Protein 3SKV (pdb70)

Sequence (686 aa):
RARADRSVSPTDPALTYRGAVSLQDRDGWLAPWRAPHEDAYLYFPKGSVGRLAQTSGVRLHLRTDSPWLAVRYEAVGPKPKPGEPQEPALLDVLVDGELARTVELKLDADAELHVDGLPAGDKLVELWLPTLLQFRLAEVRLEAGATLEKDTSSKPHWIHYGDSICHGRGAASPSRTWLALAARAEGLDLQSLSFAADGSHLQPMFARLIRDLPADLISLRVGTSNFMDGDGFVDFPANLVGFVQIIRERHPLTPIVLGSSVYSPFWDELPADDKPTVADYREQVVKVAELLRKHGDQNVHYLDGMRVWGPERGMELYLEKPDKYPTHPNAVGHEIFAESSRREMAALGVLPVRDRSVSPTDPALTYRGAVSLQDRDGWLAPWRAPHEDAYLYFPKGSVGRLAQTSGVRLHLRTDSPWLAVRYEAVGPEPALLDVLVDGELARTVELKLDADAELHVDGLPAGDKLVELWLPTLLQFRLAEVRLEAGATLEKDTSSKPHWIHYGDSICHGRGAASPSRTWLALAARAEGLDLQSLSFAADGSHLQPMFARLIRDLPADLISLRVGTSNFMDGDGFVDFPANLVGFVQIIRERHPLTPIVLGSSVDDKPTVADYREQVVKVAELLRKHGDQNVHYLDGMRVWGPERGMELYLEKPDKYPTHPNAVGHEIFAESSRREMAALGVLPVR

CATH classification: 2.60.120.260 (+1 more: 3.40.50.1110)

Solvent-accessible surface area: 28568 Å² total; per-residue (Å²): 202,56,247,76,22,87,77,2,58,10,88,38,108,14,16,27,29,38,7,22,37,21,75,45,118,166,127,61,47,7,6,1,23,5,0,26,51,113,49,8,50,14,14,11,101,174,76,19,30,22,67,0,5,29,0,17,12,1,10,0,12,0,65,0,48,1,46,24,0,1,1,93,7,45,0,16,13,80,152,73,164,152,73,140,85,199,134,111,13,30,0,0,0,0,14,90,37,132,65,41,83,51,22,145,18,124,72,94,25,90,15,82,6,89,0,80,58,10,73,91,37,77,4,24,0,19,3,6,2,3,18,27,12,39,3,60,1,20,32,0,6,0,70,43,82,8,63,24,90,105,8,113,52,106,96,18,55,6,0,3,0,0,15,33,49,42,14,11,82,18,20,40,5,7,0,83,8,6,6,0,35,2,2,80,59,45,25,11,10,2,18,3,0,11,8,13,14,70,1,0,8,2,12,2,6,0,0,34,8,0,16,64,24,82,14,47,0,0,5,2,8,3,1,3,3,3,10,66,69,30,11,5,44,44,11,3,7,12,6,0,0,0,0,0,33,0,0,28,61,147,17,80,133,19,30,0,1,1,2,0,13,30,28,18,33,61,62,34,116,66,118,57,126,163,70,42,40,3,62,52,4,21,99,23,0,40,117,3,5,105,33,5,128,160,68,57,26,147,40,0,18,56,10,43,0,60,147,0,5,0,75,125,51,34,116,148,16,16,77,24,94,130,120,101,145,19,48,22,7,32,40,84,0,1,93,61,10,2,101,0,5,65,125,12,7,51,85,52,61,9,13,106,43,230,102,90,75,2,57,9,77,37,112,13,12,23,27,39,6,21,40,25,74,34,90,151,144,50,36,1,7,3,17,3,0,38,42,143,55,9,42,8,8,22,30,131,48,64,36,24,62,0,4,12,0,23,14,0,11,0,15,0,66,1,52,0,46,26,0,1,1,96,7,40,0,52,24,135,124,111,14,29,0,0,0,0,14,90,37,132,65,29,94,53,24,146,18,126,82,97,24,86,12,99,5,93,3,88,53,9,73,90,36,79,4,28,0,19,2,7,2,3,21,30,16,53,2,66,3,19,39,0,51,0,72,70,80,9,62,22,90,104,11,114,52,100,98,16,55,6,0,1,0,0,10,20,29,14,30,12,96,26,22,38,4,12,0,78,12,1,14,0,35,2,2,86,56,47,24,12,12,2,17,3,0,9,1,20,66,60,0,2,4,1,7,3,5,0,0,38,9,0,20,69,23,75,14,41,1,0,4,2,17,3,2,27,6,2,69,131,55,2,13,4,44,72,11,3,39,28,6,0,6,0,1,0,36,0,0,27,68,127,11,80,132,19,28,0,1,1,3,3,18,71,166,153,92,33,58,43,45,59,3,66,71,34,0,29,125,5,2,109,48,6,112,152,78,56,26,143,40,0,24,57,7,48,1,91,169,6,13,8,88,144,222,46,41,90,140,45,40,80,142,52,157,204,50,86,68,21,1,30,41,82,0,0,87,48,0,2,87,6,3,65,142,26,7,49,83,56,62,7,13,114,46,200

Foldseek 3Di:
DDPLWDKDFCPHPQKDKFQFPDWDDDPLKIFGFLAHLVCLVVQDPPLLSQLRRFLQLIKIKKKKQFQKKKWFKAKEARDDDPPDDPQWFWKFKAWQLHTDDIWTDDHGDRDMDMGHGHHGDIIMIMIRGGQRIRMMTNIMIGGRPMDIHHDPDDFFEEEEEDEQDRQNPQAPHSCQGLQNLLCSVQRHRYHYQYSHLVNQLLPLSVLLSLLVDGHQAYEHEHQQSCVVVLDDLVCLLVSVLSSVVSSCVRVVQRAYEQEQAADFQPQQPDDPPVGDGSVSRLVSSVVSQVVCVVVDRPRYHYQYNCQLHNPVDDPQQFDDDPVDGGGHGHNVNSNSSNVSVQVRCVVVVPPNRD/DDKDFCPHPQKDKFQAPDWDDDPLKIFGFLAPLVCLCVLPVVPPSCLRRFLQLIKIKKKKQFQKKKWFKEKEACPWFWKFKAWQLHTDDIWTDDYGDRDMDMGHGHHGDIIMIMIRGGHRIRMITRIMDGDPPMDIHHDPDDFAEEEEEADQLRQVPQAPHRCQFLQNLLCSVLRHRYHYQYGYQLSLLLDLSVLLVLLPDGHQAYEREDQVSCVVVLPRLVCLLVSVLSSVVSSCVNVVQRAYEQEQHPPPGDDSVSSLVSSVVSLCVCVVVPRPRYHYDYNCQQCNPPPNSCVQKDPDDPRHIHGHNVVSNRSSVSVQVRCVVVVCPPRD

InterPro domains:
  IPR013830 SGNH hydrolase-type esterase domain [PF13472] (171-346)
  IPR036514 SGNH hydrolase superfamily [G3DSA:3.40.50.1110] (165-365)
  IPR048977 SsfX3-like, N-terminal domain [PF21181] (22-147)

Structure (mmCIF, N/CA/C/O backbone):
data_3SKV
#
_entry.id   3SKV
#
_cell.length_a   66.211
_cell.length_b   84.394
_cell.length_c   127.943
_cell.angle_alpha   90.000
_cell.angle_beta   90.000
_cell.angle_gamma   90.000
#
_symmetry.space_group_name_H-M   'P 21 21 21'
#
loop_
_entity.id
_entity.type
_entity.pdbx_description
1 polymer SsfX3
2 non-polymer GLYCEROL
3 water water
#
loop_
_atom_site.group_PDB
_atom_site.id
_atom_site.type_symbol
_atom_site.label_atom_id
_atom_site.label_alt_id
_atom_site.label_comp_id
_atom_site.label_asym_id
_atom_site.label_entity_id
_atom_site.label_seq_id
_atom_site.pdbx_PDB_ins_code
_atom_site.Cartn_x
_atom_site.Cartn_y
_atom_site.Cartn_z
_atom_site.occupancy
_atom_site.B_iso_or_equiv
_atom_site.auth_seq_id
_atom_site.auth_comp_id
_atom_site.auth_asym_id
_atom_site.auth_atom_id
_atom_site.pdbx_PDB_model_num
ATOM 1 N N . ARG A 1 28 ? 10.499 2.792 82.274 1.00 71.11 8 ARG A N 1
ATOM 2 C CA . ARG A 1 28 ? 9.170 2.271 82.630 1.00 70.96 8 ARG A CA 1
ATOM 3 C C . ARG A 1 28 ? 8.861 2.395 84.136 1.00 72.90 8 ARG A C 1
ATOM 4 O O . ARG A 1 28 ? 9.773 2.262 84.964 1.00 73.84 8 ARG A O 1
ATOM 12 N N . ALA A 1 29 ? 7.566 2.662 84.470 1.00 65.24 9 ALA A N 1
ATOM 13 C CA . ALA A 1 29 ? 7.004 2.820 85.826 1.00 62.77 9 ALA A CA 1
ATOM 14 C C . ALA A 1 29 ? 5.461 2.705 85.805 1.00 63.66 9 ALA A C 1
ATOM 15 O O . ALA A 1 29 ? 4.833 2.986 84.778 1.00 62.57 9 ALA A O 1
ATOM 17 N N . ARG A 1 30 ? 4.854 2.284 86.939 1.00 58.50 10 ARG A N 1
ATOM 18 C CA . ARG A 1 30 ? 3.396 2.164 87.067 1.00 56.89 10 ARG A CA 1
ATOM 19 C C . ARG A 1 30 ? 2.780 3.565 86.984 1.00 59.77 10 ARG A C 1
ATOM 20 O O . ARG A 1 30 ? 1.817 3.775 86.256 1.00 60.29 10 ARG A O 1
ATOM 28 N N . ALA A 1 31 ? 3.353 4.511 87.743 1.00 54.62 11 ALA A N 1
ATOM 29 C CA . ALA A 1 31 ? 2.905 5.893 87.888 1.00 53.87 11 ALA A CA 1
ATOM 30 C C . ALA A 1 31 ? 2.802 6.692 86.572 1.00 53.72 11 ALA A C 1
ATOM 31 O O . ALA A 1 31 ? 1.911 7.556 86.464 1.00 54.14 11 ALA A O 1
ATOM 33 N N . ASP A 1 32 ? 3.710 6.415 85.597 1.00 47.06 12 ASP A N 1
ATOM 34 C CA . ASP A 1 32 ? 3.795 7.077 84.297 1.00 43.27 12 ASP A CA 1
ATOM 35 C C . ASP A 1 32 ? 2.444 7.394 83.685 1.00 42.19 12 ASP A C 1
ATOM 36 O O . ASP A 1 32 ? 1.493 6.617 83.825 1.00 43.07 12 ASP A O 1
ATOM 41 N N . ARG A 1 33 ? 2.348 8.545 83.024 1.00 33.24 13 ARG A N 1
ATOM 42 C CA . ARG A 1 33 ? 1.094 8.939 82.392 1.00 30.24 13 ARG A CA 1
ATOM 43 C C . ARG A 1 33 ? 1.006 8.295 80.988 1.00 30.47 13 ARG A C 1
ATOM 44 O O . ARG A 1 33 ? 1.848 8.556 80.146 1.00 28.47 13 ARG A O 1
ATOM 52 N N . SER A 1 34 ? 0.032 7.410 80.778 1.00 26.98 14 SER A N 1
ATOM 53 C CA . SER A 1 34 ? -0.193 6.748 79.498 1.00 24.95 14 SER A CA 1
ATOM 54 C C . SER A 1 34 ? -1.186 7.571 78.689 1.00 27.35 14 SER A C 1
ATOM 55 O O . SER A 1 34 ? -2.230 7.953 79.202 1.00 26.73 14 SER A O 1
ATOM 58 N N . VAL A 1 35 ? -0.835 7.874 77.440 1.00 23.69 15 VAL A N 1
ATOM 59 C CA . VAL A 1 35 ? -1.643 8.715 76.563 1.00 22.89 15 VAL A CA 1
ATOM 60 C C . VAL A 1 35 ? -2.017 7.978 75.286 1.00 27.52 15 VAL A C 1
ATOM 61 O O . VAL A 1 35 ? -1.138 7.511 74.559 1.00 28.11 15 VAL A O 1
ATOM 65 N N . SER A 1 36 ? -3.321 7.903 74.992 1.00 23.73 16 SER A N 1
ATOM 66 C CA . SER A 1 36 ? -3.781 7.276 73.752 1.00 22.80 16 SER A CA 1
ATOM 67 C C . SER A 1 36 ? -3.362 8.119 72.549 1.00 25.23 16 SER A C 1
ATOM 68 O O . SER A 1 36 ? -3.411 9.344 72.643 1.00 23.84 16 SER A O 1
ATOM 71 N N . PRO A 1 37 ? -2.989 7.508 71.400 1.00 23.50 17 PRO A N 1
ATOM 72 C CA . PRO A 1 37 ? -2.678 8.309 70.196 1.00 21.78 17 PRO A CA 1
ATOM 73 C C . PRO A 1 37 ? -3.876 9.147 69.684 1.00 25.31 17 PRO A C 1
ATOM 74 O O . PRO A 1 37 ? -3.669 10.122 68.959 1.00 24.53 17 PRO A O 1
ATOM 78 N N . THR A 1 38 ? -5.107 8.820 70.124 1.00 22.46 18 THR A N 1
ATOM 79 C CA . THR A 1 38 ? -6.346 9.553 69.773 1.00 22.42 18 THR A CA 1
ATOM 80 C C . THR A 1 38 ? -6.822 10.489 70.911 1.00 26.52 18 THR A C 1
ATOM 81 O O . THR A 1 38 ? -7.975 10.943 70.896 1.00 26.68 18 THR A O 1
ATOM 85 N N . ASP A 1 39 ? -5.963 10.750 71.920 1.00 24.17 19 ASP A N 1
ATOM 86 C CA . ASP A 1 39 ? -6.297 11.663 73.026 1.00 25.07 19 ASP A CA 1
ATOM 87 C C . ASP A 1 39 ? -6.656 13.054 72.428 1.00 29.85 19 ASP A C 1
ATOM 88 O O . ASP A 1 39 ? -5.967 13.506 71.520 1.00 28.38 19 ASP A O 1
ATOM 93 N N . PRO A 1 40 ? -7.713 13.745 72.922 1.00 28.03 20 PRO A N 1
ATOM 94 C CA . PRO A 1 40 ? -8.070 15.059 72.346 1.00 26.70 20 PRO A CA 1
ATOM 95 C C . PRO A 1 40 ? -7.001 16.150 72.465 1.00 30.74 20 PRO A C 1
ATOM 96 O O . PRO A 1 40 ? -7.101 17.134 71.753 1.00 32.67 20 PRO A O 1
ATOM 100 N N . ALA A 1 41 ? -5.999 15.995 73.355 1.00 26.89 21 ALA A N 1
ATOM 101 C CA . ALA A 1 41 ? -4.922 16.989 73.507 1.00 26.39 21 ALA A CA 1
ATOM 102 C C . ALA A 1 41 ? -3.899 16.870 72.362 1.00 30.92 21 ALA A C 1
ATOM 103 O O . ALA A 1 41 ? -3.163 17.826 72.117 1.00 30.79 21 ALA A O 1
ATOM 105 N N . LEU A 1 42 ? -3.867 15.714 71.651 1.00 26.88 22 LEU A N 1
ATOM 106 C CA . LEU A 1 42 ? -2.942 15.497 70.520 1.00 26.20 22 LEU A CA 1
ATOM 107 C C . LEU A 1 42 ? -3.486 16.069 69.221 1.00 30.73 22 LEU A C 1
ATOM 108 O O . LEU A 1 42 ? -4.690 15.988 68.951 1.00 30.97 22 LEU A O 1
ATOM 113 N N . THR A 1 43 ? -2.591 16.681 68.448 1.00 26.59 23 THR A N 1
ATOM 114 C CA . THR A 1 43 ? -2.852 17.271 67.144 1.00 26.78 23 THR A CA 1
ATOM 115 C C . THR A 1 43 ? -1.840 16.673 66.169 1.00 30.84 23 THR A C 1
ATOM 116 O O . THR A 1 43 ? -0.635 16.711 66.425 1.00 32.89 23 THR A O 1
ATOM 120 N N . TYR A 1 44 ? -2.337 16.133 65.055 1.00 25.50 24 TYR A N 1
ATOM 121 C CA . TYR A 1 44 ? -1.520 15.605 63.972 1.00 23.82 24 TYR A CA 1
ATOM 122 C C . TYR A 1 44 ? -1.580 16.646 62.882 1.00 28.93 24 TYR A C 1
ATOM 123 O O . TYR A 1 44 ? -2.651 16.981 62.385 1.00 30.16 24 TYR A O 1
ATOM 132 N N . ARG A 1 45 ? -0.446 17.244 62.596 1.00 24.63 25 ARG A N 1
ATOM 133 C CA . ARG A 1 45 ? -0.391 18.254 61.566 1.00 24.40 25 ARG A CA 1
ATOM 134 C C . ARG A 1 45 ? 0.211 17.598 60.338 1.00 25.23 25 ARG A C 1
ATOM 135 O O . ARG A 1 45 ? 1.038 16.692 60.449 1.00 23.41 25 ARG A O 1
ATOM 143 N N . GLY A 1 46 ? -0.260 17.998 59.182 1.00 22.91 26 GLY A N 1
ATOM 144 C CA . GLY A 1 46 ? 0.207 17.406 57.930 1.00 23.14 26 GLY A CA 1
ATOM 145 C C . GLY A 1 46 ? -0.429 16.073 57.587 1.00 25.42 26 GLY A C 1
ATOM 146 O O . GLY A 1 46 ? -0.031 15.441 56.596 1.00 25.21 26 GLY A O 1
ATOM 147 N N . ALA A 1 47 ? -1.427 15.628 58.385 1.00 22.58 27 ALA A N 1
ATOM 148 C CA . ALA A 1 47 ? -2.170 14.377 58.087 1.00 22.55 27 ALA A CA 1
ATOM 149 C C . ALA A 1 47 ? -3.599 14.724 57.635 1.00 29.75 27 ALA A C 1
ATOM 150 O O . ALA A 1 47 ? -4.216 15.639 58.178 1.00 31.94 27 ALA A O 1
ATOM 152 N N . VAL A 1 48 ? -4.103 14.038 56.611 1.00 26.62 28 VAL A N 1
ATOM 153 C CA . VAL A 1 48 ? -5.452 14.255 56.086 1.00 26.09 28 VAL A CA 1
ATOM 154 C C . VAL A 1 48 ? -6.446 13.403 56.882 1.00 30.43 28 VAL A C 1
ATOM 155 O O . VAL A 1 48 ? -7.496 13.897 57.281 1.00 31.61 28 VAL A O 1
ATOM 159 N N . SER A 1 49 ? -6.104 12.148 57.160 1.00 26.28 29 SER A N 1
ATOM 160 C CA . SER A 1 49 ? -6.949 11.305 57.998 1.00 25.47 29 SER A CA 1
ATOM 161 C C . SER A 1 49 ? -6.100 10.462 58.921 1.00 28.53 29 SER A C 1
ATOM 162 O O . SER A 1 49 ? -4.889 10.349 58.702 1.00 28.25 29 SER A O 1
ATOM 165 N N . LEU A 1 50 ? -6.727 9.908 59.981 1.00 24.07 30 LEU A N 1
ATOM 166 C CA . LEU A 1 50 ? -6.071 9.019 60.935 1.00 22.76 30 LEU A CA 1
ATOM 167 C C . LEU A 1 50 ? -6.772 7.680 60.891 1.00 27.93 30 LEU A C 1
ATOM 168 O O . LEU A 1 50 ? -7.984 7.629 61.059 1.00 30.82 30 LEU A O 1
ATOM 173 N N . GLN A 1 51 ? -6.031 6.611 60.583 1.00 23.92 31 GLN A N 1
ATOM 174 C CA . GLN A 1 51 ? -6.563 5.241 60.471 1.00 23.76 31 GLN A CA 1
ATOM 175 C C . GLN A 1 51 ? -6.307 4.465 61.749 1.00 26.16 31 GLN A C 1
ATOM 176 O O . GLN A 1 51 ? -5.171 4.299 62.165 1.00 23.08 31 GLN A O 1
ATOM 182 N N . ASP A 1 52 ? -7.375 3.904 62.285 1.00 27.22 32 ASP A N 1
ATOM 183 C CA . ASP A 1 52 ? -7.430 3.099 63.504 1.00 29.18 32 ASP A CA 1
ATOM 184 C C . ASP A 1 52 ? -7.429 1.645 63.077 1.00 32.45 32 ASP A C 1
ATOM 185 O O . ASP A 1 52 ? -8.408 1.178 62.500 1.00 32.20 32 ASP A O 1
ATOM 190 N N . ARG A 1 53 ? -6.333 0.933 63.325 1.00 31.15 33 ARG A N 1
ATOM 191 C CA . ARG A 1 53 ? -6.271 -0.475 62.973 1.00 33.40 33 ARG A CA 1
ATOM 192 C C . ARG A 1 53 ? -5.720 -1.290 64.101 1.00 38.79 33 ARG A C 1
ATOM 193 O O . ARG A 1 53 ? -4.506 -1.345 64.302 1.00 39.50 33 ARG A O 1
ATOM 201 N N . ASP A 1 54 ? -6.628 -1.923 64.854 1.00 36.94 34 ASP A N 1
ATOM 202 C CA . ASP A 1 54 ? -6.331 -2.858 65.952 1.00 36.76 34 ASP A CA 1
ATOM 203 C C . ASP A 1 54 ? -5.366 -2.331 67.022 1.00 35.35 34 ASP A C 1
ATOM 204 O O . ASP A 1 54 ? -4.390 -2.985 67.334 1.00 33.95 34 ASP A O 1
ATOM 209 N N . GLY A 1 55 ? -5.640 -1.146 67.559 1.00 30.62 35 GLY A N 1
ATOM 210 C CA . GLY A 1 55 ? -4.809 -0.506 68.585 1.00 28.66 35 GLY A CA 1
ATOM 211 C C . GLY A 1 55 ? -3.728 0.413 68.057 1.00 31.46 35 GLY A C 1
ATOM 212 O O . GLY A 1 55 ? -3.035 1.083 68.830 1.00 30.57 35 GLY A O 1
ATOM 213 N N . TRP A 1 56 ? -3.570 0.461 66.728 1.00 27.84 36 TRP A N 1
ATOM 214 C CA . TRP A 1 56 ? -2.542 1.291 66.106 1.00 25.76 36 TRP A CA 1
ATOM 215 C C . TRP A 1 56 ? -3.176 2.431 65.345 1.00 31.12 36 TRP A C 1
ATOM 216 O O . TRP A 1 56 ? -4.209 2.270 64.698 1.00 31.56 36 TRP A O 1
ATOM 227 N N . LEU A 1 57 ? -2.540 3.585 65.417 1.00 27.31 37 LEU A N 1
ATOM 228 C CA . LEU A 1 57 ? -3.002 4.776 64.761 1.00 26.10 37 LEU A CA 1
ATOM 229 C C . LEU A 1 57 ? -2.036 5.143 63.646 1.00 26.96 37 LEU A C 1
ATOM 230 O O . LEU A 1 57 ? -0.878 5.414 63.906 1.00 28.03 37 LEU A O 1
ATOM 235 N N . ALA A 1 58 ? -2.499 5.095 62.410 1.00 22.16 38 ALA A N 1
ATOM 236 C CA . ALA A 1 58 ? -1.704 5.446 61.232 1.00 20.49 38 ALA A CA 1
ATOM 237 C C . ALA A 1 58 ? -2.133 6.793 60.623 1.00 22.71 38 ALA A C 1
ATOM 238 O O . ALA A 1 58 ? -3.265 6.922 60.152 1.00 21.10 38 ALA A O 1
ATOM 240 N N . PRO A 1 59 ? -1.267 7.810 60.598 1.00 22.17 39 PRO A N 1
ATOM 241 C CA . PRO A 1 59 ? -1.642 9.073 59.928 1.00 21.84 39 PRO A CA 1
ATOM 242 C C . PRO A 1 59 ? -1.538 8.838 58.408 1.00 28.74 39 PRO A C 1
ATOM 243 O O . PRO A 1 59 ? -0.616 8.133 57.949 1.00 29.69 39 PRO A O 1
ATOM 247 N N . TRP A 1 60 ? -2.518 9.359 57.639 1.00 23.61 40 TRP A N 1
ATOM 248 C CA . TRP A 1 60 ? -2.549 9.253 56.178 1.00 22.99 40 TRP A CA 1
ATOM 249 C C . TRP A 1 60 ? -2.551 10.627 55.563 1.00 28.07 40 TRP A C 1
ATOM 250 O O . TRP A 1 60 ? -3.083 11.572 56.140 1.00 27.03 40 TRP A O 1
ATOM 261 N N . ARG A 1 61 ? -1.971 10.737 54.379 1.00 27.09 41 ARG A N 1
ATOM 262 C CA . ARG A 1 61 ? -1.936 11.999 53.645 1.00 27.20 41 ARG A CA 1
ATOM 263 C C . ARG A 1 61 ? -2.989 12.048 52.519 1.00 33.10 41 ARG A C 1
ATOM 264 O O . ARG A 1 61 ? -2.878 12.820 51.589 1.00 33.57 41 ARG A O 1
ATOM 272 N N . ALA A 1 62 ? -4.041 11.249 52.661 1.00 31.92 42 ALA A N 1
ATOM 273 C CA . ALA A 1 62 ? -5.221 11.161 51.799 1.00 33.72 42 ALA A CA 1
ATOM 274 C C . ALA A 1 62 ? -6.332 10.460 52.623 1.00 36.58 42 ALA A C 1
ATOM 275 O O . ALA A 1 62 ? -5.976 9.844 53.629 1.00 36.45 42 ALA A O 1
ATOM 277 N N . PRO A 1 63 ? -7.654 10.553 52.279 1.00 31.06 43 PRO A N 1
ATOM 278 C CA . PRO A 1 63 ? -8.689 9.875 53.111 1.00 29.46 43 PRO A CA 1
ATOM 279 C C . PRO A 1 63 ? -8.523 8.365 52.998 1.00 32.19 43 PRO A C 1
ATOM 280 O O . PRO A 1 63 ? -8.763 7.851 51.921 1.00 33.61 43 PRO A O 1
ATOM 284 N N . HIS A 1 64 ? -8.069 7.674 54.062 1.00 26.16 44 HIS A N 1
ATOM 285 C CA . HIS A 1 64 ? -7.743 6.248 54.052 1.00 27.50 44 HIS A CA 1
ATOM 286 C C . HIS A 1 64 ? -8.826 5.322 53.526 1.00 34.65 44 HIS A C 1
ATOM 287 O O . HIS A 1 64 ? -8.513 4.332 52.870 1.00 35.34 44 HIS A O 1
ATOM 294 N N . GLU A 1 65 ? -10.089 5.644 53.818 1.00 33.22 45 GLU A N 1
ATOM 295 C CA . GLU A 1 65 ? -11.282 4.899 53.379 1.00 34.87 45 GLU A CA 1
ATOM 296 C C . GLU A 1 65 ? -11.468 4.928 51.839 1.00 38.35 45 GLU A C 1
ATOM 297 O O . GLU A 1 65 ? -12.020 3.989 51.272 1.00 38.94 45 GLU A O 1
ATOM 303 N N . ASP A 1 66 ? -10.932 5.964 51.173 1.00 34.00 46 ASP A N 1
ATOM 304 C CA . ASP A 1 66 ? -11.014 6.178 49.729 1.00 35.00 46 ASP A CA 1
ATOM 305 C C . ASP A 1 66 ? -9.681 6.016 49.022 1.00 36.25 46 ASP A C 1
ATOM 306 O O . ASP A 1 66 ? -9.569 6.472 47.893 1.00 36.01 46 ASP A O 1
ATOM 311 N N . ALA A 1 67 ? -8.665 5.402 49.666 1.00 31.63 47 ALA A N 1
ATOM 312 C CA . ALA A 1 67 ? -7.316 5.271 49.085 1.00 31.74 47 ALA A CA 1
ATOM 313 C C . ALA A 1 67 ? -7.277 4.701 47.655 1.00 36.66 47 ALA A C 1
ATOM 314 O O . ALA A 1 67 ? -6.470 5.144 46.819 1.00 36.72 47 ALA A O 1
ATOM 316 N N . TYR A 1 68 ? -8.184 3.752 47.376 1.00 33.73 48 TYR A N 1
ATOM 317 C CA . TYR A 1 68 ? -8.355 3.068 46.096 1.00 34.99 48 TYR A CA 1
ATOM 318 C C . TYR A 1 68 ? -8.627 4.039 44.917 1.00 35.31 48 TYR A C 1
ATOM 319 O O . TYR A 1 68 ? -8.334 3.713 43.767 1.00 35.98 48 TYR A O 1
ATOM 328 N N . LEU A 1 69 ? -9.240 5.188 45.219 1.00 29.54 49 LEU A N 1
ATOM 329 C CA . LEU A 1 69 ? -9.610 6.240 44.293 1.00 29.20 49 LEU A CA 1
ATOM 330 C C . LEU A 1 69 ? -8.392 7.047 43.850 1.00 33.14 49 LEU A C 1
ATOM 331 O O . LEU A 1 69 ? -8.365 7.564 42.734 1.00 31.41 49 LEU A O 1
ATOM 336 N N . TYR A 1 70 ? -7.366 7.106 44.696 1.00 31.06 50 TYR A N 1
ATOM 337 C CA . TYR A 1 70 ? -6.186 7.916 44.425 1.00 31.21 50 TYR A CA 1
ATOM 338 C C . TYR A 1 70 ? -5.070 7.233 43.699 1.00 40.40 50 TYR A C 1
ATOM 339 O O . TYR A 1 70 ? -4.348 7.903 42.963 1.00 41.41 50 TYR A O 1
ATOM 348 N N . PHE A 1 71 ? -4.871 5.938 43.956 1.00 39.51 51 PHE A N 1
ATOM 349 C CA . PHE A 1 71 ? -3.752 5.189 43.407 1.00 42.01 51 PHE A CA 1
ATOM 350 C C . PHE A 1 71 ? -4.079 3.723 43.149 1.00 52.76 51 PHE A C 1
ATOM 351 O O . PHE A 1 71 ? -4.876 3.155 43.905 1.00 51.48 51 PHE A O 1
ATOM 359 N N . PRO A 1 72 ? -3.370 3.049 42.193 1.00 56.40 52 PRO A N 1
ATOM 360 C CA . PRO A 1 72 ? -3.558 1.583 42.034 1.00 59.11 52 PRO A CA 1
ATOM 361 C C . PRO A 1 72 ? -2.990 0.856 43.264 1.00 66.58 52 PRO A C 1
ATOM 362 O O . PRO A 1 72 ? -2.058 1.369 43.908 1.00 63.79 52 PRO A O 1
ATOM 366 N N . LYS A 1 73 ? -3.614 -0.280 43.641 1.00 68.31 53 LYS A N 1
ATOM 367 C CA . LYS A 1 73 ? -3.322 -1.091 44.846 1.00 69.28 53 LYS A CA 1
ATOM 368 C C . LYS A 1 73 ? -1.886 -1.103 45.393 1.00 74.08 53 LYS A C 1
ATOM 369 O O . LYS A 1 73 ? -1.703 -0.930 46.605 1.00 73.77 53 LYS A O 1
ATOM 375 N N . GLY A 1 74 ? -0.900 -1.274 44.502 1.00 70.70 54 GLY A N 1
ATOM 376 C CA . GLY A 1 74 ? 0.521 -1.255 44.848 1.00 69.49 54 GLY A CA 1
ATOM 377 C C . GLY A 1 74 ? 0.970 0.093 45.382 1.00 69.41 54 GLY A C 1
ATOM 378 O O . GLY A 1 74 ? 1.495 0.183 46.500 1.00 70.35 54 GLY A O 1
ATOM 379 N N . SER A 1 75 ? 0.701 1.156 44.607 1.00 61.24 55 SER A N 1
ATOM 380 C CA . SER A 1 75 ? 1.027 2.552 44.903 1.00 58.02 55 SER A CA 1
ATOM 381 C C . SER A 1 75 ? 0.384 3.116 46.214 1.00 55.69 55 SER A C 1
ATOM 382 O O . SER A 1 75 ? 0.929 4.057 46.778 1.00 53.38 55 SER A O 1
ATOM 385 N N . VAL A 1 76 ? -0.760 2.547 46.681 1.00 49.20 56 VAL A N 1
ATOM 386 C CA . VAL A 1 76 ? -1.553 2.985 47.849 1.00 45.45 56 VAL A CA 1
ATOM 387 C C . VAL A 1 76 ? -0.756 3.310 49.125 1.00 46.60 56 VAL A C 1
ATOM 388 O O . VAL A 1 76 ? -1.020 4.327 49.774 1.00 44.39 56 VAL A O 1
ATOM 392 N N . GLY A 1 77 ? 0.242 2.476 49.416 1.00 43.22 57 GLY A N 1
ATOM 393 C CA . GLY A 1 77 ? 1.143 2.593 50.555 1.00 41.54 57 GLY A CA 1
ATOM 394 C C . GLY A 1 77 ? 1.783 3.955 50.694 1.00 44.96 57 GLY A C 1
ATOM 395 O O . GLY A 1 77 ? 1.966 4.436 51.824 1.00 44.38 57 GLY A O 1
ATOM 396 N N . ARG A 1 78 ? 2.097 4.593 49.535 1.00 40.82 58 ARG A N 1
ATOM 397 C CA . ARG A 1 78 ? 2.699 5.933 49.430 1.00 40.21 58 ARG A CA 1
ATOM 398 C C . ARG A 1 78 ? 1.874 6.997 50.181 1.00 42.34 58 ARG A C 1
ATOM 399 O O . ARG A 1 78 ? 2.460 7.911 50.758 1.00 42.47 58 ARG A O 1
ATOM 407 N N . LEU A 1 79 ? 0.523 6.853 50.197 1.00 36.49 59 LEU A N 1
ATOM 408 C CA . LEU A 1 79 ? -0.400 7.760 50.887 1.00 33.98 59 LEU A CA 1
ATOM 409 C C . LEU A 1 79 ? -0.228 7.749 52.421 1.00 34.23 59 LEU A C 1
ATOM 410 O O . LEU A 1 79 ? -0.541 8.761 53.065 1.00 32.20 59 LEU A O 1
ATOM 415 N N . ALA A 1 80 ? 0.241 6.602 52.995 1.00 28.54 60 ALA A N 1
ATOM 416 C CA . ALA A 1 80 ? 0.471 6.417 54.433 1.00 27.48 60 ALA A CA 1
ATOM 417 C C . ALA A 1 80 ? 1.900 6.723 54.874 1.00 31.41 60 ALA A C 1
ATOM 418 O O . ALA A 1 80 ? 2.218 6.615 56.061 1.00 32.98 60 ALA A O 1
ATOM 420 N N . GLN A 1 81 ? 2.749 7.153 53.955 1.00 27.76 61 GLN A N 1
ATOM 421 C CA . GLN A 1 81 ? 4.115 7.546 54.316 1.00 27.68 61 GLN A CA 1
ATOM 422 C C . GLN A 1 81 ? 4.022 8.900 54.985 1.00 31.62 61 GLN A C 1
ATOM 423 O O . GLN A 1 81 ? 3.380 9.815 54.455 1.00 30.85 61 GLN A O 1
ATOM 429 N N . THR A 1 82 ? 4.560 8.979 56.205 1.00 27.78 62 THR A N 1
ATOM 430 C CA . THR A 1 82 ? 4.428 10.107 57.131 1.00 26.24 62 THR A CA 1
ATOM 431 C C . THR A 1 82 ? 5.280 11.369 56.856 1.00 30.88 62 THR A C 1
ATOM 432 O O . THR A 1 82 ? 5.597 12.131 57.781 1.00 29.02 62 THR A O 1
ATOM 436 N N . SER A 1 83 ? 5.549 11.624 55.570 1.00 27.45 63 SER A N 1
ATOM 437 C CA . SER A 1 83 ? 6.310 12.762 55.079 1.00 28.06 63 SER A CA 1
ATOM 438 C C . SER A 1 83 ? 5.580 14.102 55.336 1.00 30.19 63 SER A C 1
ATOM 439 O O . SER A 1 83 ? 4.451 14.316 54.865 1.00 28.06 63 SER A O 1
ATOM 442 N N . GLY A 1 84 ? 6.224 14.964 56.127 1.00 26.64 64 GLY A N 1
ATOM 443 C CA . GLY A 1 84 ? 5.675 16.261 56.526 1.00 25.71 64 GLY A CA 1
ATOM 444 C C . GLY A 1 84 ? 4.637 16.145 57.634 1.00 24.84 64 GLY A C 1
ATOM 445 O O . GLY A 1 84 ? 3.995 17.131 57.989 1.00 21.35 64 GLY A O 1
ATOM 446 N N . VAL A 1 85 ? 4.452 14.932 58.177 1.00 20.67 65 VAL A N 1
ATOM 447 C CA . VAL A 1 85 ? 3.481 14.706 59.252 1.00 18.96 65 VAL A CA 1
ATOM 448 C C . VAL A 1 85 ? 4.158 14.949 60.601 1.00 23.16 65 VAL A C 1
ATOM 449 O O . VAL A 1 85 ? 5.286 14.489 60.846 1.00 22.13 65 VAL A O 1
ATOM 453 N N . ARG A 1 86 ? 3.470 15.681 61.477 1.00 20.60 66 ARG A N 1
ATOM 454 C CA . ARG A 1 86 ? 3.978 15.891 62.826 1.00 20.55 66 ARG A CA 1
ATOM 455 C C . ARG A 1 86 ? 2.949 15.755 63.912 1.00 25.38 66 ARG A C 1
ATOM 456 O O . ARG A 1 86 ? 1.768 15.964 63.667 1.00 25.63 66 ARG A O 1
ATOM 464 N N . LEU A 1 87 ? 3.377 15.267 65.071 1.00 22.86 67 LEU A N 1
ATOM 465 C CA . LEU A 1 87 ? 2.532 15.115 66.240 1.00 22.31 67 LEU A CA 1
ATOM 466 C C . LEU A 1 87 ? 2.877 16.258 67.225 1.00 23.94 67 LEU A C 1
ATOM 467 O O . LEU A 1 87 ? 4.032 16.414 67.607 1.00 20.93 67 LEU A O 1
ATOM 472 N N . HIS A 1 88 ? 1.882 17.085 67.576 1.00 22.43 68 HIS A N 1
ATOM 473 C CA . HIS A 1 88 ? 2.072 18.202 68.494 1.00 23.77 68 HIS A CA 1
ATOM 474 C C . HIS A 1 88 ? 1.353 17.935 69.798 1.00 28.09 68 HIS A C 1
ATOM 475 O O . HIS A 1 88 ? 0.240 17.395 69.811 1.00 26.77 68 HIS A O 1
ATOM 482 N N . LEU A 1 89 ? 1.984 18.350 70.897 1.00 25.25 69 LEU A N 1
ATOM 483 C CA . LEU A 1 89 ? 1.439 18.275 72.253 1.00 25.42 69 LEU A CA 1
ATOM 484 C C . LEU A 1 89 ? 2.183 19.250 73.135 1.00 29.73 69 LEU A C 1
ATOM 485 O O . LEU A 1 89 ? 3.375 19.463 72.936 1.00 29.47 69 LEU A O 1
ATOM 490 N N . ARG A 1 90 ? 1.487 19.832 74.100 1.00 26.03 70 ARG A N 1
ATOM 491 C CA . ARG A 1 90 ? 2.122 20.689 75.082 1.00 27.17 70 ARG A CA 1
ATOM 492 C C . ARG A 1 90 ? 2.230 19.858 76.356 1.00 30.95 70 ARG A C 1
ATOM 493 O O . ARG A 1 90 ? 1.258 19.194 76.750 1.00 30.71 70 ARG A O 1
ATOM 501 N N . THR A 1 91 ? 3.424 19.834 76.959 1.00 28.07 71 THR A N 1
ATOM 502 C CA . THR A 1 91 ? 3.690 19.082 78.195 1.00 27.58 71 THR A CA 1
ATOM 503 C C . THR A 1 91 ? 4.824 19.680 79.009 1.00 30.83 71 THR A C 1
ATOM 504 O O . THR A 1 91 ? 5.735 20.307 78.452 1.00 29.32 71 THR A O 1
ATOM 508 N N . ASP A 1 92 ? 4.785 19.442 80.329 1.00 27.66 72 ASP A N 1
ATOM 509 C CA . ASP A 1 92 ? 5.871 19.855 81.192 1.00 27.17 72 ASP A CA 1
ATOM 510 C C . ASP A 1 92 ? 6.828 18.665 81.460 1.00 30.33 72 ASP A C 1
ATOM 511 O O . ASP A 1 92 ? 7.826 18.819 82.150 1.00 32.43 72 ASP A O 1
ATOM 516 N N . SER A 1 93 ? 6.493 17.481 80.953 1.00 24.80 73 SER A N 1
ATOM 517 C CA . SER A 1 93 ? 7.242 16.238 81.147 1.00 24.84 73 SER A CA 1
ATOM 518 C C . SER A 1 93 ? 8.718 16.359 80.664 1.00 31.51 73 SER A C 1
ATOM 519 O O . SER A 1 93 ? 8.970 16.830 79.558 1.00 28.56 73 SER A O 1
ATOM 522 N N . PRO A 1 94 ? 9.712 15.973 81.498 1.00 32.69 74 PRO A N 1
ATOM 523 C CA . PRO A 1 94 ? 11.115 16.052 81.043 1.00 32.40 74 PRO A CA 1
ATOM 524 C C . PRO A 1 94 ? 11.478 14.913 80.069 1.00 34.98 74 PRO A C 1
ATOM 525 O O . PRO A 1 94 ? 12.580 14.899 79.520 1.00 34.89 74 PRO A O 1
ATOM 529 N N . TRP A 1 95 ? 10.553 13.953 79.860 1.00 29.93 75 TRP A N 1
ATOM 530 C CA . TRP A 1 95 ? 10.778 12.825 78.948 1.00 27.78 75 TRP A CA 1
ATOM 531 C C . TRP A 1 95 ? 9.515 12.390 78.215 1.00 30.59 75 TRP A C 1
ATOM 532 O O . TRP A 1 95 ? 8.399 12.696 78.640 1.00 28.82 75 TRP A O 1
ATOM 543 N N . LEU A 1 96 ? 9.689 11.654 77.122 1.00 28.05 76 LEU A N 1
ATOM 544 C CA . LEU A 1 96 ? 8.582 11.073 76.389 1.00 27.83 76 LEU A CA 1
ATOM 545 C C . LEU A 1 96 ? 8.934 9.742 75.820 1.00 30.81 76 LEU A C 1
ATOM 546 O O . LEU A 1 96 ? 10.089 9.479 75.459 1.00 30.47 76 LEU A O 1
ATOM 551 N N . ALA A 1 97 ? 7.930 8.913 75.689 1.00 27.38 77 ALA A N 1
ATOM 552 C CA . ALA A 1 97 ? 8.101 7.581 75.107 1.00 27.31 77 ALA A CA 1
ATOM 553 C C . ALA A 1 97 ? 6.975 7.335 74.133 1.00 31.22 77 ALA A C 1
ATOM 554 O O . ALA A 1 97 ? 5.852 7.751 74.390 1.00 32.73 77 ALA A O 1
ATOM 556 N N . VAL A 1 98 ? 7.284 6.739 72.986 1.00 25.64 78 VAL A N 1
ATOM 557 C CA . VAL A 1 98 ? 6.304 6.417 71.950 1.00 23.39 78 VAL A CA 1
ATOM 558 C C . VAL A 1 98 ? 6.464 4.952 71.556 1.00 26.12 78 VAL A C 1
ATOM 559 O O . VAL A 1 98 ? 7.571 4.519 71.244 1.00 24.92 78 VAL A O 1
ATOM 563 N N . ARG A 1 99 ? 5.357 4.193 71.600 1.00 22.86 79 ARG A N 1
ATOM 564 C CA . ARG A 1 99 ? 5.278 2.814 71.155 1.00 22.42 79 ARG A CA 1
ATOM 565 C C . ARG A 1 99 ? 4.852 2.894 69.673 1.00 25.58 79 ARG A C 1
ATOM 566 O O . ARG A 1 99 ? 3.786 3.430 69.343 1.00 22.48 79 ARG A O 1
ATOM 574 N N . TYR A 1 100 ? 5.724 2.407 68.791 1.00 23.91 80 TYR A N 1
ATOM 575 C CA . TYR A 1 100 ? 5.539 2.545 67.362 1.00 23.55 80 TYR A CA 1
ATOM 576 C C . TYR A 1 100 ? 5.895 1.304 66.560 1.00 29.37 80 TYR A C 1
ATOM 577 O O . TYR A 1 100 ? 6.470 0.331 67.064 1.00 28.55 80 TYR A O 1
ATOM 586 N N . GLU A 1 101 ? 5.618 1.404 65.262 1.00 28.82 81 GLU A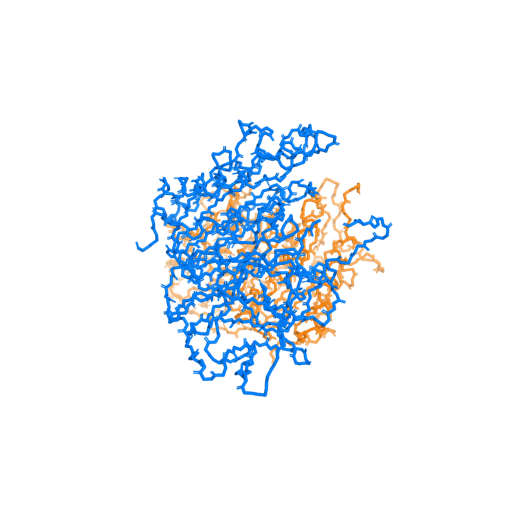 N 1
ATOM 587 C CA . GLU A 1 101 ? 5.950 0.423 64.242 1.00 29.66 81 GLU A CA 1
ATOM 588 C C . GLU A 1 101 ? 6.190 1.240 62.979 1.00 33.84 81 GLU A C 1
ATOM 589 O O . GLU A 1 101 ? 5.344 2.068 62.613 1.00 31.71 81 GLU A O 1
ATOM 595 N N . ALA A 1 102 ? 7.379 1.078 62.371 1.00 32.14 82 ALA A N 1
ATOM 596 C CA . ALA A 1 102 ? 7.755 1.794 61.144 1.00 31.93 82 ALA A CA 1
ATOM 597 C C . ALA A 1 102 ? 7.943 0.796 60.012 1.00 38.56 82 ALA A C 1
ATOM 598 O O . ALA A 1 102 ? 8.761 -0.125 60.118 1.00 38.42 82 ALA A O 1
ATOM 600 N N . VAL A 1 103 ? 7.118 0.930 58.969 1.00 37.46 83 VAL A N 1
ATOM 601 C CA . VAL A 1 103 ? 7.161 0.007 57.832 1.00 40.81 83 VAL A CA 1
ATOM 602 C C . VAL A 1 103 ? 7.732 0.707 56.597 1.00 48.47 83 VAL A C 1
ATOM 603 O O . VAL A 1 103 ? 7.158 1.691 56.107 1.00 48.47 83 VAL A O 1
ATOM 607 N N . GLY A 1 104 ? 8.844 0.178 56.105 1.00 46.81 84 GLY A N 1
ATOM 608 C CA . GLY A 1 104 ? 9.494 0.684 54.907 1.00 48.14 84 GLY A CA 1
ATOM 609 C C . GLY A 1 104 ? 8.834 0.138 53.656 1.00 57.62 84 GLY A C 1
ATOM 610 O O . GLY A 1 104 ? 8.091 -0.850 53.740 1.00 56.13 84 GLY A O 1
ATOM 611 N N . PRO A 1 105 ? 9.094 0.751 52.467 1.00 60.93 85 PRO A N 1
ATOM 612 C CA . PRO A 1 105 ? 8.496 0.227 51.217 1.00 63.58 85 PRO A CA 1
ATOM 613 C C . PRO A 1 105 ? 8.996 -1.175 50.868 1.00 74.59 85 PRO A C 1
ATOM 614 O O . PRO A 1 105 ? 10.173 -1.482 51.097 1.00 74.98 85 PRO A O 1
ATOM 618 N N . LYS A 1 106 ? 8.070 -2.055 50.408 1.00 76.23 86 LYS A N 1
ATOM 619 C CA . LYS A 1 106 ? 8.367 -3.452 50.048 1.00 80.28 86 LYS A CA 1
ATOM 620 C C . LYS A 1 106 ? 9.263 -3.539 48.778 1.00 91.07 86 LYS A C 1
ATOM 621 O O . LYS A 1 106 ? 8.789 -3.205 47.682 1.00 90.79 86 LYS A O 1
ATOM 627 N N . PRO A 1 107 ? 10.555 -3.966 48.893 1.00 92.83 87 PRO A N 1
ATOM 628 C CA . PRO A 1 107 ? 11.408 -4.023 47.690 1.00 95.51 87 PRO A CA 1
ATOM 629 C C . PRO A 1 107 ? 11.224 -5.262 46.827 1.00 103.09 87 PRO A C 1
ATOM 630 O O . PRO A 1 107 ? 11.067 -6.363 47.354 1.00 103.01 87 PRO A O 1
ATOM 634 N N . LYS A 1 108 ? 11.264 -5.077 45.495 1.00 103.29 88 LYS A N 1
ATOM 635 C CA . LYS A 1 108 ? 11.210 -6.176 44.518 1.00 106.95 88 LYS A CA 1
ATOM 636 C C . LYS A 1 108 ? 12.593 -6.866 44.530 1.00 117.15 88 LYS A C 1
ATOM 637 O O . LYS A 1 108 ? 13.587 -6.161 44.739 1.00 116.55 88 LYS A O 1
ATOM 643 N N . PRO A 1 109 ? 12.689 -8.216 44.365 1.00 118.71 89 PRO A N 1
ATOM 644 C CA . PRO A 1 109 ? 14.005 -8.889 44.483 1.00 121.46 89 PRO A CA 1
ATOM 645 C C . PRO A 1 109 ? 15.227 -8.396 43.680 1.00 127.92 89 PRO A C 1
ATOM 646 O O . PRO A 1 109 ? 15.548 -8.853 42.579 1.00 128.77 89 PRO A O 1
ATOM 650 N N . GLY A 1 110 ? 15.901 -7.453 44.329 1.00 125.02 90 GLY A N 1
ATOM 651 C CA . GLY A 1 110 ? 17.108 -6.727 43.952 1.00 126.35 90 GLY A CA 1
ATOM 652 C C . GLY A 1 110 ? 17.448 -5.863 45.153 1.00 129.67 90 GLY A C 1
ATOM 653 O O . GLY A 1 110 ? 17.717 -4.665 45.026 1.00 127.94 90 GLY A O 1
ATOM 654 N N . GLU A 1 111 ? 17.351 -6.499 46.342 1.00 127.08 91 GLU A N 1
ATOM 655 C CA . GLU A 1 111 ? 17.500 -6.029 47.723 1.00 125.52 91 GLU A CA 1
ATOM 656 C C . GLU A 1 111 ? 18.492 -4.880 48.015 1.00 130.11 91 GLU A C 1
ATOM 657 O O . GLU A 1 111 ? 19.659 -4.978 47.625 1.00 131.85 91 GLU A O 1
ATOM 663 N N . PRO A 1 112 ? 18.071 -3.832 48.784 1.00 124.86 92 PRO A N 1
ATOM 664 C CA . PRO A 1 112 ? 19.023 -2.772 49.168 1.00 124.21 92 PRO A CA 1
ATOM 665 C C . PRO A 1 112 ? 19.780 -3.146 50.462 1.00 128.05 92 PRO A C 1
ATOM 666 O O . PRO A 1 112 ? 19.903 -4.335 50.769 1.00 129.15 92 PRO A O 1
ATOM 670 N N . GLN A 1 113 ? 20.289 -2.148 51.218 1.00 122.64 93 GLN A N 1
ATOM 671 C CA . GLN A 1 113 ? 21.029 -2.373 52.470 1.00 121.98 93 GLN A CA 1
ATOM 672 C C . GLN A 1 113 ? 20.560 -1.459 53.594 1.00 123.05 93 GLN A C 1
ATOM 673 O O . GLN A 1 113 ? 20.308 -0.280 53.365 1.00 121.18 93 GLN A O 1
ATOM 679 N N . GLU A 1 117 ? 19.292 4.407 53.636 1.00 92.08 97 GLU A N 1
ATOM 680 C CA . GLU A 1 117 ? 18.287 5.400 54.033 1.00 90.04 97 GLU A CA 1
ATOM 681 C C . GLU A 1 117 ? 17.910 5.320 55.548 1.00 91.16 97 GLU A C 1
ATOM 682 O O . GLU A 1 117 ? 16.944 4.630 55.900 1.00 90.87 97 GLU A O 1
ATOM 688 N N . PRO A 1 118 ? 18.666 6.011 56.457 1.00 84.58 98 PRO A N 1
ATOM 689 C CA . PRO A 1 118 ? 18.355 5.931 57.906 1.00 81.07 98 PRO A CA 1
ATOM 690 C C . PRO A 1 118 ? 16.973 6.442 58.318 1.00 74.35 98 PRO A C 1
ATOM 691 O O . PRO A 1 118 ? 16.550 7.528 57.899 1.00 73.87 98 PRO A O 1
ATOM 695 N N . ALA A 1 119 ? 16.271 5.640 59.135 1.00 62.19 99 ALA A N 1
ATOM 696 C CA . ALA A 1 119 ? 14.927 5.952 59.630 1.00 56.54 99 ALA A CA 1
ATOM 697 C C . ALA A 1 119 ? 15.022 6.898 60.832 1.00 50.63 99 ALA A C 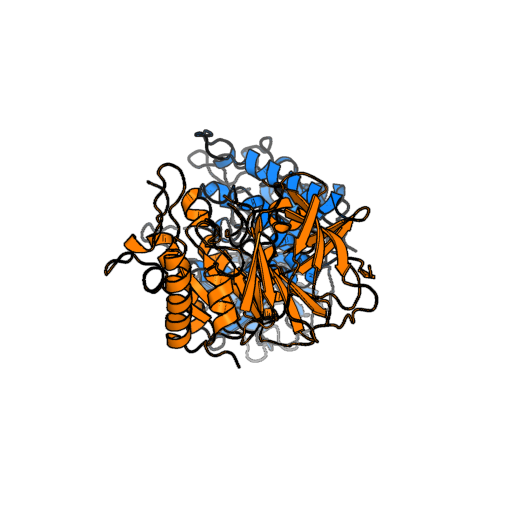1
ATOM 698 O O . ALA A 1 119 ? 15.362 6.478 61.943 1.00 48.91 99 ALA A O 1
ATOM 700 N N . LEU A 1 120 ? 14.776 8.193 60.585 1.00 41.11 100 LEU A N 1
ATOM 701 C CA . LEU A 1 120 ? 14.870 9.218 61.626 1.00 37.10 100 LEU A CA 1
ATOM 702 C C . LEU A 1 120 ? 13.531 9.849 61.967 1.00 36.23 100 LEU A C 1
ATOM 703 O O . LEU A 1 120 ? 12.644 9.942 61.126 1.00 35.73 100 LEU A O 1
ATOM 708 N N . LEU A 1 121 ? 13.406 10.261 63.219 1.00 30.36 101 LEU A N 1
ATOM 709 C CA . LEU A 1 121 ? 12.269 10.914 63.823 1.00 29.52 101 LEU A CA 1
ATOM 710 C C . LEU A 1 121 ? 12.900 12.111 64.526 1.00 32.85 101 LEU A C 1
ATOM 711 O O . LEU A 1 121 ? 13.895 11.965 65.246 1.00 31.71 101 LEU A O 1
ATOM 716 N N . ASP A 1 122 ? 12.353 13.303 64.280 1.00 28.70 102 ASP A N 1
ATOM 717 C CA . ASP A 1 122 ? 12.851 14.506 64.924 1.00 27.44 102 ASP A CA 1
ATOM 718 C C . ASP A 1 122 ? 11.940 14.912 66.041 1.00 26.99 102 ASP A C 1
ATOM 719 O O . ASP A 1 122 ? 10.716 14.817 65.912 1.00 24.45 102 ASP A O 1
ATOM 724 N N . VAL A 1 123 ? 12.550 15.368 67.142 1.00 22.85 103 VAL A N 1
ATOM 725 C CA . VAL A 1 123 ? 11.856 15.887 68.310 1.00 22.05 103 VAL A CA 1
ATOM 726 C C . VAL A 1 123 ? 12.242 17.375 68.396 1.00 27.22 103 VAL A C 1
ATOM 727 O O . VAL A 1 123 ? 13.412 17.726 68.622 1.00 26.97 103 VAL A O 1
ATOM 731 N N . LEU A 1 124 ? 11.251 18.244 68.167 1.00 22.85 104 LEU A N 1
ATOM 732 C CA . LEU A 1 124 ? 11.433 19.682 68.278 1.00 23.06 104 LEU A CA 1
ATOM 733 C C . LEU A 1 124 ? 10.778 20.156 69.555 1.00 29.19 104 LEU A C 1
ATOM 734 O O . LEU A 1 124 ? 9.698 19.665 69.913 1.00 29.94 104 LEU A O 1
ATOM 739 N N . VAL A 1 125 ? 11.449 21.061 70.272 1.00 25.46 105 VAL A N 1
ATOM 740 C CA . VAL A 1 125 ? 10.944 21.637 71.510 1.00 25.85 105 VAL A CA 1
ATOM 741 C C . VAL A 1 125 ? 10.917 23.150 71.298 1.00 30.85 105 VAL A C 1
ATOM 742 O O . VAL A 1 125 ? 11.971 23.763 71.132 1.00 31.81 105 VAL A O 1
ATOM 746 N N . ASP A 1 126 ? 9.721 23.740 71.282 1.00 27.47 106 ASP A N 1
ATOM 747 C CA . ASP A 1 126 ? 9.514 25.171 71.004 1.00 29.05 106 ASP A CA 1
ATOM 748 C C . ASP A 1 126 ? 10.229 25.607 69.698 1.00 32.80 106 ASP A C 1
ATOM 749 O O . ASP A 1 126 ? 10.958 26.589 69.680 1.00 33.04 106 ASP A O 1
ATOM 754 N N . GLY A 1 127 ? 10.049 24.816 68.642 1.00 28.71 107 GLY A N 1
ATOM 755 C CA . GLY A 1 127 ? 10.604 25.068 67.311 1.00 28.80 107 GLY A CA 1
ATOM 756 C C . GLY A 1 127 ? 12.082 24.792 67.120 1.00 33.94 107 GLY A C 1
ATOM 757 O O . GLY A 1 127 ? 12.630 25.071 66.051 1.00 33.06 107 GLY A O 1
ATOM 758 N N . GLU A 1 128 ? 12.750 24.257 68.143 1.00 32.49 108 GLU A N 1
ATOM 759 C CA . GLU A 1 128 ? 14.170 23.970 68.046 1.00 33.41 108 GLU A CA 1
ATOM 760 C C . GLU A 1 128 ? 14.397 22.494 68.129 1.00 37.44 108 GLU A C 1
ATOM 761 O O . GLU A 1 128 ? 13.764 21.839 68.953 1.00 36.11 108 GLU A O 1
ATOM 767 N N . LEU A 1 129 ? 15.282 21.955 67.265 1.00 36.00 109 LEU A N 1
ATOM 768 C CA . LEU A 1 129 ? 15.593 20.521 67.241 1.00 35.29 109 LEU A CA 1
ATOM 769 C C . LEU A 1 129 ? 16.285 20.093 68.532 1.00 39.05 109 LEU A C 1
ATOM 770 O O . LEU A 1 129 ? 17.336 20.623 68.864 1.00 40.66 109 LEU A O 1
ATOM 775 N N . ALA A 1 130 ? 15.663 19.168 69.269 1.00 34.97 110 ALA A N 1
ATOM 776 C CA . ALA A 1 130 ? 16.154 18.661 70.559 1.00 34.11 110 ALA A CA 1
ATOM 777 C C . ALA A 1 130 ? 16.770 17.289 70.426 1.00 39.73 110 ALA A C 1
ATOM 778 O O . ALA A 1 130 ? 17.738 16.990 71.122 1.00 42.09 110 ALA A O 1
ATOM 780 N N . ARG A 1 131 ? 16.196 16.433 69.565 1.00 35.78 111 ARG A N 1
ATOM 781 C CA . ARG A 1 131 ? 16.683 15.059 69.375 1.00 35.60 111 ARG A CA 1
ATOM 782 C C . ARG A 1 131 ? 16.312 14.493 68.035 1.00 39.31 111 ARG A C 1
ATOM 783 O O . ARG A 1 131 ? 15.150 14.563 67.626 1.00 39.37 111 ARG A O 1
ATOM 791 N N . THR A 1 132 ? 17.291 13.878 67.374 1.00 36.77 112 THR A N 1
ATOM 792 C CA . THR A 1 132 ? 17.076 13.105 66.158 1.00 35.71 112 THR A CA 1
ATOM 793 C C . THR A 1 132 ? 17.179 11.674 66.683 1.00 39.86 112 THR A C 1
ATOM 794 O O . THR A 1 132 ? 18.146 11.350 67.354 1.00 40.23 112 THR A O 1
ATOM 798 N N . VAL A 1 133 ? 16.134 10.872 66.488 1.00 36.57 113 VAL A N 1
ATOM 799 C CA . VAL A 1 133 ? 16.017 9.502 67.001 1.00 36.21 113 VAL A CA 1
ATOM 800 C C . VAL A 1 133 ? 16.097 8.518 65.839 1.00 41.08 113 VAL A C 1
ATOM 801 O O . VAL A 1 133 ? 15.391 8.688 64.845 1.00 39.21 113 VAL A O 1
ATOM 805 N N . GLU A 1 134 ? 16.932 7.469 65.978 1.00 40.03 114 GLU A N 1
ATOM 806 C CA . GLU A 1 134 ? 17.051 6.436 64.944 1.00 41.44 114 GLU A CA 1
ATOM 807 C C . GLU A 1 134 ? 15.985 5.388 65.224 1.00 42.48 114 GLU A C 1
ATOM 808 O O . GLU A 1 134 ? 15.942 4.847 66.331 1.00 43.34 114 GLU A O 1
ATOM 814 N N . LEU A 1 135 ? 15.114 5.121 64.246 1.00 34.96 115 LEU A N 1
ATOM 815 C CA . LEU A 1 135 ? 14.015 4.168 64.408 1.00 34.29 115 LEU A CA 1
ATOM 816 C C . LEU A 1 135 ? 14.354 2.713 64.055 1.00 40.12 115 LEU A C 1
ATOM 817 O O . LEU A 1 135 ? 15.129 2.453 63.129 1.00 41.39 115 LEU A O 1
ATOM 822 N N . LYS A 1 136 ? 13.687 1.774 64.747 1.00 36.40 116 LYS A N 1
ATOM 823 C CA . LYS A 1 136 ? 13.767 0.344 64.473 1.00 37.85 116 LYS A CA 1
ATOM 824 C C . LYS A 1 136 ? 12.674 0.028 63.435 1.00 44.94 116 LYS A C 1
ATOM 825 O O . LYS A 1 136 ? 11.539 0.479 63.582 1.00 43.15 116 LYS A O 1
ATOM 831 N N . LEU A 1 137 ? 13.015 -0.719 62.384 1.00 46.72 117 LEU A N 1
ATOM 832 C CA . LEU A 1 137 ? 12.056 -1.046 61.314 1.00 47.67 117 LEU A CA 1
ATOM 833 C C . LEU A 1 137 ? 11.332 -2.360 61.498 1.00 51.88 117 LEU A C 1
ATOM 834 O O . LEU A 1 137 ? 11.908 -3.301 62.048 1.00 52.95 117 LEU A O 1
ATOM 839 N N . ASP A 1 138 ? 10.088 -2.429 60.965 1.00 48.29 118 ASP A N 1
ATOM 840 C CA . ASP A 1 138 ? 9.192 -3.597 60.911 1.00 49.90 118 ASP A CA 1
ATOM 841 C C . ASP A 1 138 ? 9.112 -4.375 62.232 1.00 55.21 118 ASP A C 1
ATOM 842 O O . ASP A 1 138 ? 9.248 -5.611 62.270 1.00 57.40 118 ASP A O 1
ATOM 847 N N . ALA A 1 139 ? 8.907 -3.630 63.323 1.00 49.02 119 ALA A N 1
ATOM 848 C CA . ALA A 1 139 ? 8.851 -4.193 64.662 1.00 48.49 119 ALA A CA 1
ATOM 849 C C . ALA A 1 139 ? 8.033 -3.303 65.579 1.00 50.43 119 ALA A C 1
ATOM 850 O O . ALA A 1 139 ? 8.014 -2.080 65.405 1.00 50.33 119 ALA A O 1
ATOM 852 N N . ASP A 1 140 ? 7.367 -3.926 66.565 1.00 43.95 120 ASP A N 1
ATOM 853 C CA . ASP A 1 140 ? 6.609 -3.267 67.615 1.00 40.76 120 ASP A CA 1
ATOM 854 C C . ASP A 1 140 ? 7.718 -2.766 68.568 1.00 43.19 120 ASP A C 1
ATOM 855 O O . ASP A 1 140 ? 8.303 -3.561 69.307 1.00 44.63 120 ASP A O 1
ATOM 860 N N . ALA A 1 141 ? 8.085 -1.477 68.449 1.00 36.16 121 ALA A N 1
ATOM 861 C CA . ALA A 1 141 ? 9.205 -0.892 69.187 1.00 34.49 121 ALA A CA 1
ATOM 862 C C . ALA A 1 141 ? 8.822 0.294 70.063 1.00 37.46 121 ALA A C 1
ATOM 863 O O . ALA A 1 141 ? 7.706 0.812 69.982 1.00 33.98 121 ALA A O 1
ATOM 865 N N . GLU A 1 142 ? 9.757 0.704 70.921 1.00 36.42 122 GLU A N 1
ATOM 866 C CA . GLU A 1 142 ? 9.561 1.817 71.826 1.00 35.78 122 GLU A CA 1
ATOM 867 C C . GLU A 1 142 ? 10.720 2.793 71.741 1.00 40.66 122 GLU A C 1
ATOM 868 O O . GLU A 1 142 ? 11.890 2.428 71.861 1.00 43.92 122 GLU A O 1
ATOM 874 N N . LEU A 1 143 ? 10.370 4.027 71.501 1.00 34.74 123 LEU A N 1
ATOM 875 C CA . LEU A 1 143 ? 11.239 5.186 71.338 1.00 34.20 123 LEU A CA 1
ATOM 876 C C . LEU A 1 143 ? 11.227 5.889 72.700 1.00 36.05 123 LEU A C 1
ATOM 877 O O . LEU A 1 143 ? 10.165 6.039 73.299 1.00 32.95 123 LEU A O 1
ATOM 882 N N . HIS A 1 144 ? 12.395 6.272 73.212 1.00 34.51 124 HIS A N 1
ATOM 883 C CA . HIS A 1 144 ? 12.448 6.968 74.487 1.00 35.27 124 HIS A CA 1
ATOM 884 C C . HIS A 1 144 ? 13.352 8.156 74.376 1.00 37.52 124 HIS A C 1
ATOM 885 O O . HIS A 1 144 ? 14.538 8.007 74.084 1.00 39.27 124 HIS A O 1
ATOM 892 N N . VAL A 1 145 ? 12.778 9.347 74.579 1.00 32.08 125 VAL A N 1
ATOM 893 C CA . VAL A 1 145 ? 13.498 10.614 74.528 1.00 31.06 125 VAL A CA 1
ATOM 894 C C . VAL A 1 145 ? 13.493 11.166 75.935 1.00 35.10 125 VAL A C 1
ATOM 895 O O . VAL A 1 145 ? 12.457 11.583 76.448 1.00 33.04 125 VAL A O 1
ATOM 899 N N . ASP A 1 146 ? 14.644 11.095 76.580 1.00 33.66 126 ASP A N 1
ATOM 900 C CA . ASP A 1 146 ? 14.798 11.608 77.934 1.00 34.36 126 ASP A CA 1
ATOM 901 C C . ASP A 1 146 ? 15.573 12.886 77.817 1.00 35.58 126 ASP A C 1
ATOM 902 O O . ASP A 1 146 ? 16.110 13.187 76.760 1.00 35.23 126 ASP A O 1
ATOM 907 N N . GLY A 1 147 ? 15.610 13.638 78.889 1.00 33.47 127 GLY A N 1
ATOM 908 C CA . GLY A 1 147 ? 16.370 14.873 78.943 1.00 35.09 127 GLY A CA 1
ATOM 909 C C . GLY A 1 147 ? 15.870 15.993 78.071 1.00 38.54 127 GLY A C 1
ATOM 910 O O . GLY A 1 147 ? 16.658 16.616 77.368 1.00 37.92 127 GLY A O 1
ATOM 911 N N . LEU A 1 148 ? 14.554 16.223 78.090 1.00 35.55 128 LEU A N 1
ATOM 912 C CA . LEU A 1 148 ? 13.918 17.342 77.402 1.00 34.74 128 LEU A CA 1
ATOM 913 C C . LEU A 1 148 ? 13.841 18.452 78.449 1.00 36.75 128 LEU A C 1
ATOM 914 O O . LEU A 1 148 ? 13.852 18.130 79.642 1.00 35.15 128 LEU A O 1
ATOM 919 N N . PRO A 1 149 ? 13.746 19.745 78.047 1.00 32.65 129 PRO A N 1
ATOM 920 C CA . PRO A 1 149 ? 13.630 20.814 79.052 1.00 33.74 129 PRO A CA 1
ATOM 921 C C . PRO A 1 149 ? 12.462 20.623 80.010 1.00 37.07 129 PRO A C 1
ATOM 922 O O . PRO A 1 149 ? 11.422 20.097 79.626 1.00 34.37 129 PRO A O 1
ATOM 926 N N . ALA A 1 150 ? 12.643 21.049 81.263 1.00 34.63 130 ALA A N 1
ATOM 927 C CA . ALA A 1 150 ? 11.577 20.994 82.252 1.00 34.08 130 ALA A CA 1
ATOM 928 C C . ALA A 1 150 ? 10.656 22.186 81.988 1.00 37.74 130 ALA A C 1
ATOM 929 O O . ALA A 1 150 ? 11.067 23.171 81.349 1.00 38.38 130 ALA A O 1
ATOM 931 N N . GLY A 1 151 ? 9.422 22.092 82.452 1.00 32.63 131 GLY A N 1
ATOM 932 C CA . GLY A 1 151 ? 8.479 23.186 82.267 1.00 32.21 131 GLY A CA 1
ATOM 933 C C . GLY A 1 151 ? 7.636 23.026 81.029 1.00 33.40 131 GLY A C 1
ATOM 934 O O . GLY A 1 151 ? 7.958 22.213 80.154 1.00 30.12 131 GLY A O 1
ATOM 935 N N . ASP A 1 152 ? 6.539 23.798 80.962 1.00 31.62 132 ASP A N 1
ATOM 936 C CA . ASP A 1 152 ? 5.624 23.769 79.831 1.00 31.31 132 ASP A CA 1
ATOM 937 C C . ASP A 1 152 ? 6.338 24.150 78.535 1.00 32.63 132 ASP A C 1
ATOM 938 O O . ASP A 1 152 ? 7.123 25.101 78.506 1.00 31.98 132 ASP A O 1
ATOM 943 N N . LYS A 1 153 ? 6.084 23.377 77.481 1.00 26.33 133 LYS A N 1
ATOM 944 C CA . LYS A 1 153 ? 6.715 23.558 76.177 1.00 24.75 133 LYS A CA 1
ATOM 945 C C . LYS A 1 153 ? 5.906 22.867 75.098 1.00 27.17 133 LYS A C 1
ATOM 946 O O . LYS A 1 153 ? 5.198 21.890 75.373 1.00 24.74 133 LYS A O 1
ATOM 952 N N . LEU A 1 154 ? 6.057 23.335 73.854 1.00 23.67 134 LEU A N 1
ATOM 953 C CA . LEU A 1 154 ? 5.428 22.671 72.725 1.00 21.93 134 LEU A CA 1
ATOM 954 C C . LEU A 1 154 ? 6.380 21.585 72.207 1.00 26.57 134 LEU A C 1
ATOM 955 O O . LEU A 1 154 ? 7.532 21.865 71.879 1.00 26.47 134 LEU A O 1
ATOM 960 N N . VAL A 1 155 ? 5.889 20.351 72.132 1.00 24.41 135 VAL A N 1
ATOM 961 C CA . VAL A 1 155 ? 6.643 19.214 71.622 1.00 23.05 135 VAL A CA 1
ATOM 962 C C . VAL A 1 155 ? 6.134 18.832 70.233 1.00 27.45 135 VAL A C 1
ATOM 963 O O . VAL A 1 155 ? 4.942 18.550 70.087 1.00 28.94 135 VAL A O 1
ATOM 967 N N . GLU A 1 156 ? 7.020 18.833 69.217 1.00 23.16 136 GLU A N 1
ATOM 968 C CA . GLU A 1 156 ? 6.635 18.424 67.859 1.00 22.65 136 GLU A CA 1
ATOM 969 C C . GLU A 1 156 ? 7.466 17.213 67.506 1.00 28.10 136 GLU A C 1
ATOM 970 O O . GLU A 1 156 ? 8.703 17.256 67.567 1.00 29.09 136 GLU A O 1
ATOM 976 N N . LEU A 1 157 ? 6.792 16.133 67.166 1.00 24.26 137 LEU A N 1
ATOM 977 C CA . LEU A 1 157 ? 7.417 14.887 66.722 1.00 24.91 137 LEU A CA 1
ATOM 978 C C . LEU A 1 157 ? 7.241 14.856 65.199 1.00 27.28 137 LEU A C 1
ATOM 979 O O . LEU A 1 157 ? 6.108 14.715 64.722 1.00 25.49 137 LEU A O 1
ATOM 984 N N . TRP A 1 158 ? 8.329 15.102 64.453 1.00 21.62 138 TRP A N 1
ATOM 985 C CA . TRP A 1 158 ? 8.312 15.081 62.997 1.00 21.22 138 TRP A CA 1
ATOM 986 C C . TRP A 1 158 ? 8.585 13.668 62.571 1.00 25.77 138 TRP A C 1
ATOM 987 O O . TRP A 1 158 ? 9.704 13.155 62.697 1.00 27.51 138 TRP A O 1
ATOM 998 N N . LEU A 1 159 ? 7.545 13.030 62.102 1.00 22.38 139 LEU A N 1
ATOM 999 C CA . LEU A 1 159 ? 7.521 11.626 61.702 1.00 22.56 139 LEU A CA 1
ATOM 1000 C C . LEU A 1 159 ? 8.421 11.342 60.489 1.00 30.73 139 LEU A C 1
ATOM 1001 O O . LEU A 1 159 ? 8.666 12.264 59.705 1.00 29.99 139 LEU A O 1
ATOM 1006 N N . PRO A 1 160 ? 8.952 10.096 60.353 1.00 30.87 140 PRO A N 1
ATOM 1007 C CA . PRO A 1 160 ? 9.833 9.775 59.218 1.00 31.62 140 PRO A CA 1
ATOM 1008 C C . PRO A 1 160 ? 9.220 10.021 57.842 1.00 36.58 140 PRO A C 1
ATOM 1009 O O . PRO A 1 160 ? 8.024 9.844 57.635 1.00 35.35 140 PRO A O 1
ATOM 1013 N N . THR A 1 161 ? 10.078 10.419 56.908 1.00 35.85 141 THR A N 1
ATOM 1014 C CA . THR A 1 161 ? 9.745 10.834 55.550 1.00 37.52 141 THR A CA 1
ATOM 1015 C C . THR A 1 161 ? 9.473 9.776 54.484 1.00 46.20 141 THR A C 1
ATOM 1016 O O . THR A 1 161 ? 8.644 10.025 53.604 1.00 48.70 141 THR A O 1
ATOM 1020 N N . LEU A 1 162 ? 10.160 8.633 54.509 1.00 43.46 142 LEU A N 1
ATOM 1021 C CA . LEU A 1 162 ? 9.963 7.615 53.462 1.00 44.97 142 LEU A CA 1
ATOM 1022 C C . LEU A 1 162 ? 9.391 6.291 54.007 1.00 46.55 142 LEU A C 1
ATOM 1023 O O . LEU A 1 162 ? 9.594 5.219 53.412 1.00 49.26 142 LEU A O 1
ATOM 1028 N N . LEU A 1 163 ? 8.657 6.383 55.128 1.00 36.78 143 LEU A N 1
ATOM 1029 C CA . LEU A 1 163 ? 8.134 5.251 55.860 1.00 35.51 143 LEU A CA 1
ATOM 1030 C C . LEU A 1 163 ? 6.696 5.439 56.279 1.00 35.93 143 LEU A C 1
ATOM 1031 O O . LEU A 1 163 ? 6.258 6.559 56.527 1.00 34.05 143 LEU A O 1
ATOM 1036 N N . GLN A 1 164 ? 6.005 4.326 56.507 1.00 31.49 144 GLN A N 1
ATOM 1037 C CA . GLN A 1 164 ? 4.682 4.332 57.121 1.00 29.73 144 GLN A CA 1
ATOM 1038 C C . GLN A 1 164 ? 4.968 4.222 58.632 1.00 33.41 144 GLN A C 1
ATOM 1039 O O . GLN A 1 164 ? 5.740 3.366 59.053 1.00 35.72 144 GLN A O 1
ATOM 1045 N N . PHE A 1 165 ? 4.429 5.120 59.421 1.00 29.12 145 PHE A N 1
ATOM 1046 C CA . PHE A 1 165 ? 4.674 5.149 60.870 1.00 28.79 145 PHE A CA 1
ATOM 1047 C C . PHE A 1 165 ? 3.349 5.037 61.619 1.00 34.12 145 PHE A C 1
ATOM 1048 O O . PHE A 1 165 ? 2.453 5.832 61.363 1.00 34.91 145 PHE A O 1
ATOM 1056 N N . ARG A 1 166 ? 3.216 4.052 62.518 1.00 28.64 146 ARG A N 1
ATOM 1057 C CA . ARG A 1 166 ? 1.992 3.828 63.309 1.00 27.90 146 ARG A CA 1
ATOM 1058 C C . ARG A 1 166 ? 2.329 3.990 64.783 1.00 31.79 146 ARG A C 1
ATOM 1059 O O . ARG A 1 166 ? 3.459 3.706 65.169 1.00 32.34 146 ARG A O 1
ATOM 1067 N N . LEU A 1 167 ? 1.380 4.443 65.613 1.00 28.10 147 LEU A N 1
ATOM 1068 C CA . LEU A 1 167 ? 1.611 4.606 67.064 1.00 27.22 147 LEU A CA 1
ATOM 1069 C C . LEU A 1 167 ? 0.589 3.783 67.800 1.00 29.59 147 LEU A C 1
ATOM 1070 O O . LEU A 1 167 ? -0.576 3.720 67.393 1.00 29.71 147 LEU A O 1
ATOM 1075 N N . ALA A 1 168 ? 0.954 3.349 68.986 1.00 24.63 148 ALA A N 1
ATOM 1076 C CA . ALA A 1 168 ? 0.038 2.629 69.868 1.00 24.56 148 ALA A CA 1
ATOM 1077 C C . ALA A 1 168 ? -0.109 3.355 71.219 1.00 29.13 148 ALA A C 1
ATOM 1078 O O . ALA A 1 168 ? -1.151 3.249 71.861 1.00 27.89 148 ALA A O 1
ATOM 1080 N N . GLU A 1 169 ? 0.916 4.124 71.632 1.00 27.55 149 GLU A N 1
ATOM 1081 C CA . GLU A 1 169 ? 0.923 4.794 72.936 1.00 27.88 149 GLU A CA 1
ATOM 1082 C C . GLU A 1 169 ? 1.960 5.897 73.022 1.00 30.39 149 GLU A C 1
ATOM 1083 O O . GLU A 1 169 ? 3.008 5.829 72.382 1.00 31.55 149 GLU A O 1
ATOM 1089 N N . VAL A 1 170 ? 1.664 6.903 73.839 1.00 24.49 150 VAL A N 1
ATOM 1090 C CA . VAL A 1 170 ? 2.560 7.985 74.200 1.00 22.87 150 VAL A CA 1
ATOM 1091 C C . VAL A 1 170 ? 2.662 7.915 75.721 1.00 27.49 150 VAL A C 1
ATOM 1092 O O . VAL A 1 170 ? 1.649 7.741 76.411 1.00 28.51 150 VAL A O 1
ATOM 1096 N N . ARG A 1 171 ? 3.878 7.947 76.241 1.00 22.18 151 ARG A N 1
ATOM 1097 C CA . ARG A 1 171 ? 4.051 7.929 77.683 1.00 22.89 151 ARG A CA 1
ATOM 1098 C C . ARG A 1 171 ? 4.808 9.162 78.127 1.00 25.38 151 ARG A C 1
ATOM 1099 O O . ARG A 1 171 ? 5.689 9.645 77.416 1.00 24.66 151 ARG A O 1
ATOM 1107 N N . LEU A 1 172 ? 4.441 9.681 79.290 1.00 22.07 152 LEU A N 1
ATOM 1108 C CA . LEU A 1 172 ? 5.034 10.876 79.894 1.00 22.02 152 LEU A CA 1
ATOM 1109 C C . LEU A 1 172 ? 5.222 10.612 81.381 1.00 28.67 152 LEU A C 1
ATOM 1110 O O . LEU A 1 172 ? 4.697 9.608 81.907 1.00 27.07 152 LEU A O 1
ATOM 1115 N N . GLU A 1 173 ? 5.961 11.526 82.065 1.00 26.07 153 GLU A N 1
ATOM 1116 C CA . GLU A 1 173 ? 6.221 11.458 83.492 1.00 26.76 153 GLU A CA 1
ATOM 1117 C C . GLU A 1 173 ? 4.884 11.465 84.239 1.00 33.15 153 GLU A C 1
ATOM 1118 O O . GLU A 1 173 ? 3.926 12.096 83.778 1.00 34.67 153 GLU A O 1
ATOM 1124 N N . ALA A 1 174 ? 4.815 10.762 85.381 1.00 28.44 154 ALA A N 1
ATOM 1125 C CA . ALA A 1 174 ? 3.613 10.756 86.215 1.00 28.13 154 ALA A CA 1
ATOM 1126 C C . ALA A 1 174 ? 3.339 12.195 86.699 1.00 31.30 154 ALA A C 1
ATOM 1127 O O . ALA A 1 174 ? 4.275 12.928 87.054 1.00 32.53 154 ALA A O 1
ATOM 1129 N N . GLY A 1 175 ? 2.079 12.597 86.707 1.00 25.70 155 GLY A N 1
ATOM 1130 C CA . GLY A 1 175 ? 1.718 13.946 87.134 0.50 25.54 155 GLY A CA 1
ATOM 1131 C C . GLY A 1 175 ? 2.043 15.045 86.133 1.00 29.31 155 GLY A C 1
ATOM 1132 O O . GLY A 1 175 ? 1.806 16.218 86.421 1.00 29.92 155 GLY A O 1
ATOM 1133 N N . ALA A 1 176 ? 2.571 14.687 84.941 1.00 24.54 156 ALA A N 1
ATOM 1134 C CA . ALA A 1 176 ? 2.868 15.683 83.915 1.00 23.88 156 ALA A CA 1
ATOM 1135 C C . ALA A 1 176 ? 1.560 16.212 83.292 1.00 29.87 156 ALA A C 1
ATOM 1136 O O . ALA A 1 176 ? 0.585 15.450 83.144 1.00 29.93 156 ALA A O 1
ATOM 1138 N N . THR A 1 177 ? 1.564 17.512 82.933 1.00 25.20 157 THR A N 1
ATOM 1139 C CA . THR A 1 177 ? 0.460 18.198 82.275 1.00 25.16 157 THR A CA 1
ATOM 1140 C C . THR A 1 177 ? 0.400 17.775 80.794 1.00 29.32 157 THR A C 1
ATOM 1141 O O . THR A 1 177 ? 1.421 17.430 80.185 1.00 27.75 157 THR A O 1
ATOM 1145 N N . LEU A 1 178 ? -0.790 17.833 80.213 1.00 26.96 158 LEU A N 1
ATOM 1146 C CA . LEU A 1 178 ? -0.977 17.508 78.807 1.00 25.54 158 LEU A CA 1
ATOM 1147 C C . LEU A 1 178 ? -1.994 18.483 78.280 1.00 32.17 158 LEU A C 1
ATOM 1148 O O . LEU A 1 178 ? -3.125 18.524 78.768 1.00 34.39 158 LEU A O 1
ATOM 1153 N N . GLU A 1 179 ? -1.578 19.320 77.330 1.00 29.08 159 GLU A N 1
ATOM 1154 C CA . GLU A 1 179 ? -2.460 20.340 76.753 1.00 29.49 159 GLU A CA 1
ATOM 1155 C C . GLU A 1 179 ? -2.409 20.323 75.251 1.00 32.09 159 GLU A C 1
ATOM 1156 O O . GLU A 1 179 ? -1.388 19.945 74.679 1.00 30.75 159 GLU A O 1
ATOM 1162 N N . LYS A 1 180 ? -3.497 20.766 74.610 1.00 29.73 160 LYS A N 1
ATOM 1163 C CA . LYS A 1 180 ? -3.568 20.883 73.157 1.00 28.59 160 LYS A CA 1
ATOM 1164 C C . LYS A 1 180 ? -2.748 22.094 72.716 1.00 33.60 160 LYS A C 1
ATOM 1165 O O . LYS A 1 180 ? -2.790 23.142 73.377 1.00 35.47 160 LYS A O 1
ATOM 1171 N N . ASP A 1 181 ? -2.028 21.968 71.594 1.00 28.83 161 ASP A N 1
ATOM 1172 C CA . ASP A 1 181 ? -1.342 23.095 70.987 1.00 29.03 161 ASP A CA 1
ATOM 1173 C C . ASP A 1 181 ? -2.450 23.843 70.240 1.00 36.26 161 ASP A C 1
ATOM 1174 O O . ASP A 1 181 ? -3.025 23.299 69.293 1.00 36.67 161 ASP A O 1
ATOM 1179 N N . THR A 1 182 ? -2.799 25.042 70.718 1.00 36.18 162 THR A N 1
ATOM 1180 C CA . THR A 1 182 ? -3.878 25.832 70.126 1.00 38.76 162 THR A CA 1
ATOM 1181 C C . THR A 1 182 ? -3.453 26.823 69.035 1.00 45.04 162 THR A C 1
ATOM 1182 O O . THR A 1 182 ? -4.317 27.551 68.532 1.00 45.58 162 THR A O 1
ATOM 1186 N N . SER A 1 183 ? -2.161 26.807 68.616 1.00 42.13 163 SER A N 1
ATOM 1187 C CA . SER A 1 183 ? -1.657 27.635 67.514 1.00 42.20 163 SER A CA 1
ATOM 1188 C C . SER A 1 183 ? -2.515 27.479 66.236 1.00 46.55 163 SER A C 1
ATOM 1189 O O . SER A 1 183 ? -2.963 26.370 65.892 1.00 45.64 163 SER A O 1
ATOM 1192 N N . SER A 1 184 ? -2.763 28.604 65.566 1.00 43.00 164 SER A N 1
ATOM 1193 C CA . SER A 1 184 ? -3.524 28.636 64.320 1.00 41.68 164 SER A CA 1
ATOM 1194 C C . SER A 1 184 ? -2.715 29.291 63.207 1.00 41.53 164 SER A C 1
ATOM 1195 O O . SER A 1 184 ? -3.011 30.410 62.758 1.00 42.61 164 SER A O 1
ATOM 1198 N N . LYS A 1 185 ? -1.656 28.577 62.785 1.00 33.49 165 LYS A N 1
ATOM 1199 C CA . LYS A 1 185 ? -0.770 29.012 61.716 1.00 31.13 165 LYS A CA 1
ATOM 1200 C C . LYS A 1 185 ? -1.504 28.892 60.391 1.00 31.09 165 LYS A C 1
ATOM 1201 O O . LYS A 1 185 ? -2.379 28.013 60.234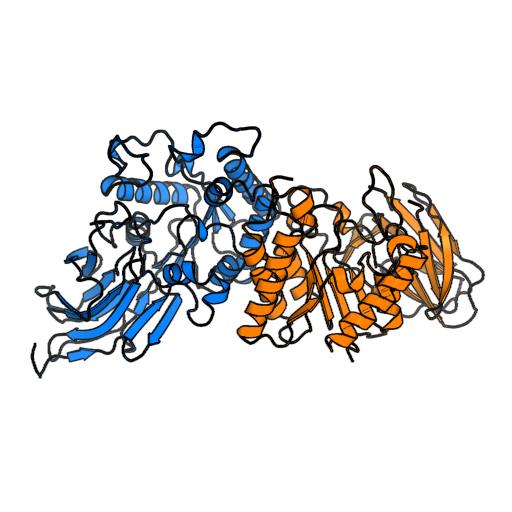 1.00 28.18 165 LYS A O 1
ATOM 1207 N N . PRO A 1 186 ? -1.162 29.765 59.415 1.00 26.54 166 PRO A N 1
ATOM 1208 C CA . PRO A 1 186 ? -1.789 29.628 58.083 1.00 25.21 166 PRO A CA 1
ATOM 1209 C C . PRO A 1 186 ? -1.408 28.287 57.454 1.00 27.26 166 PRO A C 1
ATOM 1210 O O . PRO A 1 186 ? -0.305 27.783 57.668 1.00 26.83 166 PRO A O 1
ATOM 1214 N N . HIS A 1 187 ? -2.324 27.709 56.693 1.00 24.20 167 HIS A N 1
ATOM 1215 C CA . HIS A 1 187 ? -2.104 26.414 56.066 1.00 23.01 167 HIS A CA 1
ATOM 1216 C C . HIS A 1 187 ? -1.403 26.528 54.751 1.00 26.98 167 HIS A C 1
ATOM 1217 O O . HIS A 1 187 ? -1.823 27.306 53.883 1.00 27.19 167 HIS A O 1
ATOM 1224 N N . TRP A 1 188 ? -0.356 25.714 54.581 1.00 22.07 168 TRP A N 1
ATOM 1225 C CA . TRP A 1 188 ? 0.363 25.650 53.328 1.00 22.08 168 TRP A CA 1
ATOM 1226 C C . TRP A 1 188 ? 0.304 24.259 52.731 1.00 26.32 168 TRP A C 1
ATOM 1227 O O . TRP A 1 188 ? 0.883 23.324 53.286 1.00 25.27 168 TRP A O 1
ATOM 1238 N N . ILE A 1 189 ? -0.406 24.135 51.583 1.00 22.89 169 ILE A N 1
ATOM 1239 C CA . ILE A 1 189 ? -0.510 22.893 50.830 1.00 21.89 169 ILE A CA 1
ATOM 1240 C C . ILE A 1 189 ? 0.498 22.903 49.691 1.00 23.16 169 ILE A C 1
ATOM 1241 O O . ILE A 1 189 ? 0.488 23.831 48.864 1.00 22.32 169 ILE A O 1
ATOM 1246 N N . HIS A 1 190 ? 1.372 21.867 49.642 1.00 18.01 170 HIS A N 1
ATOM 1247 C CA . HIS A 1 190 ? 2.318 21.737 48.539 1.00 16.88 170 HIS A CA 1
ATOM 1248 C C . HIS A 1 190 ? 2.032 20.417 47.797 1.00 20.38 170 HIS A C 1
ATOM 1249 O O . HIS A 1 190 ? 1.981 19.347 48.409 1.00 16.69 170 HIS A O 1
ATOM 1256 N N . TYR A 1 191 ? 1.827 20.525 46.473 1.00 18.74 171 TYR A N 1
ATOM 1257 C CA . TYR A 1 191 ? 1.572 19.369 45.611 1.00 19.88 171 TYR A CA 1
ATOM 1258 C C . TYR A 1 191 ? 2.587 19.304 44.473 1.00 25.29 171 TYR A C 1
ATOM 1259 O O . TYR A 1 191 ? 2.946 20.320 43.907 1.00 24.48 171 TYR A O 1
ATOM 1268 N N . GLY A 1 192 ? 2.988 18.111 44.105 1.00 26.40 172 GLY A N 1
ATOM 1269 C CA . GLY A 1 192 ? 3.870 17.929 42.959 1.00 28.31 172 GLY A CA 1
ATOM 1270 C C . GLY A 1 192 ? 5.269 17.410 43.221 1.00 35.59 172 GLY A C 1
ATOM 1271 O O . GLY A 1 192 ? 5.546 16.814 44.265 1.00 33.47 172 GLY A O 1
ATOM 1272 N N . ASP A 1 193 ? 6.141 17.614 42.217 1.00 36.84 173 ASP A N 1
ATOM 1273 C CA . ASP A 1 193 ? 7.546 17.189 42.131 1.00 38.47 173 ASP A CA 1
ATOM 1274 C C . ASP A 1 193 ? 7.692 15.723 41.701 1.00 41.73 173 ASP A C 1
ATOM 1275 O O . ASP A 1 193 ? 6.811 14.895 41.943 1.00 39.40 173 ASP A O 1
ATOM 1280 N N . SER A 1 194 ? 8.811 15.412 41.070 1.00 41.15 174 SER A N 1
ATOM 1281 C CA . SER A 1 194 ? 9.080 14.058 40.579 1.00 42.95 174 SER A CA 1
ATOM 1282 C C . SER A 1 194 ? 9.966 13.237 41.512 1.00 47.23 174 SER A C 1
ATOM 1283 O O . SER A 1 194 ? 10.224 12.050 41.241 1.00 46.86 174 SER A O 1
ATOM 1286 N N . ILE A 1 195 ? 10.356 13.851 42.654 1.00 44.23 175 ILE A N 1
ATOM 1287 C CA . ILE A 1 195 ? 11.212 13.219 43.666 1.00 44.42 175 ILE A CA 1
ATOM 1288 C C . ILE A 1 195 ? 10.636 13.216 45.068 1.00 52.23 175 ILE A C 1
ATOM 1289 O O . ILE A 1 195 ? 9.882 14.113 45.437 1.00 51.80 175 ILE A O 1
ATOM 1294 N N . CYS A 1 196 ? 11.081 12.241 45.874 1.00 51.71 176 CYS A N 1
ATOM 1295 C CA . CYS A 1 196 ? 10.760 12.130 47.283 1.00 52.03 176 CYS A CA 1
ATOM 1296 C C . CYS A 1 196 ? 11.610 13.175 47.974 1.00 49.83 176 CYS A C 1
ATOM 1297 O O . CYS A 1 196 ? 12.829 13.245 47.755 1.00 48.56 176 CYS A O 1
ATOM 1300 N N . HIS A 1 197 ? 10.957 14.013 48.771 1.00 42.69 177 HIS A N 1
ATOM 1301 C CA . HIS A 1 197 ? 11.613 15.114 49.462 1.00 40.71 177 HIS A CA 1
ATOM 1302 C C . HIS A 1 197 ? 12.412 14.748 50.686 1.00 43.57 177 HIS A C 1
ATOM 1303 O O . HIS A 1 197 ? 13.204 15.566 51.152 1.00 44.31 177 HIS A O 1
ATOM 1310 N N . GLY A 1 198 ? 12.214 13.543 51.208 1.00 38.24 178 GLY A N 1
ATOM 1311 C CA . GLY A 1 198 ? 12.945 13.103 52.393 1.00 37.60 178 GLY A CA 1
ATOM 1312 C C . GLY A 1 198 ? 14.385 12.761 52.079 1.00 40.21 178 GLY A C 1
ATOM 1313 O O . GLY A 1 198 ? 15.234 12.808 52.960 1.00 39.78 178 GLY A O 1
ATOM 1314 N N . ARG A 1 199 ? 14.660 12.444 50.801 1.00 35.98 179 ARG A N 1
ATOM 1315 C CA . ARG A 1 199 ? 15.963 12.047 50.321 1.00 36.06 179 ARG A CA 1
ATOM 1316 C C . ARG A 1 199 ? 17.006 13.184 50.349 1.00 36.24 179 ARG A C 1
ATOM 1317 O O . ARG A 1 199 ? 16.782 14.276 49.788 1.00 33.06 179 ARG A O 1
ATOM 1325 N N . GLY A 1 200 ? 18.121 12.902 51.031 1.00 30.80 180 GLY A N 1
ATOM 1326 C CA . GLY A 1 200 ? 19.240 13.831 51.177 1.00 30.66 180 GLY A CA 1
ATOM 1327 C C . GLY A 1 200 ? 19.075 14.815 52.321 1.00 33.36 180 GLY A C 1
ATOM 1328 O O . GLY A 1 200 ? 20.039 15.480 52.705 1.00 33.31 180 GLY A O 1
ATOM 1329 N N . ALA A 1 201 ? 17.860 14.925 52.885 1.00 29.23 181 ALA A N 1
ATOM 1330 C CA . ALA A 1 201 ? 17.669 15.832 54.013 1.00 29.48 181 ALA A CA 1
ATOM 1331 C C . ALA A 1 201 ? 18.379 15.246 55.253 1.00 34.05 181 ALA A C 1
ATOM 1332 O O . ALA A 1 201 ? 18.488 14.014 55.406 1.00 32.01 181 ALA A O 1
ATOM 1334 N N . ALA A 1 202 ? 18.924 16.138 56.093 1.00 31.23 182 ALA A N 1
ATOM 1335 C CA . ALA A 1 202 ? 19.636 15.751 57.311 1.00 30.18 182 ALA A CA 1
ATOM 1336 C C . ALA A 1 202 ? 18.729 14.921 58.236 1.00 33.45 182 ALA A C 1
ATOM 1337 O O . ALA A 1 202 ? 19.165 13.904 58.784 1.00 37.06 182 ALA A O 1
ATOM 1339 N N . SER A 1 203 ? 17.458 15.317 58.351 1.00 26.40 183 SER A N 1
ATOM 1340 C CA . SER A 1 203 ? 16.457 14.652 59.191 1.00 25.54 183 SER A CA 1
ATOM 1341 C C . SER A 1 203 ? 15.048 15.146 58.782 1.00 26.02 183 SER A C 1
ATOM 1342 O O . SER A 1 203 ? 14.981 16.111 58.011 1.00 24.70 183 SER A O 1
ATOM 1345 N N . PRO A 1 204 ? 13.911 14.553 59.267 1.00 23.07 184 PRO A N 1
ATOM 1346 C CA . PRO A 1 204 ? 12.570 15.017 58.784 1.00 21.75 184 PRO A CA 1
ATOM 1347 C C . PRO A 1 204 ? 12.204 16.495 58.911 1.00 23.91 184 PRO A C 1
ATOM 1348 O O . PRO A 1 204 ? 11.427 16.995 58.093 1.00 21.00 184 PRO A O 1
ATOM 1352 N N . SER A 1 205 ? 12.711 17.186 59.957 1.00 21.63 185 SER A N 1
ATO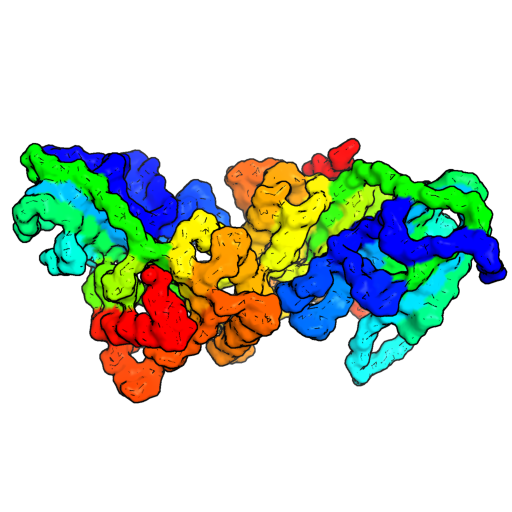M 1353 C CA . SER A 1 205 ? 12.406 18.603 60.160 1.00 20.54 185 SER A CA 1
ATOM 1354 C C . SER A 1 205 ? 13.359 19.461 59.318 1.00 24.87 185 SER A C 1
ATOM 1355 O O . SER A 1 205 ? 13.249 20.691 59.313 1.00 22.72 185 SER A O 1
ATOM 1358 N N . ARG A 1 206 ? 14.248 18.801 58.547 1.00 22.68 186 ARG A N 1
ATOM 1359 C CA . ARG A 1 206 ? 15.224 19.522 57.748 1.00 22.60 186 ARG A CA 1
ATOM 1360 C C . ARG A 1 206 ? 15.117 19.316 56.242 1.00 27.57 186 ARG A C 1
ATOM 1361 O O . ARG A 1 206 ? 16.094 19.548 55.522 1.00 27.63 186 ARG A O 1
ATOM 1369 N N . THR A 1 207 ? 13.903 18.946 55.748 1.00 23.37 187 THR A N 1
ATOM 1370 C CA . THR A 1 207 ? 13.639 18.874 54.306 1.00 22.49 187 THR A CA 1
ATOM 1371 C C . THR A 1 207 ? 13.437 20.333 53.876 1.00 27.15 187 THR A C 1
ATOM 1372 O O . THR A 1 207 ? 13.184 21.189 54.736 1.00 26.70 187 THR A O 1
ATOM 1376 N N . TRP A 1 208 ? 13.514 20.630 52.570 1.00 23.45 188 TRP A N 1
ATOM 1377 C CA . TRP A 1 208 ? 13.315 22.004 52.129 1.00 22.01 188 TRP A CA 1
ATOM 1378 C C . TRP A 1 208 ? 11.929 22.492 52.566 1.00 28.29 188 TRP A C 1
ATOM 1379 O O . TRP A 1 208 ? 11.819 23.613 53.062 1.00 28.22 188 TRP A O 1
ATOM 1390 N N . LEU A 1 209 ? 10.896 21.622 52.441 1.00 26.80 189 LEU A N 1
ATOM 1391 C CA . LEU A 1 209 ? 9.509 21.888 52.831 1.00 28.38 189 LEU A CA 1
ATOM 1392 C C . LEU A 1 209 ? 9.388 22.231 54.303 1.00 31.99 189 LEU A C 1
ATOM 1393 O O . LEU A 1 209 ? 8.768 23.236 54.648 1.00 32.86 189 LEU A O 1
ATOM 1398 N N . ALA A 1 210 ? 9.992 21.408 55.167 1.00 26.43 190 ALA A N 1
ATOM 1399 C CA . ALA A 1 210 ? 9.987 21.600 56.611 1.00 25.58 190 ALA A CA 1
ATOM 1400 C C . ALA A 1 210 ? 10.675 22.916 56.986 1.00 30.37 190 ALA A C 1
ATOM 1401 O O . ALA A 1 210 ? 10.098 23.705 57.729 1.00 29.74 190 ALA A O 1
ATOM 1403 N N . LEU A 1 211 ? 11.875 23.180 56.417 1.00 27.10 191 LEU A N 1
ATOM 1404 C CA . LEU A 1 211 ? 12.664 24.389 56.650 1.00 26.12 191 LEU A CA 1
ATOM 1405 C C . LEU A 1 211 ? 11.928 25.627 56.159 1.00 28.45 191 LEU A C 1
ATOM 1406 O O . LEU A 1 211 ? 11.953 26.653 56.841 1.00 29.83 191 LEU A O 1
ATOM 1411 N N . ALA A 1 212 ? 11.299 25.549 54.975 1.00 23.31 192 ALA A N 1
ATOM 1412 C CA . ALA A 1 212 ? 10.566 26.675 54.405 1.00 22.91 192 ALA A CA 1
ATOM 1413 C C . ALA A 1 212 ? 9.344 27.005 55.281 1.00 25.93 192 ALA A C 1
ATOM 1414 O O . ALA A 1 212 ? 9.189 28.158 55.648 1.00 27.52 192 ALA A O 1
ATOM 1416 N N . ALA A 1 213 ? 8.559 25.990 55.696 1.00 21.36 193 ALA A N 1
ATOM 1417 C CA . ALA A 1 213 ? 7.374 26.165 56.556 1.00 21.36 193 ALA A CA 1
ATOM 1418 C C . ALA A 1 213 ? 7.725 26.733 57.925 1.00 26.11 193 ALA A C 1
ATOM 1419 O O . ALA A 1 213 ? 7.042 27.636 58.417 1.00 25.79 193 ALA A O 1
ATOM 1421 N N . ARG A 1 214 ? 8.781 26.205 58.539 1.00 22.97 194 ARG A N 1
ATOM 1422 C CA . ARG A 1 214 ? 9.226 26.635 59.863 1.00 23.64 194 ARG A CA 1
ATOM 1423 C C . ARG A 1 214 ? 9.700 28.091 59.841 1.00 30.42 194 ARG A C 1
ATOM 1424 O O . ARG A 1 214 ? 9.353 28.852 60.746 1.00 30.88 194 ARG A O 1
ATOM 1432 N N . ALA A 1 215 ? 10.453 28.483 58.793 1.00 26.97 195 ALA A N 1
ATOM 1433 C CA . ALA A 1 215 ? 10.947 29.851 58.690 1.00 26.97 195 ALA A CA 1
ATOM 1434 C C . ALA A 1 215 ? 9.797 30.828 58.441 1.00 33.76 195 ALA A C 1
ATOM 1435 O O . ALA A 1 215 ? 9.856 31.979 58.880 1.00 33.78 195 ALA A O 1
ATOM 1437 N N . GLU A 1 216 ? 8.747 30.365 57.739 1.00 28.86 196 GLU A N 1
ATOM 1438 C CA . GLU A 1 216 ? 7.599 31.196 57.416 1.00 27.45 196 GLU A CA 1
ATOM 1439 C C . GLU A 1 216 ? 6.485 31.194 58.455 1.00 29.71 196 GLU A C 1
ATOM 1440 O O . GLU A 1 216 ? 5.644 32.081 58.399 1.00 29.96 196 GLU A O 1
ATOM 1446 N N . GLY A 1 217 ? 6.469 30.217 59.370 1.00 24.88 197 GLY A N 1
ATOM 1447 C CA . GLY A 1 217 ? 5.399 30.079 60.366 1.00 24.38 197 GLY A CA 1
ATOM 1448 C C . GLY A 1 217 ? 4.151 29.468 59.740 1.00 29.78 197 GLY A C 1
ATOM 1449 O O . GLY A 1 217 ? 3.030 29.866 60.059 1.00 31.69 197 GLY A O 1
ATOM 1450 N N . LEU A 1 218 ? 4.334 28.479 58.840 1.00 24.04 198 LEU A N 1
ATOM 1451 C CA . LEU A 1 218 ? 3.224 27.840 58.136 1.00 24.01 198 LEU A CA 1
ATOM 1452 C C . LEU A 1 218 ? 2.948 26.428 58.611 1.00 29.72 198 LEU A C 1
ATOM 1453 O O . LEU A 1 218 ? 3.870 25.689 58.960 1.00 32.49 198 LEU A O 1
ATOM 1458 N N . ASP A 1 219 ? 1.677 26.053 58.624 1.00 23.35 199 ASP A N 1
ATOM 1459 C CA . ASP A 1 219 ? 1.246 24.705 58.944 1.00 21.82 199 ASP A CA 1
ATOM 1460 C C . ASP A 1 219 ? 1.245 23.905 57.592 1.00 24.29 199 ASP A C 1
ATOM 1461 O O . ASP A 1 219 ? 0.297 23.961 56.792 1.00 22.01 199 ASP A O 1
ATOM 1466 N N . LEU A 1 220 ? 2.335 23.190 57.360 1.00 20.90 200 LEU A N 1
ATOM 1467 C CA . LEU A 1 220 ? 2.545 22.385 56.171 1.00 21.15 200 LEU A CA 1
ATOM 1468 C C . LEU A 1 220 ? 1.620 21.171 56.035 1.00 23.85 200 LEU A C 1
ATOM 1469 O O . LEU A 1 220 ? 1.305 20.506 57.024 1.00 21.00 200 LEU A O 1
ATOM 1474 N N . GLN A 1 221 ? 1.294 20.893 54.777 1.00 19.79 201 GLN A N 1
ATOM 1475 C CA . GLN A 1 221 ? 0.581 19.714 54.329 1.00 19.76 201 GLN A CA 1
ATOM 1476 C C . GLN A 1 221 ? 1.162 19.341 52.963 1.00 26.67 201 GLN A C 1
ATOM 1477 O O . GLN A 1 221 ? 0.949 20.031 51.977 1.00 26.58 201 GLN A O 1
ATOM 1483 N N . SER A 1 222 ? 1.914 18.249 52.934 1.00 24.94 202 SER A N 1
ATOM 1484 C CA . SER A 1 222 ? 2.554 17.734 51.735 0.50 24.25 202 SER A CA 1
ATOM 1485 C C . SER A 1 222 ? 1.639 16.729 51.064 1.00 28.02 202 SER A C 1
ATOM 1486 O O . SER A 1 222 ? 1.123 15.812 51.712 1.00 29.19 202 SER A O 1
ATOM 1489 N N . LEU A 1 223 ? 1.422 16.913 49.776 1.00 23.05 203 LEU A N 1
ATOM 1490 C CA . LEU A 1 223 ? 0.689 16.011 48.910 1.00 21.93 203 LEU A CA 1
ATOM 1491 C C . LEU A 1 223 ? 1.627 15.694 47.744 1.00 32.02 203 LEU A C 1
ATOM 1492 O O . LEU A 1 223 ? 1.202 15.531 46.599 1.00 34.04 203 LEU A O 1
ATOM 1497 N N . SER A 1 224 ? 2.932 15.621 48.067 1.00 30.77 204 SER A N 1
ATOM 1498 C CA . SER A 1 224 ? 4.048 15.236 47.202 1.00 30.90 204 SER A CA 1
ATOM 1499 C C . SER A 1 224 ? 4.224 13.717 47.319 1.00 34.79 204 SER A C 1
ATOM 1500 O O . SER A 1 224 ? 4.565 13.209 48.388 1.00 33.00 204 SER A O 1
ATOM 1503 N N . PHE A 1 225 ? 3.980 12.982 46.228 1.00 33.86 205 PHE A N 1
ATOM 1504 C CA . PHE A 1 225 ? 4.134 11.528 46.290 1.00 33.95 205 PHE A CA 1
ATOM 1505 C C . PHE A 1 225 ? 5.055 11.050 45.163 1.00 43.01 205 PHE A C 1
ATOM 1506 O O . PHE A 1 225 ? 4.796 9.996 44.548 1.00 45.14 205 PHE A O 1
ATOM 1514 N N . ALA A 1 226 ? 6.135 11.853 44.878 1.00 39.77 206 ALA A N 1
ATOM 1515 C CA . ALA A 1 226 ? 7.121 11.658 43.786 1.00 39.41 206 ALA A CA 1
ATOM 1516 C C . ALA A 1 226 ? 6.409 11.685 42.398 1.00 43.88 206 ALA A C 1
ATOM 1517 O O . ALA A 1 226 ? 5.265 12.120 42.341 1.00 44.15 206 ALA A O 1
ATOM 1519 N N . ALA A 1 227 ? 7.064 11.266 41.300 1.00 41.91 207 ALA A N 1
ATOM 1520 C CA . ALA A 1 227 ? 6.517 11.331 39.933 1.00 41.53 207 ALA A CA 1
ATOM 1521 C C . ALA A 1 227 ? 5.061 10.871 39.738 1.00 44.56 207 ALA A C 1
ATOM 1522 O O . ALA A 1 227 ? 4.235 11.659 39.252 1.00 44.88 207 ALA A O 1
ATOM 1524 N N . ASP A 1 228 ? 4.740 9.633 40.157 1.00 38.43 208 ASP A N 1
ATOM 1525 C CA . ASP A 1 228 ? 3.397 9.048 40.025 1.00 36.75 208 ASP A CA 1
ATOM 1526 C C . ASP A 1 228 ? 2.247 9.903 40.542 1.00 37.69 208 ASP A C 1
ATOM 1527 O O . ASP A 1 228 ? 1.214 9.981 39.865 1.00 38.53 208 ASP A O 1
ATOM 1532 N N . GLY A 1 229 ? 2.440 10.563 41.693 1.00 29.29 209 GLY A N 1
ATOM 1533 C CA . GLY A 1 229 ? 1.407 11.403 42.282 1.00 27.64 209 GLY A CA 1
ATOM 1534 C C . GLY A 1 229 ? 1.302 12.818 41.748 1.00 31.63 209 GLY A C 1
ATOM 1535 O O . GLY A 1 229 ? 0.405 13.549 42.162 1.00 30.81 209 GLY A O 1
ATOM 1536 N N . SER A 1 230 ? 2.179 13.203 40.811 1.00 29.80 210 SER A N 1
ATOM 1537 C CA . SER A 1 230 ? 2.253 14.549 40.242 1.00 30.22 210 SER A CA 1
ATOM 1538 C C . SER A 1 230 ? 1.786 14.658 38.771 1.00 34.78 210 SER A C 1
ATOM 1539 O O . SER A 1 230 ? 2.325 15.475 38.022 1.00 35.28 210 SER A O 1
ATOM 1542 N N . HIS A 1 231 ? 0.751 13.883 38.388 1.00 29.81 211 HIS A N 1
ATOM 1543 C CA . HIS A 1 231 ? 0.178 13.833 37.037 1.00 28.94 211 HIS A CA 1
ATOM 1544 C C . HIS A 1 231 ? -1.125 14.663 36.909 1.00 34.32 211 HIS A C 1
ATOM 1545 O O . HIS A 1 231 ? -1.906 14.474 35.954 1.00 35.27 211 HIS A O 1
ATOM 1552 N N . LEU A 1 232 ? -1.366 15.572 37.872 1.00 28.59 212 LEU A N 1
ATOM 1553 C CA . LEU A 1 232 ? -2.580 16.398 37.874 1.00 27.52 212 LEU A CA 1
ATOM 1554 C C . LEU A 1 232 ? -3.867 15.617 37.923 1.00 30.51 212 LEU A C 1
ATOM 1555 O O . LEU A 1 232 ? -4.867 16.048 37.338 1.00 34.40 212 LEU A O 1
ATOM 1560 N N . GLN A 1 233 ? -3.849 14.475 38.652 1.00 24.08 213 GLN A N 1
ATOM 1561 C CA . GLN A 1 233 ? -4.989 13.599 38.909 0.50 23.71 213 GLN A CA 1
ATOM 1562 C C . GLN A 1 233 ? -6.106 14.429 39.523 1.00 27.80 213 GLN A C 1
ATOM 1563 O O . GLN A 1 233 ? -5.904 15.064 40.561 1.00 26.21 213 GLN A O 1
ATOM 1569 N N . PRO A 1 234 ? -7.297 14.457 38.903 1.00 25.38 214 PRO A N 1
ATOM 1570 C CA . PRO A 1 234 ? -8.407 15.265 39.482 1.00 23.71 214 PRO A CA 1
ATOM 1571 C C . PRO A 1 234 ? -8.753 14.941 40.946 1.00 24.14 214 PRO A C 1
ATOM 1572 O O . PRO A 1 234 ? -9.223 15.816 41.656 1.00 23.35 214 PRO A O 1
ATOM 1576 N N . MET A 1 235 ? -8.515 13.699 41.406 1.00 19.00 215 MET A N 1
ATOM 1577 C CA . MET A 1 235 ? -8.744 13.324 42.807 1.00 17.80 215 MET A CA 1
ATOM 1578 C C . MET A 1 235 ? -7.863 14.170 43.796 1.00 22.27 215 MET A C 1
ATOM 1579 O O . MET A 1 235 ? -8.312 14.493 44.916 1.00 20.95 215 MET A O 1
ATOM 1584 N N . PHE A 1 236 ? -6.627 14.520 43.375 1.00 18.47 216 PHE A N 1
ATOM 1585 C CA . PHE A 1 236 ? -5.734 15.341 44.196 1.00 19.51 216 PHE A CA 1
ATOM 1586 C C . PHE A 1 236 ? -6.213 16.782 44.281 1.00 25.53 216 PHE A C 1
ATOM 1587 O O . PHE A 1 236 ? -6.050 17.413 45.338 1.00 26.55 216 PHE A O 1
ATOM 1595 N N . ALA A 1 237 ? -6.756 17.313 43.158 1.00 21.24 217 ALA A N 1
ATOM 1596 C CA . ALA A 1 237 ? -7.338 18.656 43.083 1.00 20.75 217 ALA A CA 1
ATOM 1597 C C . ALA A 1 237 ? -8.555 18.738 44.022 1.00 26.20 217 ALA A C 1
ATOM 1598 O O . ALA A 1 237 ? -8.730 19.750 44.710 1.00 26.33 217 ALA A O 1
ATOM 1600 N N . ARG A 1 238 ? -9.401 17.673 44.033 1.00 23.46 218 ARG A N 1
ATOM 1601 C CA . ARG A 1 238 ? -10.568 17.564 44.921 1.00 23.56 218 ARG A CA 1
ATOM 1602 C C . ARG A 1 238 ? -10.124 17.538 46.388 1.00 27.63 218 ARG A C 1
ATOM 1603 O O . ARG A 1 238 ? -10.764 18.153 47.230 1.00 28.43 218 ARG A O 1
ATOM 1611 N N . LEU A 1 239 ? -9.014 16.832 46.686 1.00 23.63 219 LEU A N 1
ATOM 1612 C CA . LEU A 1 239 ? -8.418 16.749 48.008 1.00 22.88 219 LEU A CA 1
ATOM 1613 C C . LEU A 1 239 ? -7.957 18.149 48.460 1.00 27.98 219 LEU A C 1
ATOM 1614 O O . LEU A 1 239 ? -8.365 18.605 49.528 1.00 28.90 219 LEU A O 1
ATOM 1619 N N . ILE A 1 240 ? -7.166 18.839 47.632 1.00 23.43 220 ILE A N 1
ATOM 1620 C CA . ILE A 1 240 ? -6.699 20.192 47.908 1.00 23.15 220 ILE A CA 1
ATOM 1621 C C . ILE A 1 240 ? -7.882 21.124 48.186 1.00 28.05 220 ILE A C 1
ATOM 1622 O O . ILE A 1 240 ? -7.851 21.874 49.168 1.00 29.28 220 ILE A O 1
ATOM 1627 N N . ARG A 1 241 ? -8.919 21.058 47.333 1.00 22.36 221 ARG A N 1
ATOM 1628 C CA . ARG A 1 241 ? -10.140 21.847 47.436 1.00 22.19 221 ARG A CA 1
ATOM 1629 C C . ARG A 1 241 ? -10.828 21.621 48.795 1.00 27.68 221 ARG A C 1
ATOM 1630 O O . ARG A 1 241 ? -11.346 22.576 49.386 1.00 26.14 221 ARG A O 1
ATOM 1638 N N . ASP A 1 242 ? -10.847 20.350 49.266 1.00 24.95 222 ASP A N 1
ATOM 1639 C CA . ASP A 1 242 ? -11.517 19.969 50.500 1.00 25.84 222 ASP A CA 1
ATOM 1640 C C . ASP A 1 242 ? -10.665 20.121 51.774 1.00 30.02 222 ASP A C 1
ATOM 1641 O O . ASP A 1 242 ? -11.149 19.897 52.874 1.00 32.34 222 ASP A O 1
ATOM 1646 N N . LEU A 1 243 ? -9.427 20.578 51.628 1.00 25.24 223 LEU A N 1
ATOM 1647 C CA . LEU A 1 243 ? -8.468 20.795 52.715 1.00 24.23 223 LEU A CA 1
ATOM 1648 C C . LEU A 1 243 ? -8.386 22.296 53.081 1.00 28.78 223 LEU A C 1
ATOM 1649 O O . LEU A 1 243 ? -8.534 23.114 52.178 1.00 26.30 223 LEU A O 1
ATOM 1654 N N . PRO A 1 244 ? -8.129 22.704 54.362 1.00 27.46 224 PRO A N 1
ATOM 1655 C CA . PRO A 1 244 ? -7.948 24.153 54.637 1.00 26.57 224 PRO A CA 1
ATOM 1656 C C . PRO A 1 244 ? -6.621 24.630 54.016 1.00 30.22 224 PRO A C 1
ATOM 1657 O O . PRO A 1 244 ? -5.616 23.879 54.023 1.00 27.94 224 PRO A O 1
ATOM 1661 N N . ALA A 1 245 ? -6.623 25.847 53.438 1.00 26.29 225 ALA A N 1
ATOM 1662 C CA . ALA A 1 245 ? -5.419 26.366 52.786 1.00 26.60 225 ALA A CA 1
ATOM 1663 C C . ALA A 1 245 ? -5.385 27.861 52.723 1.00 29.70 225 ALA A C 1
ATOM 1664 O O . ALA A 1 245 ? -6.356 28.504 52.300 1.00 29.84 225 ALA A O 1
ATOM 1666 N N . ASP A 1 246 ? -4.232 28.411 53.071 1.00 25.59 226 ASP A N 1
ATOM 1667 C CA . ASP A 1 246 ? -3.995 29.848 53.009 1.00 25.44 226 ASP A CA 1
ATOM 1668 C C . ASP A 1 246 ? -2.980 30.145 51.926 1.00 29.33 226 ASP A C 1
ATOM 1669 O O . ASP A 1 246 ? -2.895 31.282 51.497 1.00 31.69 226 ASP A O 1
ATOM 1674 N N . LEU A 1 247 ? -2.251 29.109 51.459 1.00 23.73 227 LEU A N 1
ATOM 1675 C CA . LEU A 1 247 ? -1.234 29.146 50.401 1.00 22.36 227 LEU A CA 1
ATOM 1676 C C . LEU A 1 247 ? -1.192 27.769 49.763 1.00 22.63 227 LEU A C 1
ATOM 1677 O O . LEU A 1 247 ? -1.076 26.769 50.474 1.00 21.06 227 LEU A O 1
ATOM 1682 N N . ILE A 1 248 ? -1.320 27.713 48.429 1.00 18.62 228 ILE A N 1
ATOM 1683 C CA . ILE A 1 248 ? -1.254 26.479 47.664 1.00 18.14 228 ILE A CA 1
ATOM 1684 C C . ILE A 1 248 ? -0.142 26.581 46.631 1.00 22.96 228 ILE A C 1
ATOM 1685 O O . ILE A 1 248 ? -0.102 27.539 45.873 1.00 22.25 228 ILE A O 1
ATOM 1690 N N . SER A 1 249 ? 0.741 25.581 46.579 1.00 21.71 229 SER A N 1
ATOM 1691 C CA . SER A 1 249 ? 1.799 25.538 45.566 1.00 21.47 229 SER A CA 1
ATOM 1692 C C . SER A 1 249 ? 1.769 24.206 44.888 1.00 26.89 229 SER A C 1
ATOM 1693 O O . SER A 1 249 ? 1.650 23.173 45.551 1.00 25.18 229 SER A O 1
ATOM 1696 N N . LEU A 1 250 ? 1.782 24.243 43.545 1.00 26.79 230 LEU A N 1
ATOM 1697 C CA . LEU A 1 250 ? 1.741 23.084 42.658 1.00 27.27 230 LEU A CA 1
ATOM 1698 C C . LEU A 1 250 ? 2.948 23.095 41.744 1.00 34.24 230 LEU A C 1
ATOM 1699 O O . LEU A 1 250 ? 3.131 24.067 41.012 1.00 37.86 230 LEU A O 1
ATOM 1704 N N . ARG A 1 251 ? 3.742 22.027 41.736 1.00 28.90 231 ARG A N 1
ATOM 1705 C CA . ARG A 1 251 ? 4.864 21.941 40.798 1.00 28.04 231 ARG A CA 1
ATOM 1706 C C . ARG A 1 251 ? 4.697 20.726 39.933 1.00 29.79 231 ARG A C 1
ATOM 1707 O O . ARG A 1 251 ? 4.682 19.600 40.421 1.00 28.62 231 ARG A O 1
ATOM 1715 N N . VAL A 1 252 ? 4.474 20.955 38.655 1.00 26.45 232 VAL A N 1
ATOM 1716 C CA . VAL A 1 252 ? 4.187 19.880 37.689 1.00 26.92 232 VAL A CA 1
ATOM 1717 C C . VAL A 1 252 ? 4.925 20.055 36.367 1.00 32.30 232 VAL A C 1
ATOM 1718 O O . VAL A 1 252 ? 5.513 21.110 36.142 1.00 34.42 232 VAL A O 1
ATOM 1722 N N . GLY A 1 253 ? 4.869 19.037 35.504 1.00 27.27 233 GLY A N 1
ATOM 1723 C CA . GLY A 1 253 ? 5.503 19.035 34.197 1.00 26.85 233 GLY A CA 1
ATOM 1724 C C . GLY A 1 253 ? 6.311 17.783 33.913 1.00 32.62 233 GLY A C 1
ATOM 1725 O O . GLY A 1 253 ? 5.859 16.914 33.167 1.00 33.28 233 GLY A O 1
ATOM 1726 N N . THR A 1 254 ? 7.496 17.673 34.520 1.00 30.92 234 THR A N 1
ATOM 1727 C CA . THR A 1 254 ? 8.474 16.583 34.356 1.00 33.15 234 THR A CA 1
ATOM 1728 C C . THR A 1 254 ? 7.971 15.178 34.599 1.00 38.99 234 THR A C 1
ATOM 1729 O O . THR A 1 254 ? 8.263 14.304 33.793 1.00 43.03 234 THR A O 1
ATOM 1733 N N . SER A 1 255 ? 7.208 14.962 35.652 1.00 33.66 235 SER A N 1
ATOM 1734 C CA . SER A 1 255 ? 6.590 13.665 35.970 1.00 34.32 235 SER A CA 1
ATOM 1735 C C . SER A 1 255 ? 5.790 13.122 34.759 1.00 40.89 235 SER A C 1
ATOM 1736 O O . SER A 1 255 ? 5.843 11.920 34.484 1.00 41.67 235 SER A O 1
ATOM 1739 N N . ASN A 1 256 ? 5.078 14.013 34.022 1.00 37.44 236 ASN A N 1
ATOM 1740 C CA . ASN A 1 256 ? 4.336 13.622 32.821 1.00 38.02 236 ASN A CA 1
ATOM 1741 C C . ASN A 1 256 ? 5.307 13.339 31.685 1.00 43.78 236 ASN A C 1
ATOM 1742 O O . ASN A 1 256 ? 5.106 12.380 30.942 1.00 45.17 236 ASN A O 1
ATOM 1747 N N . PHE A 1 257 ? 6.375 14.164 31.565 1.00 40.91 237 PHE A N 1
ATOM 1748 C CA . PHE A 1 257 ? 7.431 14.012 30.557 1.00 42.49 237 PHE A CA 1
ATOM 1749 C C . PHE A 1 257 ? 8.116 12.640 30.712 1.00 49.50 237 PHE A C 1
ATOM 1750 O O . PHE A 1 257 ? 8.399 11.988 29.712 1.00 50.09 237 PHE A O 1
ATOM 1758 N N . MET A 1 258 ? 8.391 12.227 31.969 1.00 47.40 238 MET A N 1
ATOM 1759 C CA . MET A 1 258 ? 9.035 10.965 32.341 1.00 49.16 238 MET A CA 1
ATOM 1760 C C . MET A 1 258 ? 8.321 9.723 31.778 1.00 58.17 238 MET A C 1
ATOM 1761 O O . MET A 1 258 ? 8.960 8.674 31.634 1.00 59.97 238 MET A O 1
ATOM 1766 N N . ASP A 1 259 ? 7.007 9.846 31.460 1.00 55.10 239 ASP A N 1
ATOM 1767 C CA . ASP A 1 259 ? 6.179 8.772 30.902 1.00 56.34 239 ASP A CA 1
ATOM 1768 C C . ASP A 1 259 ? 5.995 8.931 29.412 1.00 62.92 239 ASP A C 1
ATOM 1769 O O . ASP A 1 259 ? 5.406 8.061 28.778 1.00 63.56 239 ASP A O 1
ATOM 1774 N N . GLY A 1 260 ? 6.482 10.054 28.877 1.00 61.15 240 GLY A N 1
ATOM 1775 C CA . GLY A 1 260 ? 6.433 10.429 27.462 1.00 61.46 240 GLY A CA 1
ATOM 1776 C C . GLY A 1 260 ? 5.040 10.666 26.936 1.00 64.78 240 GLY A C 1
ATOM 1777 O O . GLY A 1 260 ? 4.836 10.847 25.738 1.00 65.49 240 GLY A O 1
ATOM 1778 N N . ASP A 1 261 ? 4.091 10.714 27.847 1.00 61.86 241 ASP A N 1
ATOM 1779 C CA . ASP A 1 261 ? 2.663 10.805 27.603 1.00 62.02 241 ASP A CA 1
ATOM 1780 C C . ASP A 1 261 ? 2.047 11.832 28.551 1.00 62.13 241 ASP A C 1
ATOM 1781 O O . ASP A 1 261 ? 2.385 11.877 29.753 1.00 60.58 241 ASP A O 1
ATOM 1786 N N . GLY A 1 262 ? 1.146 12.638 27.999 1.00 55.25 242 GLY A N 1
ATOM 1787 C CA . GLY A 1 262 ? 0.438 13.646 28.770 1.00 52.00 242 GLY A CA 1
ATOM 1788 C C . GLY A 1 262 ? 0.541 15.072 28.282 1.00 50.98 242 GLY A C 1
ATOM 1789 O O . GLY A 1 262 ? -0.127 15.932 28.849 1.00 50.06 242 GLY A O 1
ATOM 1790 N N . PHE A 1 263 ? 1.352 15.352 27.243 1.00 44.84 243 PHE A N 1
ATOM 1791 C CA . PHE A 1 263 ? 1.546 16.728 26.748 1.00 43.46 243 PHE A CA 1
ATOM 1792 C C . PHE A 1 263 ? 0.319 17.441 26.165 1.00 47.85 243 PHE A C 1
ATOM 1793 O O . PHE A 1 263 ? 0.095 18.616 26.465 1.00 47.59 243 PHE A O 1
ATOM 1801 N N . VAL A 1 264 ? -0.424 16.762 25.288 1.00 45.50 244 VAL A N 1
ATOM 1802 C CA . VAL A 1 264 ? -1.620 17.317 24.632 1.00 45.52 244 VAL A CA 1
ATOM 1803 C C . VAL A 1 264 ? -2.686 17.733 25.669 1.00 46.20 244 VAL A C 1
ATOM 1804 O O . VAL A 1 264 ? -3.221 18.832 25.581 1.00 45.99 244 VAL A O 1
ATOM 1808 N N . ASP A 1 265 ? -2.947 16.878 26.657 1.00 40.54 245 ASP A N 1
ATOM 1809 C CA . ASP A 1 265 ? -3.951 17.132 27.693 1.00 38.45 245 ASP A CA 1
ATOM 1810 C C . ASP A 1 265 ? -3.490 18.020 28.801 1.00 38.39 245 ASP A C 1
ATOM 1811 O O . ASP A 1 265 ? -4.324 18.529 29.543 1.00 39.16 245 ASP A O 1
ATOM 1816 N N . PHE A 1 266 ? -2.178 18.211 28.917 1.00 32.77 246 PHE A N 1
ATOM 1817 C CA . PHE A 1 266 ? -1.546 18.985 29.978 1.00 30.86 246 PHE A CA 1
ATOM 1818 C C . PHE A 1 266 ? -2.196 20.363 30.286 1.00 34.18 246 PHE A C 1
ATOM 1819 O O . PHE A 1 266 ? -2.605 20.567 31.443 1.00 32.07 246 PHE A O 1
ATOM 1827 N N . PRO A 1 267 ? -2.323 21.302 29.307 1.00 31.46 247 PRO A N 1
ATOM 1828 C CA . PRO A 1 267 ? -2.955 22.586 29.629 1.00 31.11 247 PRO A CA 1
ATOM 1829 C C . PRO A 1 267 ? -4.385 22.449 30.148 1.00 33.04 247 PRO A C 1
ATOM 1830 O O . PRO A 1 267 ? -4.722 23.109 31.120 1.00 31.73 247 PRO A O 1
ATOM 1834 N N . ALA A 1 268 ? -5.202 21.571 29.537 1.00 29.76 248 ALA A N 1
ATOM 1835 C CA . ALA A 1 268 ? -6.589 21.331 29.969 1.00 28.62 248 ALA A CA 1
ATOM 1836 C C . ALA A 1 268 ? -6.633 20.734 31.379 1.00 30.14 248 ALA A C 1
ATOM 1837 O O . ALA A 1 268 ? -7.455 21.162 32.196 1.00 26.69 248 ALA A O 1
ATOM 1839 N N . ASN A 1 269 ? -5.718 19.781 31.675 1.00 26.73 249 ASN A N 1
ATOM 1840 C CA . ASN A 1 269 ? -5.654 19.156 32.992 1.00 26.50 249 ASN A CA 1
ATOM 1841 C C . ASN A 1 269 ? -5.255 20.137 34.070 1.00 30.13 249 ASN A C 1
ATOM 1842 O O . ASN A 1 269 ? -5.796 20.061 35.174 1.00 30.71 249 ASN A O 1
ATOM 1847 N N . LEU A 1 270 ? -4.344 21.080 33.747 1.00 26.06 250 LEU A N 1
ATOM 1848 C CA . LEU A 1 270 ? -3.868 22.106 34.679 1.00 25.16 250 LEU A CA 1
ATOM 1849 C C . LEU A 1 270 ? -4.951 23.164 34.948 1.00 27.59 250 LEU A C 1
ATOM 1850 O O . LEU A 1 270 ? -5.218 23.505 36.114 1.00 25.69 250 LEU A O 1
ATOM 1855 N N . VAL A 1 271 ? -5.608 23.642 33.878 1.00 26.38 251 VAL A N 1
ATOM 1856 C CA . VAL A 1 271 ? -6.731 24.587 33.979 1.00 27.32 251 VAL A CA 1
ATOM 1857 C C . VAL A 1 271 ? -7.824 23.938 34.867 1.00 32.55 251 VAL A C 1
ATOM 1858 O O . VAL A 1 271 ? -8.216 24.521 35.885 1.00 32.82 251 VAL A O 1
ATOM 1862 N N . GLY A 1 272 ? -8.213 22.708 34.521 1.00 28.33 252 GLY A N 1
ATOM 1863 C CA . GLY A 1 272 ? -9.195 21.927 35.269 1.00 27.23 252 GLY A CA 1
ATOM 1864 C C . GLY A 1 272 ? -8.822 21.768 36.723 1.00 27.49 252 GLY A C 1
ATOM 1865 O O . GLY A 1 272 ? -9.653 21.992 37.603 1.00 25.94 252 GLY A O 1
ATOM 1866 N N . PHE A 1 273 ? -7.545 21.457 36.982 1.00 25.40 253 PHE A N 1
ATOM 1867 C CA . PHE A 1 273 ? -6.985 21.294 38.332 1.00 24.00 253 PHE A CA 1
ATOM 1868 C C . PHE A 1 273 ? -7.199 22.520 39.223 1.00 28.92 253 PHE A C 1
ATOM 1869 O O . PHE A 1 273 ? -7.708 22.387 40.343 1.00 28.64 253 PHE A O 1
ATOM 1877 N N . VAL A 1 274 ? -6.830 23.724 38.713 1.00 25.95 254 VAL A N 1
ATOM 1878 C CA . VAL A 1 274 ? -6.983 25.014 39.419 1.00 23.61 254 VAL A CA 1
ATOM 1879 C C . VAL A 1 274 ? -8.472 25.330 39.647 1.00 28.20 254 VAL A C 1
ATOM 1880 O O . VAL A 1 274 ? -8.837 25.739 40.752 1.00 28.63 254 VAL A O 1
ATOM 1884 N N . GLN A 1 275 ? -9.328 25.143 38.610 1.00 22.36 255 GLN A N 1
ATOM 1885 C CA . GLN A 1 275 ? -10.755 25.421 38.703 0.50 21.48 255 GLN A CA 1
ATOM 1886 C C . GLN A 1 275 ? -11.456 24.649 39.796 1.00 28.36 255 GLN A C 1
ATOM 1887 O O . GLN A 1 275 ? -12.339 25.215 40.445 1.00 29.81 255 GLN A O 1
ATOM 1893 N N . ILE A 1 276 ? -11.074 23.360 40.008 1.00 23.95 256 ILE A N 1
ATOM 1894 C CA . ILE A 1 276 ? -11.623 22.502 41.056 1.00 22.90 256 ILE A CA 1
ATOM 1895 C C . ILE A 1 276 ? -11.254 23.096 42.425 1.00 28.00 256 ILE A C 1
ATOM 1896 O O . ILE A 1 276 ? -12.109 23.190 43.301 1.00 30.29 256 ILE A O 1
ATOM 1901 N N . ILE A 1 277 ? -9.990 23.503 42.599 1.00 22.09 257 ILE A N 1
ATOM 1902 C CA . ILE A 1 277 ? -9.484 24.096 43.847 1.00 20.82 257 ILE A CA 1
ATOM 1903 C C . ILE A 1 277 ? -10.255 25.398 44.168 1.00 26.35 257 ILE A C 1
ATOM 1904 O O . ILE A 1 277 ? -10.660 25.614 45.317 1.00 25.65 257 ILE A O 1
ATOM 1909 N N . ARG A 1 278 ? -10.465 26.240 43.120 1.00 22.51 258 ARG A N 1
ATOM 1910 C CA . ARG A 1 278 ? -11.118 27.530 43.191 1.00 23.02 258 ARG A CA 1
ATOM 1911 C C . ARG A 1 278 ? -12.571 27.473 43.637 1.00 30.67 258 ARG A C 1
ATOM 1912 O O . ARG A 1 278 ? -13.102 28.502 44.075 1.00 32.40 258 ARG A O 1
ATOM 1920 N N . GLU A 1 279 ? -13.219 26.288 43.556 1.00 26.20 259 GLU A N 1
ATOM 1921 C CA . GLU A 1 279 ? -14.601 26.141 44.011 1.00 26.10 259 GLU A CA 1
ATOM 1922 C C . GLU A 1 279 ? -14.695 26.444 45.514 1.00 32.68 259 GLU A C 1
ATOM 1923 O O . GLU A 1 279 ? -15.657 27.083 45.923 1.00 33.41 259 GLU A O 1
ATOM 1929 N N . ARG A 1 280 ? -13.684 26.011 46.314 1.00 29.41 260 ARG A N 1
ATOM 1930 C CA . ARG A 1 280 ? -13.629 26.202 47.769 1.00 29.87 260 ARG A CA 1
ATOM 1931 C C . ARG A 1 280 ? -12.532 27.169 48.251 1.00 34.45 260 ARG A C 1
ATOM 1932 O O . ARG A 1 280 ? -12.604 27.640 49.382 1.00 35.87 260 ARG A O 1
ATOM 1940 N N . HIS A 1 281 ? -11.549 27.499 47.388 1.00 28.62 261 HIS A N 1
ATOM 1941 C CA . HIS A 1 281 ? -10.482 28.462 47.666 1.00 26.95 261 HIS A CA 1
ATOM 1942 C C . HIS A 1 281 ? -10.516 29.523 46.555 1.00 27.98 261 HIS A C 1
ATOM 1943 O O . HIS A 1 281 ? -9.650 29.515 45.675 1.00 26.37 261 HIS A O 1
ATOM 1950 N N . PRO A 1 282 ? -11.525 30.419 46.534 1.00 26.14 262 PRO A N 1
ATOM 1951 C CA . PRO A 1 282 ? -11.617 31.385 45.416 1.00 25.92 262 PRO A CA 1
ATOM 1952 C C . PRO A 1 282 ? -10.559 32.473 45.360 1.00 31.43 262 PRO A C 1
ATOM 1953 O O . PRO A 1 282 ? -10.293 32.987 44.275 1.00 34.59 262 PRO A O 1
ATOM 1957 N N . LEU A 1 283 ? -9.989 32.853 46.505 1.00 27.66 263 LEU A N 1
ATOM 1958 C CA . LEU A 1 283 ? -9.024 33.955 46.610 1.00 28.68 263 LEU A CA 1
ATOM 1959 C C . LEU A 1 283 ? -7.636 33.539 47.127 1.00 33.19 263 LEU A C 1
ATOM 1960 O O . LEU A 1 283 ? -6.709 34.355 47.140 1.00 33.76 263 LEU A O 1
ATOM 1965 N N . THR A 1 284 ? -7.502 32.289 47.561 1.00 28.96 264 THR A N 1
ATOM 1966 C CA . THR A 1 284 ? -6.248 31.746 48.078 1.00 28.16 264 THR A CA 1
ATOM 1967 C C . THR A 1 284 ? -5.137 31.841 47.029 1.00 31.29 264 THR A C 1
ATOM 1968 O O . THR A 1 284 ? -5.356 31.435 45.880 1.00 29.69 264 THR A O 1
ATOM 1972 N N . PRO A 1 285 ? -3.933 32.342 47.400 1.00 27.72 265 PRO A N 1
ATOM 1973 C CA . PRO A 1 285 ? -2.829 32.372 46.417 1.00 26.80 265 PRO A CA 1
ATOM 1974 C C . PRO A 1 285 ? -2.444 30.962 45.967 1.00 29.77 265 PRO A C 1
ATOM 1975 O O . PRO A 1 285 ? -2.140 30.106 46.795 1.00 29.26 265 PRO A O 1
ATOM 1979 N N . ILE A 1 286 ? -2.521 30.716 44.654 1.00 26.34 266 ILE A N 1
ATOM 1980 C CA . ILE A 1 286 ? -2.134 29.460 44.015 1.00 24.47 266 ILE A CA 1
ATOM 1981 C C . ILE A 1 286 ? -0.879 29.758 43.207 1.00 30.21 266 ILE A C 1
ATOM 1982 O O . ILE A 1 286 ? -0.879 30.640 42.325 1.00 30.79 266 ILE A O 1
ATOM 1987 N N . VAL A 1 287 ? 0.200 29.049 43.539 1.00 25.59 267 VAL A N 1
ATOM 1988 C CA . VAL A 1 287 ? 1.479 29.191 42.876 1.00 24.05 267 VAL A CA 1
ATOM 1989 C C . VAL A 1 287 ? 1.662 28.020 41.948 1.00 28.17 267 VAL A C 1
ATOM 1990 O O . VAL A 1 287 ? 1.738 26.865 42.370 1.00 27.40 267 VAL A O 1
ATOM 1994 N N . LEU A 1 288 ? 1.682 28.337 40.666 1.00 27.44 268 LEU A N 1
ATOM 1995 C CA . LEU A 1 288 ? 1.849 27.398 39.560 1.00 27.32 268 LEU A CA 1
ATOM 1996 C C . LEU A 1 288 ? 3.324 27.318 39.217 1.00 31.71 268 LEU A C 1
ATOM 1997 O O . LEU A 1 288 ? 3.911 28.243 38.635 1.00 31.20 268 LEU A O 1
ATOM 2002 N N . GLY A 1 289 ? 3.922 26.236 39.670 1.00 27.03 269 GLY A N 1
ATOM 2003 C CA . GLY A 1 289 ? 5.345 26.018 39.507 1.00 25.96 269 GLY A CA 1
ATOM 2004 C C . GLY A 1 289 ? 5.694 25.118 38.354 1.00 27.43 269 GLY A C 1
ATOM 2005 O O . GLY A 1 289 ? 5.153 24.025 38.226 1.00 26.12 269 GLY A O 1
ATOM 2006 N N . SER A 1 290 ? 6.603 25.583 37.504 1.00 23.29 270 SER A N 1
ATOM 2007 C CA . SER A 1 290 ? 7.119 24.755 36.437 1.00 23.42 270 SER A CA 1
ATOM 2008 C C . SER A 1 290 ? 8.164 23.900 37.112 1.00 28.83 270 SER A C 1
ATOM 2009 O O . SER A 1 290 ? 8.714 24.288 38.150 1.00 27.51 270 SER A O 1
ATOM 2012 N N . SER A 1 291 ? 8.428 22.743 36.553 1.00 26.82 271 SER A N 1
ATOM 2013 C CA . SER A 1 291 ? 9.433 21.865 37.118 1.00 26.62 271 SER A CA 1
ATOM 2014 C C . SER A 1 291 ? 10.828 22.505 37.302 1.00 31.51 271 SER A C 1
ATOM 2015 O O . SER A 1 291 ? 11.322 23.321 36.498 1.00 30.27 271 SER A O 1
ATOM 2018 N N . VAL A 1 292 ? 11.431 22.134 38.412 1.00 27.16 272 VAL A N 1
ATOM 2019 C CA . VAL A 1 292 ? 12.791 22.476 38.813 1.00 26.63 272 VAL A CA 1
ATOM 2020 C C . VAL A 1 292 ? 13.784 21.817 37.782 1.00 30.52 272 VAL A C 1
ATOM 2021 O O . VAL A 1 292 ? 13.408 20.886 37.072 1.00 30.49 272 VAL A O 1
ATOM 2025 N N . TYR A 1 293 ? 15.002 22.323 37.655 1.00 28.33 273 TYR A N 1
ATOM 2026 C CA . TYR A 1 293 ? 15.947 21.732 36.725 1.00 29.45 273 TYR A CA 1
ATOM 2027 C C . TYR A 1 293 ? 16.401 20.325 37.170 1.00 34.99 273 TYR A C 1
ATOM 2028 O O . TYR A 1 293 ? 16.867 20.122 38.299 1.00 34.61 273 TYR A O 1
ATOM 2037 N N . SER A 1 294 ? 16.293 19.371 36.249 1.00 32.17 274 SER A N 1
ATOM 2038 C CA . SER A 1 294 ? 16.743 18.000 36.457 1.00 32.02 274 SER A CA 1
ATOM 2039 C C . SER A 1 294 ? 17.947 17.734 35.524 1.00 35.50 274 SER A C 1
ATOM 2040 O O . SER A 1 294 ? 17.801 17.788 34.313 1.00 33.03 274 SER A O 1
ATOM 2043 N N . PRO A 1 295 ? 19.139 17.435 36.061 1.00 35.66 275 PRO A N 1
ATOM 2044 C CA . PRO A 1 295 ? 20.296 17.170 35.183 1.00 37.29 275 PRO A CA 1
ATOM 2045 C C . PRO A 1 295 ? 20.055 16.031 34.184 1.00 44.00 275 PRO A C 1
ATOM 2046 O O . PRO A 1 295 ? 20.476 16.144 33.017 1.00 44.04 275 PRO A O 1
ATOM 2050 N N . PHE A 1 296 ? 19.300 14.985 34.607 1.00 40.92 276 PHE A N 1
ATOM 2051 C CA . PHE A 1 296 ? 18.966 13.864 33.723 1.00 41.91 276 PHE A CA 1
ATOM 2052 C C . PHE A 1 296 ? 17.920 14.227 32.657 1.00 47.35 276 PHE A C 1
ATOM 2053 O O . PHE A 1 296 ? 18.240 14.229 31.468 1.00 49.37 276 PHE A O 1
ATOM 2061 N N . TRP A 1 297 ? 16.687 14.526 33.097 1.00 42.68 277 TRP A N 1
ATOM 2062 C CA . TRP A 1 297 ? 15.502 14.793 32.278 1.00 42.96 277 TRP A CA 1
ATOM 2063 C C . TRP A 1 297 ? 15.544 15.978 31.328 1.00 47.71 277 TRP A C 1
ATOM 2064 O O . TRP A 1 297 ? 15.094 15.843 30.192 1.00 47.77 277 TRP A O 1
ATOM 2075 N N . ASP A 1 298 ? 16.055 17.137 31.783 1.00 45.26 278 ASP A N 1
ATOM 2076 C CA . ASP A 1 298 ? 16.168 18.357 30.956 1.00 45.40 278 ASP A CA 1
ATOM 2077 C C . ASP A 1 298 ? 17.162 18.176 29.806 1.00 50.23 278 ASP A C 1
ATOM 2078 O O . ASP A 1 298 ? 17.045 18.853 28.775 1.00 50.90 278 ASP A O 1
ATOM 2083 N N . GLU A 1 299 ? 18.152 17.282 29.994 1.00 46.75 279 GLU A N 1
ATOM 2084 C CA . GLU A 1 299 ? 19.221 17.088 29.015 1.00 48.26 279 GLU A CA 1
ATOM 2085 C C . GLU A 1 299 ? 19.067 15.974 27.975 1.00 53.99 279 GLU A C 1
ATOM 2086 O O . GLU A 1 299 ? 19.918 15.841 27.084 1.00 56.60 279 GLU A O 1
ATOM 2092 N N . LEU A 1 300 ? 17.958 15.222 28.049 1.00 48.90 280 LEU A N 1
ATOM 2093 C CA . LEU A 1 300 ? 17.640 14.141 27.125 1.00 49.96 280 LEU A CA 1
ATOM 2094 C C . LEU A 1 300 ? 17.463 14.669 25.699 1.00 59.13 280 LEU A C 1
ATOM 2095 O O . LEU A 1 300 ? 16.961 15.788 25.533 1.00 58.46 280 LEU A O 1
ATOM 2100 N N . PRO A 1 301 ? 17.891 13.910 24.660 1.00 60.81 281 PRO A N 1
ATOM 2101 C CA . PRO A 1 301 ? 17.718 14.389 23.275 1.00 62.74 281 PRO A CA 1
ATOM 2102 C C . PRO A 1 301 ? 16.227 14.406 22.899 1.00 68.11 281 PRO A C 1
ATOM 2103 O O . PRO A 1 301 ? 15.512 13.444 23.204 1.00 67.97 281 PRO A O 1
ATOM 2107 N N . ALA A 1 302 ? 15.757 15.538 22.313 1.00 64.75 282 ALA A N 1
ATOM 2108 C CA . ALA A 1 302 ? 14.366 15.832 21.942 1.00 63.82 282 ALA A CA 1
ATOM 2109 C C . ALA A 1 302 ? 13.558 14.686 21.320 1.00 70.35 282 ALA A C 1
ATOM 2110 O O . ALA A 1 302 ? 12.426 14.448 21.762 1.00 68.97 282 ALA A O 1
ATOM 2112 N N . ASP A 1 303 ? 14.148 13.965 20.321 1.00 70.18 283 ASP A N 1
ATOM 2113 C CA . ASP A 1 303 ? 13.543 12.841 19.574 1.00 71.28 283 ASP A CA 1
ATOM 2114 C C . ASP A 1 303 ? 12.112 13.190 19.082 1.00 73.92 283 ASP A C 1
ATOM 2115 O O . ASP A 1 303 ? 11.171 12.422 19.322 1.00 73.84 283 ASP A O 1
ATOM 2120 N N . ASP A 1 304 ? 11.944 14.385 18.451 1.00 68.82 284 ASP A N 1
ATOM 2121 C CA . ASP A 1 304 ? 10.645 14.925 17.993 1.00 67.83 284 ASP A CA 1
ATOM 2122 C C . ASP A 1 304 ? 9.443 14.535 18.905 1.00 67.38 284 ASP A C 1
ATOM 2123 O O . ASP A 1 304 ? 8.365 14.126 18.460 1.00 67.58 284 ASP A O 1
ATOM 2128 N N . LYS A 1 305 ? 9.698 14.631 20.207 1.00 60.25 285 LYS A N 1
ATOM 2129 C CA . LYS A 1 305 ? 8.805 14.303 21.305 1.00 57.20 285 LYS A CA 1
ATOM 2130 C C . LYS A 1 305 ? 8.891 15.516 22.240 1.00 56.63 285 LYS A C 1
ATOM 2131 O O . LYS A 1 305 ? 9.992 16.081 22.370 1.00 56.11 285 LYS A O 1
ATOM 2137 N N . PRO A 1 306 ? 7.770 15.945 22.892 1.00 48.92 286 PRO A N 1
ATOM 2138 C CA . PRO A 1 306 ? 7.865 17.099 23.814 1.00 46.29 286 PRO A CA 1
ATOM 2139 C C . PRO A 1 306 ? 8.968 16.987 24.861 1.00 47.51 286 PRO A C 1
ATOM 2140 O O . PRO A 1 306 ? 9.263 15.894 25.350 1.00 47.52 286 PRO A O 1
ATOM 2144 N N . THR A 1 307 ? 9.579 18.130 25.184 1.00 41.69 287 THR A N 1
ATOM 2145 C CA . THR A 1 307 ? 10.682 18.243 26.138 1.00 40.69 287 THR A CA 1
ATOM 2146 C C . THR A 1 307 ? 10.178 18.832 27.462 1.00 43.66 287 THR A C 1
ATOM 2147 O O . THR A 1 307 ? 9.040 19.298 27.549 1.00 42.68 287 THR A O 1
ATOM 2151 N N . VAL A 1 308 ? 11.051 18.834 28.478 1.00 39.14 288 VAL A N 1
ATOM 2152 C CA . VAL A 1 308 ? 10.801 19.430 29.791 1.00 37.17 288 VAL A CA 1
ATOM 2153 C C . VAL A 1 308 ? 10.508 20.939 29.598 1.00 40.97 288 VAL A C 1
ATOM 2154 O O . VAL A 1 308 ? 9.553 21.458 30.191 1.00 41.29 288 VAL A O 1
ATOM 2158 N N . ALA A 1 309 ? 11.282 21.606 28.721 1.00 36.17 289 ALA A N 1
ATOM 2159 C CA . ALA A 1 309 ? 11.104 23.021 28.380 1.00 35.04 289 ALA A CA 1
ATOM 2160 C C . ALA A 1 309 ? 9.688 23.308 27.864 1.00 37.39 289 ALA A C 1
ATOM 2161 O O . ALA A 1 309 ? 9.074 24.289 28.287 1.00 36.64 289 ALA A O 1
ATOM 2163 N N . ASP A 1 310 ? 9.150 22.402 27.006 1.00 34.45 290 ASP A N 1
ATOM 2164 C CA . ASP A 1 310 ? 7.789 22.454 26.438 1.00 34.56 290 ASP A CA 1
ATOM 2165 C C . ASP A 1 310 ? 6.719 22.430 27.515 1.00 36.14 290 ASP A C 1
ATOM 2166 O O . ASP A 1 310 ? 5.732 23.166 27.402 1.00 37.15 290 ASP A O 1
ATOM 2171 N N . TYR A 1 311 ? 6.919 21.600 28.559 1.00 30.92 291 TYR A N 1
ATOM 2172 C CA . TYR A 1 311 ? 5.992 21.513 29.693 1.00 29.46 291 TYR A CA 1
ATOM 2173 C C . TYR A 1 311 ? 6.011 22.787 30.502 1.00 31.99 291 TYR A C 1
ATOM 2174 O O . TYR A 1 311 ? 4.941 23.308 30.822 1.00 31.83 291 TYR A O 1
ATOM 2183 N N . ARG A 1 312 ? 7.218 23.346 30.752 1.00 28.11 292 ARG A N 1
ATOM 2184 C CA . ARG A 1 312 ? 7.419 24.608 31.495 1.00 26.18 292 ARG A CA 1
ATOM 2185 C C . ARG A 1 312 ? 6.698 25.748 30.821 1.00 31.36 292 ARG A C 1
ATOM 2186 O O . ARG A 1 312 ? 6.041 26.524 31.508 1.00 29.22 292 ARG A O 1
ATOM 2194 N N . GLU A 1 313 ? 6.779 25.819 29.463 1.00 30.41 293 GLU A N 1
ATOM 2195 C CA . GLU A 1 313 ? 6.099 26.849 28.678 1.00 30.99 293 GLU A CA 1
ATOM 2196 C C . GLU A 1 313 ? 4.544 26.792 28.813 1.00 34.98 293 GLU A C 1
ATOM 2197 O O . GLU A 1 313 ? 3.916 27.850 28.811 1.00 34.79 293 GLU A O 1
ATOM 2203 N N . GLN A 1 314 ? 3.947 25.575 29.011 1.00 31.00 294 GLN A N 1
ATOM 2204 C CA . GLN A 1 314 ? 2.492 25.378 29.218 1.00 30.69 294 GLN A CA 1
ATOM 2205 C C . GLN A 1 314 ? 2.059 25.882 30.586 1.00 34.63 294 GLN A C 1
ATOM 2206 O O . GLN A 1 314 ? 0.995 26.499 30.679 1.00 36.08 294 GLN A O 1
ATOM 2212 N N . VAL A 1 315 ? 2.904 25.656 31.644 1.00 28.89 295 VAL A N 1
ATOM 2213 C CA . VAL A 1 315 ? 2.625 26.127 32.999 1.00 26.79 295 VAL A CA 1
ATOM 2214 C C . VAL A 1 315 ? 2.494 27.648 32.919 1.00 33.74 295 VAL A C 1
ATOM 2215 O O . VAL A 1 315 ? 1.480 28.198 33.380 1.00 35.17 295 VAL A O 1
ATOM 2219 N N . VAL A 1 316 ? 3.435 28.295 32.198 1.00 30.30 296 VAL A N 1
ATOM 2220 C CA . VAL A 1 316 ? 3.454 29.737 31.965 1.00 31.92 296 VAL A CA 1
ATOM 2221 C C . VAL A 1 316 ? 2.166 30.181 31.260 1.00 39.33 296 VAL A C 1
ATOM 2222 O O . VAL A 1 316 ? 1.552 31.155 31.686 1.00 41.40 296 VAL A O 1
ATOM 2226 N N . LYS A 1 317 ? 1.800 29.514 30.146 1.00 35.56 297 LYS A N 1
ATOM 2227 C CA . LYS A 1 317 ? 0.632 29.876 29.348 1.00 35.79 297 LYS A CA 1
ATOM 2228 C C . LYS A 1 317 ? -0.672 29.809 30.117 1.00 38.23 297 LYS A C 1
ATOM 2229 O O . LYS A 1 317 ? -1.483 30.731 29.981 1.00 39.46 297 LYS A O 1
ATOM 2235 N N . VAL A 1 318 ? -0.864 28.748 30.939 1.00 31.21 298 VAL A N 1
ATOM 2236 C CA . VAL A 1 318 ? -2.071 28.546 31.753 1.00 30.37 298 VAL A CA 1
ATOM 2237 C C . VAL A 1 318 ? -2.185 29.643 32.826 1.00 32.83 298 VAL A C 1
ATOM 2238 O O . VAL A 1 318 ? -3.268 30.207 33.026 1.00 32.10 298 VAL A O 1
ATOM 2242 N N . ALA A 1 319 ? -1.057 29.969 33.467 1.00 29.11 299 ALA A N 1
ATOM 2243 C CA . ALA A 1 319 ? -0.987 31.006 34.486 1.00 29.45 299 ALA A CA 1
ATOM 2244 C C . ALA A 1 319 ? -1.393 32.356 33.893 1.00 34.40 299 ALA A C 1
ATOM 2245 O O . ALA A 1 319 ? -2.214 33.049 34.488 1.00 34.26 299 ALA A O 1
ATOM 2247 N N . GLU A 1 320 ? -0.887 32.685 32.691 1.00 31.44 300 GLU A N 1
ATOM 2248 C CA . GLU A 1 320 ? -1.228 33.919 31.999 1.00 33.76 300 GLU A CA 1
ATOM 2249 C C . GLU A 1 320 ? -2.718 33.919 31.600 1.00 37.80 300 GLU A C 1
ATOM 2250 O O . GLU A 1 320 ? -3.385 34.938 31.753 1.00 39.87 300 GLU A O 1
ATOM 2256 N N . LEU A 1 321 ? -3.234 32.771 31.126 1.00 31.64 301 LEU A N 1
ATOM 2257 C CA . LEU A 1 321 ? -4.626 32.612 30.712 1.00 31.36 301 LEU A CA 1
ATOM 2258 C C . LEU A 1 321 ? -5.598 32.820 31.882 1.00 32.80 301 LEU A C 1
ATOM 2259 O O . LEU A 1 321 ? -6.539 33.591 31.760 1.00 31.23 301 LEU A O 1
ATOM 2264 N N . LEU A 1 322 ? -5.336 32.181 33.026 1.00 30.69 302 LEU A N 1
ATOM 2265 C CA . LEU A 1 322 ? -6.149 32.322 34.232 1.00 30.79 302 LEU A CA 1
ATOM 2266 C C . LEU A 1 322 ? -6.155 33.776 34.746 1.00 38.49 302 LEU A C 1
ATOM 2267 O O . LEU A 1 322 ? -7.220 34.309 35.072 1.00 39.66 302 LEU A O 1
ATOM 2272 N N . ARG A 1 323 ? -4.975 34.413 34.770 1.00 37.00 303 ARG A N 1
ATOM 2273 C CA . ARG A 1 323 ? -4.748 35.803 35.168 1.00 39.38 303 ARG A CA 1
ATOM 2274 C C . ARG A 1 323 ? -5.516 36.765 34.244 1.00 45.96 303 ARG A C 1
ATOM 2275 O O . ARG A 1 323 ? -6.297 37.572 34.752 1.00 46.60 303 ARG A O 1
ATOM 2283 N N . LYS A 1 324 ? -5.337 36.630 32.895 1.00 43.40 304 LYS A N 1
ATOM 2284 C CA . LYS A 1 324 ? -5.945 37.455 31.845 1.00 45.02 304 LYS A CA 1
ATOM 2285 C C . LYS A 1 324 ? -7.486 37.492 31.967 1.00 51.15 304 LYS A C 1
ATOM 2286 O O . LYS A 1 324 ? -8.110 38.534 31.756 1.00 53.53 304 LYS A O 1
ATOM 2292 N N . HIS A 1 325 ? -8.085 36.371 32.329 1.00 45.97 305 HIS A N 1
ATOM 2293 C CA . HIS A 1 325 ? -9.519 36.303 32.484 1.00 46.81 305 HIS A CA 1
ATOM 2294 C C . HIS A 1 325 ? -10.036 36.487 33.933 1.00 48.42 305 HIS A C 1
ATOM 2295 O O . HIS A 1 325 ? -11.112 35.986 34.270 1.00 48.75 305 HIS A O 1
ATOM 2302 N N . GLY A 1 326 ? -9.281 37.218 34.759 1.00 42.38 306 GLY A N 1
ATOM 2303 C CA . GLY A 1 326 ? -9.726 37.613 36.086 1.00 40.85 306 GLY A CA 1
ATOM 2304 C C . GLY A 1 326 ? -9.148 37.027 37.353 1.00 41.70 306 GLY A C 1
ATOM 2305 O O . GLY A 1 326 ? -9.485 37.538 38.425 1.00 42.42 306 GLY A O 1
ATOM 2306 N N . ASP A 1 327 ? -8.332 35.952 37.288 1.00 34.36 307 ASP A N 1
ATOM 2307 C CA . ASP A 1 327 ? -7.800 35.370 38.515 1.00 31.00 307 ASP A CA 1
ATOM 2308 C C . ASP A 1 327 ? -6.558 36.122 38.975 1.00 36.84 307 ASP A C 1
ATOM 2309 O O . ASP A 1 327 ? -5.462 35.924 38.443 1.00 38.99 307 ASP A O 1
ATOM 2314 N N . GLN A 1 328 ? -6.744 36.999 39.968 1.00 32.20 308 GLN A N 1
ATOM 2315 C CA . GLN A 1 328 ? -5.694 37.841 40.545 1.00 32.37 308 GLN A CA 1
ATOM 2316 C C . GLN A 1 328 ? -4.820 37.085 41.532 1.00 35.64 308 GLN A C 1
ATOM 2317 O O . GLN A 1 328 ? -3.761 37.581 41.924 1.00 37.15 308 GLN A O 1
ATOM 2323 N N . ASN A 1 329 ? -5.227 35.864 41.891 1.00 30.30 309 ASN A N 1
ATOM 2324 C CA . ASN A 1 329 ? -4.498 35.061 42.852 1.00 28.03 309 ASN A CA 1
ATOM 2325 C C . ASN A 1 329 ? -3.800 33.822 42.319 1.00 30.72 309 ASN A C 1
ATOM 2326 O O . ASN A 1 329 ? -3.470 32.931 43.091 1.00 29.42 309 ASN A O 1
ATOM 2331 N N . VAL A 1 330 ? -3.554 33.769 41.008 1.00 29.06 310 VAL A N 1
ATOM 2332 C CA . VAL A 1 330 ? -2.795 32.685 40.367 1.00 28.68 310 VAL A CA 1
ATOM 2333 C C . VAL A 1 330 ? -1.445 33.297 39.959 1.00 31.27 310 VAL A C 1
ATOM 2334 O O . VAL A 1 330 ? -1.425 34.393 39.421 1.00 29.68 310 VAL A O 1
ATOM 2338 N N . HIS A 1 331 ? -0.325 32.625 40.283 1.00 27.74 311 HIS A N 1
ATOM 2339 C CA . HIS A 1 331 ? 1.015 33.160 40.014 1.00 26.91 311 HIS A CA 1
ATOM 2340 C C . HIS A 1 331 ? 1.921 32.113 39.458 1.00 30.23 311 HIS A C 1
ATOM 2341 O O . HIS A 1 331 ? 1.814 30.942 39.817 1.00 30.31 311 HIS A O 1
ATOM 2348 N N . TYR A 1 332 ? 2.838 32.533 38.584 1.00 26.38 312 TYR A N 1
ATOM 2349 C CA . TYR A 1 332 ? 3.796 31.602 38.021 1.00 25.46 312 TYR A CA 1
ATOM 2350 C C . TYR A 1 332 ? 5.132 31.643 38.772 1.00 32.60 312 TYR A C 1
ATOM 2351 O O . TYR A 1 332 ? 5.670 32.716 39.010 1.00 34.71 312 TYR A O 1
ATOM 2360 N N . LEU A 1 333 ? 5.644 30.482 39.160 1.00 29.31 313 LEU A N 1
ATOM 2361 C CA . LEU A 1 333 ? 6.937 30.289 39.824 1.00 28.83 313 LEU A CA 1
ATOM 2362 C C . LEU A 1 333 ? 7.835 29.493 38.890 1.00 31.40 313 LEU A C 1
ATOM 2363 O O . LEU A 1 333 ? 7.564 28.325 38.613 1.00 27.63 313 LEU A O 1
ATOM 2368 N N . ASP A 1 334 ? 8.892 30.133 38.389 1.00 31.50 314 ASP A N 1
ATOM 2369 C CA . ASP A 1 334 ? 9.846 29.502 37.489 1.00 31.67 314 ASP A CA 1
ATOM 2370 C C . ASP A 1 334 ? 10.747 28.566 38.319 1.00 32.61 314 ASP A C 1
ATOM 2371 O O . ASP A 1 334 ? 11.452 29.036 39.208 1.00 30.36 314 ASP A O 1
ATOM 2376 N N . GLY A 1 335 ? 10.667 27.251 38.052 1.00 27.85 315 GLY A N 1
ATOM 2377 C CA . GLY A 1 335 ? 11.475 26.231 38.730 1.00 26.59 315 GLY A CA 1
ATOM 2378 C C . GLY A 1 335 ? 12.978 26.385 38.505 1.00 29.58 315 GLY A C 1
ATOM 2379 O O . GLY A 1 335 ? 13.775 25.957 39.331 1.00 26.28 315 GLY A O 1
ATOM 2380 N N . MET A 1 336 ? 13.369 26.984 37.367 1.00 29.32 316 MET A N 1
ATOM 2381 C CA . MET A 1 336 ? 14.751 27.320 37.009 1.00 30.97 316 MET A CA 1
ATOM 2382 C C . MET A 1 336 ? 15.234 28.463 37.907 1.00 34.58 316 MET A C 1
ATOM 2383 O O . MET A 1 336 ? 16.435 28.587 38.122 1.00 34.44 316 MET A O 1
ATOM 2388 N N . ARG A 1 337 ? 14.308 29.287 38.447 1.00 30.93 317 ARG A N 1
ATOM 2389 C CA . ARG A 1 337 ? 14.687 30.349 39.408 1.00 30.43 317 ARG A CA 1
ATOM 2390 C C . ARG A 1 337 ? 14.816 29.733 40.805 1.00 33.88 317 ARG A C 1
ATOM 2391 O O . ARG A 1 337 ? 15.735 30.083 41.547 1.00 35.56 317 ARG A O 1
ATOM 2399 N N . VAL A 1 338 ? 13.970 28.737 41.121 1.00 28.21 318 VAL A N 1
ATOM 2400 C CA . VAL A 1 338 ? 14.065 28.036 42.400 1.00 27.81 318 VAL A CA 1
ATOM 2401 C C . VAL A 1 338 ? 15.290 27.096 42.450 1.00 31.04 318 VAL A C 1
ATOM 2402 O O . VAL A 1 338 ? 16.088 27.172 43.383 1.00 30.02 318 VAL A O 1
ATOM 2406 N N . TRP A 1 339 ? 15.463 26.270 41.431 1.00 28.22 319 TRP A N 1
ATOM 2407 C CA . TRP A 1 339 ? 16.562 25.328 41.365 1.00 29.62 319 TRP A CA 1
ATOM 2408 C C . TRP A 1 339 ? 16.956 25.124 39.903 1.00 33.60 319 TRP A C 1
ATOM 2409 O O . TRP A 1 339 ? 16.403 24.263 39.223 1.00 34.97 319 TRP A O 1
ATOM 2420 N N . GLY A 1 340 ? 17.879 25.932 39.418 1.00 30.03 320 GLY A N 1
ATOM 2421 C CA . GLY A 1 340 ? 18.299 25.876 38.022 1.00 30.56 320 GLY A CA 1
ATOM 2422 C C . GLY A 1 340 ? 19.585 25.130 37.722 1.00 36.79 320 GLY A C 1
ATOM 2423 O O . GLY A 1 340 ? 20.165 24.489 38.617 1.00 36.33 320 GLY A O 1
ATOM 2424 N N . PRO A 1 341 ? 20.056 25.247 36.443 1.00 35.11 321 PRO A N 1
ATOM 2425 C CA . PRO A 1 341 ? 21.287 24.551 36.020 1.00 36.24 321 PRO A CA 1
ATOM 2426 C C . PRO A 1 341 ? 22.577 25.041 36.671 1.00 42.24 321 PRO A C 1
ATOM 2427 O O . PRO A 1 341 ? 23.574 24.312 36.689 1.00 41.90 321 PRO A O 1
ATOM 2431 N N . GLU A 1 342 ? 22.560 26.270 37.198 1.00 40.89 322 GLU A N 1
ATOM 2432 C CA . GLU A 1 342 ? 23.690 26.899 37.886 1.00 42.28 322 GLU A CA 1
ATOM 2433 C C . GLU A 1 342 ? 23.970 26.268 39.271 1.00 47.66 322 GLU A C 1
ATOM 2434 O O . GLU A 1 342 ? 24.999 26.569 39.895 1.00 49.02 322 GLU A O 1
ATOM 2440 N N . ARG A 1 343 ? 23.060 25.393 39.737 1.00 42.51 323 ARG A N 1
ATOM 2441 C CA . ARG A 1 343 ? 23.206 24.668 41.000 1.00 41.13 323 ARG A CA 1
ATOM 2442 C C . ARG A 1 343 ? 24.247 23.578 40.815 1.00 43.95 323 ARG A C 1
ATOM 2443 O O . ARG A 1 343 ? 24.021 22.613 40.081 1.00 43.01 323 ARG A O 1
ATOM 2451 N N . GLY A 1 344 ? 25.385 23.760 41.472 1.00 41.54 324 GLY A N 1
ATOM 2452 C CA . GLY A 1 344 ? 26.519 22.845 41.384 1.00 41.96 324 GLY A CA 1
ATOM 2453 C C . GLY A 1 344 ? 26.372 21.506 42.068 1.00 44.11 324 GLY A C 1
ATOM 2454 O O . GLY A 1 344 ? 25.464 21.297 42.869 1.00 41.12 324 GLY A O 1
ATOM 2455 N N . MET A 1 345 ? 27.325 20.612 41.796 1.00 44.34 325 MET A N 1
ATOM 2456 C CA . MET A 1 345 ? 27.389 19.275 42.385 1.00 45.16 325 MET A CA 1
ATOM 2457 C C . MET A 1 345 ? 27.509 19.294 43.908 1.00 43.10 325 MET A C 1
ATOM 2458 O O . MET A 1 345 ? 27.074 18.345 44.563 1.00 41.01 325 MET A O 1
ATOM 2463 N N . GLU A 1 346 ? 28.081 20.383 44.462 1.00 37.05 326 GLU A N 1
ATOM 2464 C CA . GLU A 1 346 ? 28.234 20.590 45.908 1.00 35.52 326 GLU A CA 1
ATOM 2465 C C . GLU A 1 346 ? 26.880 20.552 46.664 1.00 34.86 326 GLU A C 1
ATOM 2466 O O . GLU A 1 346 ? 26.861 20.273 47.861 1.00 33.10 326 GLU A O 1
ATOM 2472 N N . LEU A 1 347 ? 25.762 20.803 45.945 1.00 28.59 327 LEU A N 1
ATOM 2473 C CA . LEU A 1 347 ? 24.414 20.811 46.489 1.00 27.02 327 LEU A CA 1
ATOM 2474 C C . LEU A 1 347 ? 23.638 19.518 46.208 1.00 32.39 327 LEU A C 1
ATOM 2475 O O . LEU A 1 347 ? 22.497 19.386 46.652 1.00 31.17 327 LEU A O 1
ATOM 2480 N N . TYR A 1 348 ? 24.271 18.537 45.546 1.00 30.21 328 TYR A N 1
ATOM 2481 C CA . TYR A 1 348 ? 23.622 17.254 45.288 1.00 30.11 328 TYR A CA 1
ATOM 2482 C C . TYR A 1 348 ? 24.171 16.137 46.140 1.00 36.59 328 TYR A C 1
ATOM 2483 O O . TYR A 1 348 ? 25.376 16.081 46.403 1.00 37.68 328 TYR A O 1
ATOM 2492 N N . LEU A 1 349 ? 23.283 15.203 46.495 1.00 33.93 329 LEU A N 1
ATOM 2493 C CA . LEU A 1 349 ? 23.561 14.031 47.299 1.00 35.34 329 LEU A CA 1
ATOM 2494 C C . LEU A 1 349 ? 24.352 12.943 46.552 1.00 45.14 329 LEU A C 1
ATOM 2495 O O . LEU A 1 349 ? 25.348 12.462 47.090 1.00 46.13 329 LEU A O 1
ATOM 2500 N N . GLU A 1 350 ? 23.872 12.521 45.359 1.00 45.82 330 GLU A N 1
ATOM 2501 C CA . GLU A 1 350 ? 24.412 11.405 44.551 1.00 49.67 330 GLU A CA 1
ATOM 2502 C C . GLU A 1 350 ? 25.887 11.505 44.178 1.00 60.70 330 GLU A C 1
ATOM 2503 O O . GLU A 1 350 ? 26.341 12.541 43.683 1.00 60.66 330 GLU A O 1
ATOM 2509 N N . LYS A 1 351 ? 26.614 10.397 44.393 1.00 62.06 331 LYS A N 1
ATOM 2510 C CA . LYS A 1 351 ? 28.035 10.244 44.079 1.00 65.82 331 LYS A CA 1
ATOM 2511 C C . LYS A 1 351 ? 28.289 10.250 42.539 1.00 72.83 331 LYS A C 1
ATOM 2512 O O . LYS A 1 351 ? 27.364 9.891 41.798 1.00 72.10 331 LYS A O 1
ATOM 2518 N N . PRO A 1 352 ? 29.503 10.678 42.058 1.00 71.98 332 PRO A N 1
ATOM 2519 C CA . PRO A 1 352 ? 29.772 10.763 40.599 1.00 73.03 332 PRO A CA 1
ATOM 2520 C C . PRO A 1 352 ? 29.222 9.696 39.642 1.00 78.80 332 PRO A C 1
ATOM 2521 O O . PRO A 1 352 ? 28.718 10.052 38.570 1.00 78.85 332 PRO A O 1
ATOM 2525 N N . ASP A 1 353 ? 29.310 8.403 40.014 1.00 75.63 333 ASP A N 1
ATOM 2526 C CA . ASP A 1 353 ? 28.826 7.289 39.187 1.00 76.10 333 ASP A CA 1
ATOM 2527 C C . ASP A 1 353 ? 27.283 7.176 39.042 1.00 75.65 333 ASP A C 1
ATOM 2528 O O . ASP A 1 353 ? 26.801 6.252 38.379 1.00 76.18 333 ASP A O 1
ATOM 2533 N N . LYS A 1 354 ? 26.523 8.124 39.643 1.00 67.90 334 LYS A N 1
ATOM 2534 C CA . LYS A 1 354 ? 25.051 8.213 39.607 1.00 65.00 334 LYS A CA 1
ATOM 2535 C C . LYS A 1 354 ? 24.629 9.585 39.074 1.00 64.83 334 LYS A C 1
ATOM 2536 O O . LYS A 1 354 ? 25.449 10.515 39.056 1.00 63.64 334 LYS A O 1
ATOM 2542 N N . TYR A 1 355 ? 23.365 9.713 38.637 1.00 58.82 335 TYR A N 1
ATOM 2543 C CA . TYR A 1 355 ? 22.855 10.980 38.120 1.00 57.45 335 TYR A CA 1
ATOM 2544 C C . TYR A 1 355 ? 22.418 11.872 39.278 1.00 59.70 335 TYR A C 1
ATOM 2545 O O . TYR A 1 355 ? 21.616 11.421 40.103 1.00 58.02 335 TYR A O 1
ATOM 2554 N N . PRO A 1 356 ? 22.938 13.131 39.386 1.00 55.04 336 PRO A N 1
ATOM 2555 C CA . PRO A 1 356 ? 22.502 13.999 40.501 1.00 51.83 336 PRO A CA 1
ATOM 2556 C C . PRO A 1 356 ? 21.003 14.258 40.379 1.00 51.97 336 PRO A C 1
ATOM 2557 O O . PRO A 1 356 ? 20.524 14.722 39.339 1.00 52.45 336 PRO A O 1
ATOM 2561 N N . THR A 1 357 ? 20.250 13.811 41.385 1.00 45.23 337 THR A N 1
ATOM 2562 C CA . THR A 1 357 ? 18.795 13.935 41.382 1.00 42.82 337 THR A CA 1
ATOM 2563 C C . THR A 1 357 ? 18.241 14.596 42.643 1.00 42.30 337 THR A C 1
ATOM 2564 O O . THR A 1 357 ? 17.270 15.345 42.560 1.00 41.90 337 THR A O 1
ATOM 2568 N N . HIS A 1 358 ? 18.867 14.338 43.797 1.00 36.47 338 HIS A N 1
ATOM 2569 C CA . HIS A 1 358 ? 18.431 14.835 45.105 1.00 34.03 338 HIS A CA 1
ATOM 2570 C C . HIS A 1 358 ? 19.373 15.857 45.741 1.00 34.63 338 HIS A C 1
ATOM 2571 O O . HIS A 1 358 ? 20.580 15.636 45.735 1.00 34.48 338 HIS A O 1
ATOM 2578 N N . PRO A 1 359 ? 18.850 16.944 46.376 1.00 29.73 339 PRO A N 1
ATOM 2579 C CA . PRO A 1 359 ? 19.743 17.863 47.107 1.00 27.70 339 PRO A CA 1
ATOM 2580 C C . PRO A 1 359 ? 20.263 17.192 48.391 1.00 28.63 339 PRO A C 1
ATOM 2581 O O . PRO A 1 359 ? 19.601 16.316 48.951 1.00 26.93 339 PRO A O 1
ATOM 2585 N N . ASN A 1 360 ? 21.462 17.587 48.838 1.00 23.33 340 ASN A N 1
ATOM 2586 C CA . ASN A 1 360 ? 22.040 17.077 50.072 1.00 22.78 340 ASN A CA 1
ATOM 2587 C C . ASN A 1 360 ? 21.490 17.955 51.241 1.00 27.13 340 ASN A C 1
ATOM 2588 O O . ASN A 1 360 ? 20.598 18.784 51.005 1.00 26.53 340 ASN A O 1
ATOM 2593 N N . ALA A 1 361 ? 21.992 17.773 52.485 1.00 21.75 341 ALA A N 1
ATOM 2594 C CA . ALA A 1 361 ? 21.505 18.556 53.620 1.00 20.51 341 ALA A CA 1
ATOM 2595 C C . ALA A 1 361 ? 21.606 20.099 53.355 1.00 26.87 341 ALA A C 1
ATOM 2596 O O . ALA A 1 361 ? 20.609 20.795 53.543 1.00 25.95 341 ALA A O 1
ATOM 2598 N N . VAL A 1 362 ? 22.762 20.614 52.826 1.00 24.68 342 VAL A N 1
ATOM 2599 C CA . VAL A 1 362 ? 22.932 22.034 52.497 1.00 24.48 342 VAL A CA 1
ATOM 2600 C C . VAL A 1 362 ? 21.980 22.409 51.338 1.00 32.39 342 VAL A C 1
ATOM 2601 O O . VAL A 1 362 ? 21.302 23.444 51.421 1.00 34.12 342 VAL A O 1
ATOM 2605 N N . GLY A 1 363 ? 21.887 21.524 50.327 1.00 26.34 343 GLY A N 1
ATOM 2606 C CA . GLY A 1 363 ? 20.994 21.679 49.182 1.00 25.35 343 GLY A CA 1
ATOM 2607 C C . GLY A 1 363 ? 19.536 21.912 49.562 1.00 27.09 343 GLY A C 1
ATOM 2608 O O . GLY A 1 363 ? 18.866 22.767 48.956 1.00 24.95 343 GLY A O 1
ATOM 2609 N N . HIS A 1 364 ? 19.042 21.168 50.594 1.00 22.74 344 HIS A N 1
ATOM 2610 C CA . HIS A 1 364 ? 17.683 21.312 51.140 1.00 21.33 344 HIS A CA 1
ATOM 2611 C C . HIS A 1 364 ? 17.504 22.711 51.786 1.00 27.40 344 HIS A C 1
ATOM 2612 O O . HIS A 1 364 ? 16.445 23.316 51.636 1.00 27.40 344 HIS A O 1
ATOM 2619 N N . GLU A 1 365 ? 18.573 23.262 52.411 1.00 24.95 345 GLU A N 1
ATOM 2620 C CA . GLU A 1 365 ? 18.523 24.606 53.016 1.00 23.80 345 GLU A CA 1
ATOM 2621 C C . GLU A 1 365 ? 18.466 25.678 51.949 1.00 29.58 345 GLU A C 1
ATOM 2622 O O . GLU A 1 365 ? 17.683 26.606 52.089 1.00 29.98 345 GLU A O 1
ATOM 2628 N N . ILE A 1 366 ? 19.275 25.542 50.883 1.00 26.16 346 ILE A N 1
ATOM 2629 C CA . ILE A 1 366 ? 19.328 26.463 49.746 1.00 25.66 346 ILE A CA 1
ATOM 2630 C C . ILE A 1 366 ? 17.978 26.490 49.012 1.00 27.39 346 ILE A C 1
ATOM 2631 O O . ILE A 1 366 ? 17.452 27.575 48.741 1.00 28.14 346 ILE A O 1
ATOM 2636 N N . PHE A 1 367 ? 17.428 25.292 48.700 1.00 21.89 347 PHE A N 1
ATOM 2637 C CA . PHE A 1 367 ? 16.134 25.117 48.033 1.00 20.86 347 PHE A CA 1
ATOM 2638 C C . PHE A 1 367 ? 15.027 25.874 48.804 1.00 28.14 347 PHE A C 1
ATOM 2639 O O . PHE A 1 367 ? 14.235 26.610 48.193 1.00 29.29 347 PHE A O 1
ATOM 2647 N N . ALA A 1 368 ? 15.020 25.730 50.143 1.00 24.26 348 ALA A N 1
ATOM 2648 C CA . ALA A 1 368 ? 14.063 26.335 51.058 1.00 24.16 348 ALA A CA 1
ATOM 2649 C C . ALA A 1 368 ? 14.100 27.861 51.025 1.00 28.94 348 ALA A C 1
ATOM 2650 O O . ALA A 1 368 ? 13.039 28.485 50.907 1.00 29.66 348 ALA A O 1
ATOM 2652 N N . GLU A 1 369 ? 15.306 28.461 51.133 1.00 25.32 349 GLU A N 1
ATOM 2653 C CA . GLU A 1 369 ? 15.535 29.907 51.146 0.50 25.24 349 GLU A CA 1
ATOM 2654 C C . GLU A 1 369 ? 15.190 30.452 49.760 1.00 31.77 349 GLU A C 1
ATOM 2655 O O . GLU A 1 369 ? 14.529 31.490 49.652 1.00 31.66 349 GLU A O 1
ATOM 2661 N N . SER A 1 370 ? 15.568 29.706 48.710 1.00 28.65 350 SER A N 1
ATOM 2662 C CA . SER A 1 370 ? 15.293 30.062 47.326 1.00 29.30 350 SER A CA 1
ATOM 2663 C C . SER A 1 370 ? 13.786 30.103 47.020 1.00 32.77 350 SER A C 1
ATOM 2664 O O . SER A 1 370 ? 13.319 31.029 46.349 1.00 33.08 350 SER A O 1
ATOM 2667 N N . SER A 1 371 ? 13.035 29.107 47.522 1.00 29.50 351 SER A N 1
ATOM 2668 C CA . SER A 1 371 ? 11.579 29.020 47.369 1.00 29.61 351 SER A CA 1
ATOM 2669 C C . SER A 1 371 ? 10.919 30.197 48.073 1.00 35.61 351 SER A C 1
ATOM 2670 O O . SER A 1 371 ? 10.031 30.816 47.495 1.00 38.39 351 SER A O 1
ATOM 2673 N N . ARG A 1 372 ? 11.373 30.518 49.305 1.00 29.94 352 ARG A N 1
ATOM 2674 C CA . ARG A 1 372 ? 10.846 31.630 50.106 1.00 30.04 352 ARG A CA 1
ATOM 2675 C C . ARG A 1 372 ? 11.098 32.967 49.424 1.00 33.42 352 ARG A C 1
ATOM 2676 O O . ARG A 1 372 ? 10.187 33.794 49.360 1.00 34.11 352 ARG A O 1
ATOM 2684 N N . ARG A 1 373 ? 12.309 33.153 48.890 1.00 28.90 353 ARG A N 1
ATOM 2685 C CA . ARG A 1 373 ? 12.708 34.349 48.162 1.00 30.47 353 ARG A CA 1
ATOM 2686 C C . ARG A 1 373 ? 11.803 34.526 46.912 1.00 33.42 353 ARG A C 1
ATOM 2687 O O . ARG A 1 373 ? 11.248 35.605 46.694 1.00 31.51 353 ARG A O 1
ATOM 2695 N N . GLU A 1 374 ? 11.631 33.452 46.130 1.00 30.02 354 GLU A N 1
ATOM 2696 C CA . GLU A 1 374 ? 10.789 33.504 44.933 1.00 30.43 354 GLU A CA 1
ATOM 2697 C C . GLU A 1 374 ? 9.297 33.729 45.252 1.00 33.17 354 GLU A C 1
ATOM 2698 O O . GLU A 1 374 ? 8.655 34.559 44.615 1.00 34.92 354 GLU A O 1
ATOM 2704 N N . MET A 1 375 ? 8.777 33.061 46.270 1.00 26.86 355 MET A N 1
ATOM 2705 C CA . MET A 1 375 ? 7.382 33.259 46.658 1.00 26.77 355 MET A CA 1
ATOM 2706 C C . MET A 1 375 ? 7.129 34.639 47.268 1.00 28.75 355 MET A C 1
ATOM 2707 O O . MET A 1 375 ? 6.042 35.201 47.054 1.00 28.48 355 MET A O 1
ATOM 2712 N N . ALA A 1 376 ? 8.144 35.203 47.965 1.00 22.81 356 ALA A N 1
ATOM 2713 C CA . ALA A 1 376 ? 8.053 36.557 48.498 1.00 23.65 356 ALA A CA 1
ATOM 2714 C C . ALA A 1 376 ? 8.017 37.541 47.314 1.00 28.37 356 ALA A C 1
ATOM 2715 O O . ALA A 1 376 ? 7.203 38.458 47.323 1.00 27.63 356 ALA A O 1
ATOM 2717 N N . ALA A 1 377 ? 8.829 37.296 46.262 1.00 25.93 357 ALA A N 1
ATOM 2718 C CA . ALA A 1 377 ? 8.858 38.152 45.052 1.00 26.23 357 ALA A CA 1
ATOM 2719 C C . ALA A 1 377 ? 7.482 38.191 44.388 1.00 30.67 357 ALA A C 1
ATOM 2720 O O . ALA A 1 377 ? 7.094 39.227 43.854 1.00 31.05 357 ALA A O 1
ATOM 2722 N N . LEU A 1 378 ? 6.731 37.075 44.458 1.00 28.33 358 LEU A N 1
ATOM 2723 C CA . LEU A 1 378 ? 5.361 36.985 43.917 1.00 30.14 358 LEU A CA 1
ATOM 2724 C C . LEU A 1 378 ? 4.341 37.711 44.811 1.00 37.42 358 LEU A C 1
ATOM 2725 O O . LEU A 1 378 ? 3.214 37.934 44.392 1.00 38.83 358 LEU A O 1
ATOM 2730 N N . GLY A 1 379 ? 4.739 38.044 46.035 1.00 33.97 359 GLY A N 1
ATOM 2731 C CA . GLY A 1 379 ? 3.872 38.721 46.989 1.00 34.25 359 GLY A CA 1
ATOM 2732 C C . GLY A 1 379 ? 2.923 37.808 47.746 1.00 37.86 359 GLY A C 1
ATOM 2733 O O . GLY A 1 379 ? 1.973 38.301 48.349 1.00 40.68 359 GLY A O 1
ATOM 2734 N N . VAL A 1 380 ? 3.166 36.484 47.739 1.00 31.45 360 VAL A N 1
ATOM 2735 C CA . VAL A 1 380 ? 2.331 35.504 48.440 1.00 30.89 360 VAL A CA 1
ATOM 2736 C C . VAL A 1 380 ? 2.848 35.273 49.873 1.00 39.95 360 VAL A C 1
ATOM 2737 O O . VAL A 1 380 ? 2.104 34.790 50.730 1.00 39.43 360 VAL A O 1
ATOM 2741 N N . LEU A 1 381 ? 4.123 35.639 50.115 1.00 39.00 361 LEU A N 1
ATOM 2742 C CA . LEU A 1 381 ? 4.815 35.524 51.385 1.00 39.50 361 LEU A CA 1
ATOM 2743 C C . LEU A 1 381 ? 5.153 36.923 51.884 1.00 48.90 361 LEU A C 1
ATOM 2744 O O . LEU A 1 381 ? 5.623 37.740 51.084 1.00 49.53 361 LEU A O 1
ATOM 2749 N N . PRO A 1 382 ? 4.903 37.254 53.176 1.00 48.16 362 PRO A N 1
ATOM 2750 C CA . PRO A 1 382 ? 4.337 36.406 54.250 1.00 48.45 362 PRO A CA 1
ATOM 2751 C C . PRO A 1 382 ? 2.838 36.188 54.083 1.00 54.10 362 PRO A C 1
ATOM 2752 O O . PRO A 1 382 ? 2.210 36.909 53.319 1.00 53.03 362 PRO A O 1
ATOM 2756 N N . VAL A 1 383 ? 2.261 35.225 54.821 1.00 53.41 363 VAL A N 1
ATOM 2757 C CA . VAL A 1 383 ? 0.827 34.917 54.725 1.00 53.85 363 VAL A CA 1
ATOM 2758 C C . VAL A 1 383 ? -0.012 35.759 55.703 1.00 62.54 363 VAL A C 1
ATOM 2759 O O . VAL A 1 383 ? -1.039 36.331 55.300 1.00 63.57 363 VAL A O 1
ATOM 2763 N N . ARG A 1 384 ? 0.446 35.870 56.969 1.00 60.21 364 ARG A N 1
ATOM 2764 C CA . ARG A 1 384 ? -0.209 36.691 58.003 1.00 98.24 364 ARG A CA 1
ATOM 2765 C C . ARG A 1 384 ? 0.816 37.480 58.830 1.00 136.35 364 ARG A C 1
ATOM 2766 O O . ARG A 1 384 ? 1.628 38.228 58.280 1.00 97.25 364 ARG A O 1
ATOM 2774 N N . ASP B 1 32 ? -46.562 40.776 9.925 1.00 79.37 12 ASP B N 1
ATOM 2775 C CA . ASP B 1 32 ? -45.950 39.563 10.493 1.00 74.39 12 ASP B CA 1
ATOM 2776 C C . ASP B 1 32 ? -45.499 39.806 11.915 1.00 75.19 12 ASP B C 1
ATOM 2777 O O . ASP B 1 32 ? -44.876 40.837 12.187 1.00 76.82 12 ASP B O 1
ATOM 2782 N N . ARG B 1 33 ? -45.762 38.838 12.815 1.00 66.74 13 ARG B N 1
ATOM 2783 C CA . ARG B 1 33 ? -45.330 38.925 14.210 1.00 63.67 13 ARG B CA 1
ATOM 2784 C C . ARG B 1 33 ? -43.829 38.674 14.245 1.00 63.70 13 ARG B C 1
ATOM 2785 O O . ARG B 1 33 ? -43.372 37.596 13.864 1.00 60.66 13 ARG B O 1
ATOM 2793 N N . SER B 1 34 ? -43.060 39.694 14.647 1.00 61.04 14 SER B N 1
ATOM 2794 C CA . SER B 1 34 ? -41.609 39.584 14.773 1.00 57.87 14 SER B CA 1
ATOM 2795 C C . SER B 1 34 ? -41.279 39.131 16.188 1.00 59.34 14 SER B C 1
ATOM 2796 O O . SER B 1 34 ? -41.787 39.706 17.150 1.00 63.13 14 SER B O 1
ATOM 2799 N N . VAL B 1 35 ? -40.466 38.090 16.315 1.00 49.75 15 VAL B N 1
ATOM 2800 C CA . VAL B 1 35 ? -40.127 37.510 17.611 1.00 48.07 15 VAL B CA 1
ATOM 2801 C C . VAL B 1 35 ? -38.624 37.559 17.833 1.00 52.50 15 VAL B C 1
ATOM 2802 O O . VAL B 1 35 ? -37.867 37.006 17.029 1.00 50.05 15 VAL B O 1
ATOM 2806 N N . SER B 1 36 ? -38.195 38.186 18.944 1.00 51.04 16 SER B N 1
ATOM 2807 C CA . SER B 1 36 ? -36.784 38.237 19.291 1.00 49.78 16 SER B CA 1
ATOM 2808 C C . SER B 1 36 ? -36.298 36.830 19.641 1.00 50.37 16 SER B C 1
ATOM 2809 O O . SER B 1 36 ? -37.035 36.080 20.279 1.00 49.44 16 SER B O 1
ATOM 2812 N N . PRO B 1 37 ? -35.054 36.454 19.277 1.00 46.08 17 PRO B N 1
ATOM 2813 C CA . PRO B 1 37 ? -34.541 35.129 19.682 1.00 43.10 17 PRO B CA 1
ATOM 2814 C C . PRO B 1 37 ? -34.441 34.938 21.207 1.00 48.14 17 PRO B C 1
ATOM 2815 O O . PRO B 1 37 ? -34.379 33.799 21.677 1.00 47.21 17 PRO B O 1
ATOM 2819 N N . THR B 1 38 ? -34.482 36.050 21.979 1.00 47.44 18 THR B N 1
ATOM 2820 C CA . THR B 1 38 ? -34.437 36.069 23.449 1.00 47.88 18 THR B CA 1
ATOM 2821 C C . THR B 1 38 ? -35.830 36.265 24.072 1.00 52.76 18 THR B C 1
ATOM 2822 O O . THR B 1 38 ? -35.917 36.530 25.269 1.00 54.17 18 THR B O 1
ATOM 2826 N N . ASP B 1 39 ? -36.916 36.119 23.278 1.00 49.45 19 ASP B N 1
ATOM 2827 C CA . ASP B 1 39 ? -38.288 36.223 23.779 1.00 51.32 19 ASP B CA 1
ATOM 2828 C C . ASP B 1 39 ? -38.496 35.167 24.889 1.00 55.58 19 ASP B C 1
ATOM 2829 O O . ASP B 1 39 ? -38.052 34.023 24.719 1.00 50.47 19 ASP B O 1
ATOM 2834 N N . PRO B 1 40 ? -39.166 35.514 26.024 1.00 57.55 20 PRO B N 1
ATOM 2835 C CA . PRO B 1 40 ? -39.344 34.523 27.105 1.00 56.94 20 PRO B CA 1
ATOM 2836 C C . PRO B 1 40 ? -40.147 33.272 26.744 1.00 58.28 20 PRO B C 1
ATOM 2837 O O . PRO B 1 40 ? -40.012 32.268 27.438 1.00 56.68 20 PRO B O 1
ATOM 2841 N N . ALA B 1 41 ? -40.939 33.307 25.652 1.00 53.73 21 ALA B N 1
ATOM 2842 C CA . ALA B 1 41 ? -41.711 32.138 25.216 1.00 51.35 21 ALA B CA 1
ATOM 2843 C C . ALA B 1 41 ? -40.839 31.089 24.534 1.00 50.97 21 ALA B C 1
ATOM 2844 O O . ALA B 1 41 ? -41.253 29.929 24.443 1.00 50.72 21 ALA B O 1
ATOM 2846 N N . LEU B 1 42 ? -39.633 31.482 24.055 1.00 44.25 22 LEU B N 1
ATOM 2847 C CA . LEU B 1 42 ? -38.702 30.550 23.404 1.00 39.87 22 LEU B CA 1
ATOM 2848 C C . LEU B 1 42 ? -37.877 29.770 24.422 1.00 43.20 22 LEU B C 1
ATOM 2849 O O . LEU B 1 42 ? -37.448 30.327 25.444 1.00 44.88 22 LEU B O 1
ATOM 2854 N N . THR B 1 43 ? -37.716 28.461 24.158 1.00 37.10 23 THR B N 1
ATOM 2855 C CA . THR B 1 43 ? -36.921 27.526 24.948 1.00 35.11 23 THR B CA 1
ATOM 2856 C C . THR B 1 43 ? -35.894 26.898 24.018 1.00 34.29 23 THR B C 1
ATOM 2857 O O . THR B 1 43 ? -36.257 26.365 22.967 1.00 33.06 23 THR B O 1
ATOM 2861 N N . TYR B 1 44 ? -34.626 26.954 24.409 1.00 29.87 24 TYR B N 1
ATOM 2862 C CA . TYR B 1 44 ? -33.537 26.327 23.693 1.00 29.42 24 TYR B CA 1
ATOM 2863 C C . TYR B 1 44 ? -33.204 25.085 24.497 1.00 36.23 24 TYR B C 1
ATOM 2864 O O . TYR B 1 44 ? -32.864 25.181 25.680 1.00 40.11 24 TYR B O 1
ATOM 2873 N N . ARG B 1 45 ? -33.417 23.920 23.917 1.00 29.65 25 ARG B N 1
ATOM 2874 C CA . ARG B 1 45 ? -33.121 22.675 24.623 1.00 29.02 25 ARG B CA 1
ATOM 2875 C C . ARG B 1 45 ? -31.820 22.170 24.053 1.00 29.34 25 ARG B C 1
ATOM 2876 O O . ARG B 1 45 ? -31.533 22.404 22.867 1.00 27.19 25 ARG B O 1
ATOM 2884 N N . GLY B 1 46 ? -31.014 21.535 24.897 1.00 23.78 26 GLY B N 1
ATOM 2885 C CA . GLY B 1 46 ? -29.707 21.059 24.472 1.00 22.97 26 GLY B CA 1
ATOM 2886 C C . GLY B 1 46 ? -28.650 22.154 24.444 1.00 27.07 26 GLY B C 1
ATOM 2887 O O . GLY B 1 46 ? -27.528 21.894 24.026 1.00 27.71 26 GLY B O 1
ATOM 2888 N N . ALA B 1 47 ? -28.978 23.388 24.878 1.00 23.98 27 ALA B N 1
ATOM 2889 C CA . ALA B 1 47 ? -27.992 24.496 24.977 1.00 24.72 27 ALA B CA 1
ATOM 2890 C C . ALA B 1 47 ? -27.710 24.803 26.458 1.00 29.02 27 ALA B C 1
ATOM 2891 O O . ALA B 1 47 ? -28.617 24.805 27.264 1.00 27.96 27 ALA B O 1
ATOM 2893 N N . VAL B 1 48 ? -26.462 25.026 26.809 1.00 27.48 28 VAL B N 1
ATOM 2894 C CA . VAL B 1 48 ? -26.058 25.315 28.186 1.00 28.40 28 VAL B CA 1
ATOM 2895 C C . VAL B 1 48 ? -26.162 26.843 28.408 1.00 35.25 28 VAL B C 1
ATOM 2896 O O . VAL B 1 48 ? -26.630 27.269 29.461 1.00 37.54 28 VAL B O 1
ATOM 2900 N N . SER B 1 49 ? -25.751 27.661 27.414 1.00 31.05 29 SER B N 1
ATOM 2901 C CA . SER B 1 49 ? -25.862 29.115 27.523 1.00 32.09 29 SER B CA 1
ATOM 2902 C C . SER B 1 49 ? -26.200 29.760 26.188 1.00 36.27 29 SER B C 1
ATOM 2903 O O . SER B 1 49 ? -26.029 29.125 25.138 1.00 34.03 29 SER B O 1
ATOM 2906 N N . LEU B 1 50 ? -26.694 31.023 26.226 1.00 34.40 30 LEU B N 1
ATOM 2907 C CA . LEU B 1 50 ? -27.060 31.770 25.018 1.00 34.65 30 LEU B CA 1
ATOM 2908 C C . LEU B 1 50 ? -26.227 33.028 24.961 1.00 42.05 30 LEU B C 1
ATOM 2909 O O . LEU B 1 50 ? -26.218 33.787 25.926 1.00 43.21 30 LEU B O 1
ATOM 2914 N N . GLN B 1 51 ? -25.459 33.205 23.863 1.00 39.26 31 GLN B N 1
ATOM 2915 C CA . GLN B 1 51 ? -24.573 34.356 23.666 1.00 40.72 31 GLN B CA 1
ATOM 2916 C C . GLN B 1 51 ? -25.247 35.363 22.765 1.00 46.90 31 GLN B C 1
ATOM 2917 O O . GLN B 1 51 ? -25.528 35.068 21.604 1.00 45.28 31 GLN B O 1
ATOM 2923 N N . ASP B 1 52 ? -25.571 36.514 23.305 1.00 47.78 32 ASP B N 1
ATOM 2924 C CA . ASP B 1 52 ? -26.228 37.555 22.534 1.00 50.53 32 ASP B CA 1
ATOM 2925 C C . ASP B 1 52 ? -25.202 38.628 22.186 1.00 59.29 32 ASP B C 1
ATOM 2926 O O . ASP B 1 52 ? -24.724 39.355 23.073 1.00 60.78 32 ASP B O 1
ATOM 2931 N N . ARG B 1 53 ? -24.807 38.666 20.899 1.00 57.80 33 ARG B N 1
ATOM 2932 C CA . ARG B 1 53 ? -23.819 39.619 20.396 1.00 61.34 33 ARG B CA 1
ATOM 2933 C C . ARG B 1 53 ? -24.302 40.348 19.171 1.00 66.20 33 ARG B C 1
ATOM 2934 O O . ARG B 1 53 ? -24.484 39.753 18.109 1.00 64.26 33 ARG B O 1
ATOM 2942 N N . ASP B 1 54 ? -24.509 41.653 19.345 1.00 66.29 34 ASP B N 1
ATOM 2943 C CA . ASP B 1 54 ? -24.934 42.622 18.350 1.00 68.88 34 ASP B CA 1
ATOM 2944 C C . ASP B 1 54 ? -26.064 42.165 17.440 1.00 70.28 34 ASP B C 1
ATOM 2945 O O . ASP B 1 54 ? -25.930 42.177 16.217 1.00 70.50 34 ASP B O 1
ATOM 2950 N N . GLY B 1 55 ? -27.165 41.759 18.078 1.00 64.52 35 GLY B N 1
ATOM 2951 C CA . GLY B 1 55 ? -28.388 41.326 17.422 1.00 62.66 35 GLY B CA 1
ATOM 2952 C C . GLY B 1 55 ? -28.453 39.849 17.108 1.00 61.59 35 GLY B C 1
ATOM 2953 O O . GLY B 1 55 ? -29.500 39.373 16.678 1.00 60.18 35 GLY B O 1
ATOM 2954 N N . TRP B 1 56 ? -27.350 39.109 17.301 1.00 54.46 36 TRP B N 1
ATOM 2955 C CA . TRP B 1 56 ? -27.337 37.687 16.987 1.00 50.46 36 TRP B CA 1
ATOM 2956 C C . TRP B 1 56 ? -27.264 36.865 18.239 1.00 51.15 36 TRP B C 1
ATOM 2957 O O . TRP B 1 56 ? -26.532 37.211 19.173 1.00 51.19 36 TRP B O 1
ATOM 2968 N N . LEU B 1 57 ? -28.039 35.772 18.258 1.00 43.64 37 LEU B N 1
ATOM 2969 C CA . LEU B 1 57 ? -28.117 34.884 19.391 1.00 40.39 37 LEU B CA 1
ATOM 2970 C C . LEU B 1 57 ? -27.490 33.564 19.022 1.00 41.72 37 LEU B C 1
ATOM 2971 O O . LEU B 1 57 ? -27.962 32.879 18.120 1.00 42.40 37 LEU B O 1
ATOM 2976 N N . ALA B 1 58 ? -26.408 33.216 19.697 1.00 36.48 38 ALA B N 1
ATOM 2977 C CA . ALA B 1 58 ? -25.722 31.951 19.478 1.00 34.00 38 ALA B CA 1
ATOM 2978 C C . ALA B 1 58 ? -25.946 30.985 20.665 1.00 34.62 38 ALA B C 1
ATOM 2979 O O . ALA B 1 58 ? -25.542 31.296 21.801 1.00 31.85 38 ALA B O 1
ATOM 2981 N N . PRO B 1 59 ? -26.579 29.807 20.432 1.00 31.11 39 PRO B N 1
ATOM 2982 C CA . PRO B 1 59 ? -26.696 28.822 21.527 1.00 29.63 39 PRO B CA 1
ATOM 2983 C C . PRO B 1 59 ? -25.333 28.160 21.698 1.00 34.27 39 PRO B C 1
ATOM 2984 O O . PRO B 1 59 ? -24.664 27.891 20.696 1.00 32.28 39 PRO B O 1
ATOM 2988 N N . TRP B 1 60 ? -24.896 27.957 22.970 1.00 32.55 40 TRP B N 1
ATOM 2989 C CA . TRP B 1 60 ? -23.620 27.325 23.303 1.00 32.91 40 TRP B CA 1
ATOM 2990 C C . TRP B 1 60 ? -23.857 26.078 24.097 1.00 34.62 40 TRP B C 1
ATOM 2991 O O . TRP B 1 60 ? -24.816 25.999 24.871 1.00 34.04 40 TRP B O 1
ATOM 3002 N N . ARG B 1 61 ? -22.973 25.104 23.927 1.00 31.69 41 ARG B N 1
ATOM 3003 C CA . ARG B 1 61 ? -23.073 23.848 24.661 1.00 31.57 41 ARG B CA 1
ATOM 3004 C C . ARG B 1 61 ? -22.102 23.796 25.853 1.00 34.61 41 ARG B C 1
ATOM 3005 O O . ARG B 1 61 ? -21.776 22.729 26.344 1.00 34.52 41 ARG B O 1
ATOM 3013 N N . ALA B 1 62 ? -21.694 24.974 26.327 1.00 32.03 42 ALA B N 1
ATOM 3014 C CA . ALA B 1 62 ? -20.823 25.227 27.483 1.00 34.69 42 ALA B CA 1
ATOM 3015 C C . ALA B 1 62 ? -21.029 26.709 27.889 1.00 39.69 42 ALA B C 1
ATOM 3016 O O . ALA B 1 62 ? -21.542 27.457 27.062 1.00 40.80 42 ALA B O 1
ATOM 3018 N N . PRO B 1 63 ? -20.693 27.174 29.117 1.00 36.34 43 PRO B N 1
ATOM 3019 C CA . PRO B 1 63 ? -20.854 28.624 29.434 1.00 35.78 43 PRO B CA 1
ATOM 3020 C C . PRO B 1 63 ? -19.913 29.480 28.576 1.00 39.42 43 PRO B C 1
ATOM 3021 O O . PRO B 1 63 ? -18.695 29.387 28.740 1.00 41.96 43 PRO B O 1
ATOM 3025 N N . HIS B 1 64 ? -20.477 30.273 27.641 1.00 33.13 44 HIS B N 1
ATOM 3026 C CA . HIS B 1 64 ? -19.731 31.083 26.681 1.00 33.95 44 HIS B CA 1
ATOM 3027 C C . HIS B 1 64 ? -18.690 32.032 27.244 1.00 42.10 44 HIS B C 1
ATOM 3028 O O . HIS B 1 64 ? -17.649 32.227 26.615 1.00 43.16 44 HIS B O 1
ATOM 3035 N N . GLU B 1 65 ? -18.952 32.627 28.411 1.00 40.90 45 GLU B N 1
ATOM 3036 C CA . GLU B 1 65 ? -17.984 33.543 29.014 1.00 44.36 45 GLU B CA 1
ATOM 3037 C C . GLU B 1 65 ? -16.726 32.812 29.532 1.00 48.88 45 GLU B C 1
ATOM 3038 O O . GLU B 1 65 ? -15.653 33.414 29.620 1.00 51.95 45 GLU B O 1
ATOM 3044 N N . ASP B 1 66 ? -16.856 31.507 29.816 1.00 42.44 46 ASP B N 1
ATOM 3045 C CA . ASP B 1 66 ? -15.759 30.674 30.305 1.00 42.66 46 ASP B CA 1
ATOM 3046 C C . ASP B 1 66 ? -15.178 29.782 29.221 1.00 42.96 46 ASP B C 1
ATOM 3047 O O . ASP B 1 66 ? -14.479 28.840 29.560 1.00 43.37 46 ASP B O 1
ATOM 3052 N N . ALA B 1 67 ? -15.468 30.037 27.932 1.00 36.61 47 ALA B N 1
ATOM 3053 C CA . 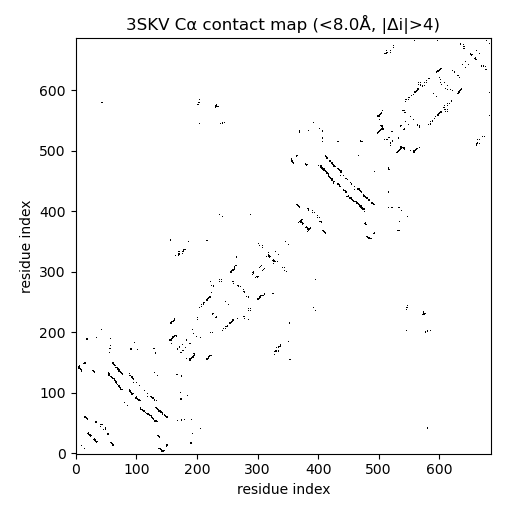ALA B 1 67 ? -15.009 29.207 26.814 1.00 34.91 47 ALA B CA 1
ATOM 3054 C C . ALA B 1 67 ? -13.521 28.865 26.818 1.00 42.68 47 ALA B C 1
ATOM 3055 O O . ALA B 1 67 ? -13.131 27.729 26.497 1.00 41.83 47 ALA B O 1
ATOM 3057 N N . TYR B 1 68 ? -12.699 29.845 27.227 1.00 42.93 48 TYR B N 1
ATOM 3058 C CA . TYR B 1 68 ? -11.250 29.782 27.313 1.00 46.55 48 TYR B CA 1
ATOM 3059 C C . TYR B 1 68 ? -10.751 28.660 28.242 1.00 46.97 48 TYR B C 1
ATOM 3060 O O . TYR B 1 68 ? -9.629 28.169 28.082 1.00 49.22 48 TYR B O 1
ATOM 3069 N N . LEU B 1 69 ? -11.569 28.310 29.237 1.00 38.62 49 LEU B N 1
ATOM 3070 C CA . LEU B 1 69 ? -11.317 27.291 30.250 1.00 37.51 49 LEU B CA 1
ATOM 3071 C C . LEU B 1 69 ? -11.521 25.882 29.687 1.00 39.30 49 LEU B C 1
ATOM 3072 O O . LEU B 1 69 ? -10.841 24.955 30.097 1.00 39.53 49 LEU B O 1
ATOM 3077 N N . TYR B 1 70 ? -12.519 25.721 28.812 1.00 35.88 50 TYR B N 1
ATOM 3078 C CA . TYR B 1 70 ? -12.918 24.464 28.176 1.00 34.84 50 TYR B CA 1
ATOM 3079 C C . TYR B 1 70 ? -11.912 24.020 27.135 1.00 39.99 50 TYR B C 1
ATOM 3080 O O . TYR B 1 70 ? -11.475 22.856 27.137 1.00 40.21 50 TYR B O 1
ATOM 3089 N N . PHE B 1 71 ? -11.507 24.973 26.287 1.00 37.38 51 PHE B N 1
ATOM 3090 C CA . PHE B 1 71 ? -10.499 24.768 25.260 1.00 38.92 51 PHE B CA 1
ATOM 3091 C C . PHE B 1 71 ? -9.374 25.778 25.419 1.00 45.16 51 PHE B C 1
ATOM 3092 O O . PHE B 1 71 ? -9.407 26.833 24.798 1.00 45.10 51 PHE B O 1
ATOM 3100 N N . PRO B 1 72 ? -8.382 25.500 26.297 1.00 44.20 52 PRO B N 1
ATOM 3101 C CA . PRO B 1 72 ? -7.283 26.458 26.487 1.00 47.22 52 PRO B CA 1
ATOM 3102 C C . PRO B 1 72 ? -6.438 26.683 25.228 1.00 55.72 52 PRO B C 1
ATOM 3103 O O . PRO B 1 72 ? -5.738 27.696 25.153 1.00 56.78 52 PRO B O 1
ATOM 3107 N N . LYS B 1 73 ? -6.526 25.768 24.233 1.00 54.43 53 LYS B N 1
ATOM 3108 C CA . LYS B 1 73 ? -5.794 25.893 22.966 1.00 57.76 53 LYS B CA 1
ATOM 3109 C C . LYS B 1 73 ? -6.444 26.892 21.978 1.00 64.65 53 LYS B C 1
ATOM 3110 O O . LYS B 1 73 ? -5.744 27.464 21.138 1.00 68.07 53 LYS B O 1
ATOM 3116 N N . GLY B 1 74 ? -7.744 27.148 22.138 1.00 60.10 54 GLY B N 1
ATOM 3117 C CA . GLY B 1 74 ? -8.450 28.167 21.368 1.00 60.54 54 GLY B CA 1
ATOM 3118 C C . GLY B 1 74 ? -9.497 27.800 20.329 1.00 66.44 54 GLY B C 1
ATOM 3119 O O . GLY B 1 74 ? -10.150 28.712 19.793 1.00 66.53 54 GLY B O 1
ATOM 3120 N N . SER B 1 75 ? -9.699 26.504 20.011 1.00 62.64 55 SER B N 1
ATOM 3121 C CA . SER B 1 75 ? -10.715 26.198 18.986 1.00 60.74 55 SER B CA 1
ATOM 3122 C C . SER B 1 75 ? -12.139 26.157 19.589 1.00 59.22 55 SER B C 1
ATOM 3123 O O . SER B 1 75 ? -12.959 25.280 19.308 1.00 56.01 55 SER B O 1
ATOM 3126 N N . VAL B 1 76 ? -12.394 27.186 20.406 1.00 53.91 56 VAL B N 1
ATOM 3127 C CA . VAL B 1 76 ? -13.542 27.523 21.238 1.00 50.02 56 VAL B CA 1
ATOM 3128 C C . VAL B 1 76 ? -14.921 27.446 20.524 1.00 47.22 56 VAL B C 1
ATOM 3129 O O . VAL B 1 76 ? -15.924 27.138 21.174 1.00 42.28 56 VAL B O 1
ATOM 3133 N N . GLY B 1 77 ? -14.936 27.689 19.210 1.00 43.08 57 GLY B N 1
ATOM 3134 C CA . GLY B 1 77 ? -16.139 27.653 18.383 1.00 40.76 57 GLY B CA 1
ATOM 3135 C C . GLY B 1 77 ? -16.849 26.317 18.383 1.00 43.38 57 GLY B C 1
ATOM 3136 O O . GLY B 1 77 ? -18.066 26.266 18.179 1.00 41.62 57 GLY B O 1
ATOM 3137 N N . ARG B 1 78 ? -16.084 25.224 18.646 1.00 40.93 58 ARG B N 1
ATOM 3138 C CA . ARG B 1 78 ? -16.532 23.832 18.756 1.00 40.05 58 ARG B CA 1
ATOM 3139 C C . ARG B 1 78 ? -17.731 23.752 19.713 1.00 42.70 58 ARG B C 1
ATOM 3140 O O . ARG B 1 78 ? -18.695 23.038 19.446 1.00 41.33 58 ARG B O 1
ATOM 3148 N N . LEU B 1 79 ? -17.660 24.534 20.807 1.00 40.39 59 LEU B N 1
ATOM 3149 C CA . LEU B 1 79 ? -18.642 24.681 21.875 1.00 37.85 59 LEU B CA 1
ATOM 3150 C C . LEU B 1 79 ? -19.918 25.344 21.366 1.00 40.36 59 LEU B C 1
ATOM 3151 O O . LEU B 1 79 ? -20.976 25.138 21.959 1.00 39.58 59 LEU B O 1
ATOM 3156 N N . ALA B 1 80 ? -19.819 26.157 20.296 1.00 36.35 60 ALA B N 1
ATOM 3157 C CA . ALA B 1 80 ? -20.973 26.861 19.719 1.00 34.74 60 ALA B CA 1
ATOM 3158 C C . ALA B 1 80 ? -21.620 26.135 18.512 1.00 35.28 60 ALA B C 1
ATOM 3159 O O . ALA B 1 80 ? -22.575 26.661 17.920 1.00 32.77 60 ALA B O 1
ATOM 3161 N N . GLN B 1 81 ? -21.140 24.908 18.194 1.00 32.25 61 GLN B N 1
ATOM 3162 C CA . GLN B 1 81 ? -21.760 24.048 17.168 1.00 31.56 61 GLN B CA 1
ATOM 3163 C C . GLN B 1 81 ? -23.047 23.511 17.766 1.00 37.87 61 GLN B C 1
ATOM 3164 O O . GLN B 1 81 ? -23.048 22.968 18.881 1.00 39.32 61 GLN B O 1
ATOM 3170 N N . THR B 1 82 ? -24.157 23.772 17.072 1.00 34.63 62 THR B N 1
ATOM 3171 C CA . THR B 1 82 ? -25.520 23.507 17.521 1.00 33.43 62 THR B CA 1
ATOM 3172 C C . THR B 1 82 ? -26.046 22.056 17.486 1.00 38.18 62 THR B C 1
ATOM 3173 O O . THR B 1 82 ? -27.251 21.824 17.396 1.00 38.79 62 THR B O 1
ATOM 3177 N N . SER B 1 83 ? -25.142 21.106 17.676 1.00 35.64 63 SER B N 1
ATOM 3178 C CA . SER B 1 83 ? -25.401 19.678 17.710 1.00 36.50 63 SER B CA 1
ATOM 3179 C C . SER B 1 83 ? -26.289 19.279 18.912 1.00 38.29 63 SER B C 1
ATOM 3180 O O . SER B 1 83 ? -25.922 19.507 20.071 1.00 38.54 63 SER B O 1
ATOM 3183 N N . GLY B 1 84 ? -27.461 18.718 18.607 1.00 31.09 64 GLY B N 1
ATOM 3184 C CA . GLY B 1 84 ? -28.464 18.307 19.585 1.00 28.92 64 GLY B CA 1
ATOM 3185 C C . GLY B 1 84 ? -29.246 19.473 20.165 1.00 28.76 64 GLY B C 1
ATOM 3186 O O . GLY B 1 84 ? -30.016 19.291 21.114 1.00 26.52 64 GLY B O 1
ATOM 3187 N N . VAL B 1 85 ? -29.017 20.696 19.634 1.00 23.83 65 VAL B N 1
ATOM 3188 C CA . VAL B 1 85 ? -29.692 21.896 20.110 1.00 22.94 65 VAL B CA 1
ATOM 3189 C C . VAL B 1 85 ? -31.020 22.041 19.358 1.00 30.80 65 VAL B C 1
ATOM 3190 O O . VAL B 1 85 ? -31.092 21.903 18.121 1.00 29.70 65 VAL B O 1
ATOM 3194 N N . ARG B 1 86 ? -32.077 22.330 20.113 1.00 28.47 66 ARG B N 1
ATOM 3195 C CA . ARG B 1 86 ? -33.357 22.616 19.493 1.00 28.51 66 ARG B CA 1
ATOM 3196 C C . ARG B 1 86 ? -34.071 23.821 20.039 1.00 32.26 66 ARG B C 1
ATOM 3197 O O . ARG B 1 86 ? -33.849 24.194 21.181 1.00 34.36 66 ARG B O 1
ATOM 3205 N N . LEU B 1 87 ? -34.816 24.508 19.184 1.00 29.94 67 LEU B N 1
ATOM 3206 C CA . LEU B 1 87 ? -35.603 25.674 19.560 1.00 32.22 67 LEU B CA 1
ATOM 3207 C C . LEU B 1 87 ? -37.080 25.227 19.631 1.00 36.80 67 LEU B C 1
ATOM 3208 O O . LEU B 1 87 ? -37.612 24.707 18.659 1.00 36.36 67 LEU B O 1
ATOM 3213 N N . HIS B 1 88 ? -37.702 25.358 20.804 1.00 34.20 68 HIS B N 1
ATOM 3214 C CA . HIS B 1 88 ? -39.091 24.978 21.015 1.00 35.09 68 HIS B CA 1
ATOM 3215 C C . HIS B 1 88 ? -39.933 26.223 21.198 1.00 43.14 68 HIS B C 1
ATOM 3216 O O . HIS B 1 88 ? -39.509 27.188 21.851 1.00 43.60 68 HIS B O 1
ATOM 3223 N N . LEU B 1 89 ? -41.144 26.181 20.648 1.00 41.52 69 LEU B N 1
ATOM 3224 C CA . LEU B 1 89 ? -42.146 27.225 20.785 1.00 43.45 69 LEU B CA 1
ATOM 3225 C C . LEU B 1 89 ? -43.499 26.647 20.469 1.00 46.73 69 LEU B C 1
ATOM 3226 O O . LEU B 1 89 ? -43.611 25.778 19.602 1.00 45.82 69 LEU B O 1
ATOM 3231 N N . ARG B 1 90 ? -44.524 27.125 21.164 1.00 44.60 70 ARG B N 1
ATOM 3232 C CA . ARG B 1 90 ? -45.888 26.730 20.864 1.00 46.36 70 ARG B CA 1
ATOM 3233 C C . ARG B 1 90 ? -46.501 27.889 20.091 1.00 50.99 70 ARG B C 1
ATOM 3234 O O . ARG B 1 90 ? -46.338 29.049 20.492 1.00 51.60 70 ARG B O 1
ATOM 3242 N N . THR B 1 91 ? -47.130 27.591 18.940 1.00 46.70 71 THR B N 1
ATOM 3243 C CA . THR B 1 91 ? -47.761 28.597 18.065 1.00 48.10 71 THR B CA 1
ATOM 3244 C C . THR B 1 91 ? -48.916 28.040 17.247 1.00 51.67 71 THR B C 1
ATOM 3245 O O . THR B 1 91 ? -48.924 26.850 16.931 1.00 49.51 71 THR B O 1
ATOM 3249 N N . ASP B 1 92 ? -49.876 28.916 16.875 1.00 50.59 72 ASP B N 1
ATOM 3250 C CA . ASP B 1 92 ? -50.992 28.536 16.011 1.00 52.01 72 ASP B CA 1
ATOM 3251 C C . ASP B 1 92 ? -50.742 29.006 14.563 1.00 55.74 72 ASP B C 1
ATOM 3252 O O . ASP B 1 92 ? -51.567 28.748 13.682 1.00 58.24 72 ASP B O 1
ATOM 3257 N N . SER B 1 93 ? -49.562 29.652 14.328 1.00 49.28 73 SER B N 1
ATOM 3258 C CA . SER B 1 93 ? -49.089 30.164 13.033 1.00 49.10 73 SER B CA 1
ATOM 3259 C C . SER B 1 93 ? -48.952 29.046 11.959 1.00 53.42 73 SER B C 1
ATOM 3260 O O . SER B 1 93 ? -48.304 28.029 12.212 1.00 50.68 73 SER B O 1
ATOM 3263 N N . PRO B 1 94 ? -49.549 29.215 10.754 1.00 53.86 74 PRO B N 1
ATOM 3264 C CA . PRO B 1 94 ? -49.401 28.178 9.713 1.00 53.41 74 PRO B CA 1
ATOM 3265 C C . PRO B 1 94 ? -48.023 28.212 9.024 1.00 56.08 74 PRO B C 1
ATOM 3266 O O . PRO B 1 94 ? -47.713 27.343 8.202 1.00 54.52 74 PRO B O 1
ATOM 3270 N N . TRP B 1 95 ? -47.198 29.227 9.348 1.00 52.53 75 TRP B N 1
ATOM 3271 C CA . TRP B 1 95 ? -45.861 29.372 8.772 1.00 50.67 75 TRP B CA 1
ATOM 3272 C C . TRP B 1 95 ? -44.845 29.922 9.763 1.00 52.35 75 TRP B C 1
ATOM 3273 O O . TRP B 1 95 ? -45.201 30.546 10.767 1.00 52.73 75 TRP B O 1
ATOM 3284 N N . LEU B 1 96 ? -43.578 29.716 9.429 1.00 46.66 76 LEU B N 1
ATOM 3285 C CA . LEU B 1 96 ? -42.440 30.101 10.227 1.00 45.27 76 LEU B CA 1
ATOM 3286 C C . LEU B 1 96 ? -41.328 30.709 9.360 1.00 48.77 76 LEU B C 1
ATOM 3287 O O . LEU B 1 96 ? -41.097 30.248 8.237 1.00 47.95 76 LEU B O 1
ATOM 3292 N N . ALA B 1 97 ? -40.633 31.741 9.883 1.00 45.22 77 ALA B N 1
ATOM 3293 C CA . ALA B 1 97 ? -39.456 32.289 9.204 1.00 44.77 77 ALA B CA 1
ATOM 3294 C C . ALA B 1 97 ? -38.364 32.559 10.240 1.00 46.04 77 ALA B C 1
ATOM 3295 O O . ALA B 1 97 ? -38.665 33.014 11.334 1.00 46.41 77 ALA B O 1
ATOM 3297 N N . VAL B 1 98 ? -37.116 32.220 9.921 1.00 39.19 78 VAL B N 1
ATOM 3298 C CA . VAL B 1 98 ? -35.980 32.451 10.805 1.00 36.67 78 VAL B CA 1
ATOM 3299 C C . VAL B 1 98 ? -34.882 33.163 10.019 1.00 42.63 78 VAL B C 1
ATOM 3300 O O . VAL B 1 98 ? -34.513 32.715 8.931 1.00 42.26 78 VAL B O 1
ATOM 3304 N N . ARG B 1 99 ? -34.378 34.277 10.569 1.00 40.96 79 ARG B N 1
ATOM 3305 C CA . ARG B 1 99 ? -33.245 35.021 10.033 1.00 42.56 79 ARG B CA 1
ATOM 3306 C C . ARG B 1 99 ? -32.012 34.448 10.745 1.00 44.16 79 ARG B C 1
ATOM 3307 O O . ARG B 1 99 ? -31.921 34.473 11.979 1.00 41.57 79 ARG B O 1
ATOM 3315 N N . TYR B 1 100 ? -31.100 33.880 9.963 1.00 41.00 80 TYR B N 1
ATOM 3316 C CA . TYR B 1 100 ? -29.962 33.171 10.516 1.00 40.29 80 TYR B CA 1
ATOM 3317 C C . TYR B 1 100 ? -28.655 33.408 9.782 1.00 48.32 80 TYR B C 1
ATOM 3318 O O . TYR B 1 100 ? -28.614 34.006 8.698 1.00 51.21 80 TYR B O 1
ATOM 3327 N N . GLU B 1 101 ? -27.597 32.844 10.357 1.00 43.50 81 GLU B N 1
ATOM 3328 C CA . GLU B 1 101 ? -26.251 32.807 9.821 1.00 44.66 81 GLU B CA 1
ATOM 3329 C C . GLU B 1 101 ? -25.667 31.489 10.308 1.00 48.81 81 GLU B C 1
ATOM 3330 O O . GLU B 1 101 ? -25.728 31.192 11.506 1.00 46.61 81 GLU B O 1
ATOM 3336 N N . ALA B 1 102 ? -25.197 30.658 9.367 1.00 48.15 82 ALA B N 1
ATOM 3337 C CA . ALA B 1 102 ? -24.608 29.358 9.681 1.00 47.52 82 ALA B CA 1
ATOM 3338 C C . ALA B 1 102 ? -23.130 29.359 9.274 1.00 55.59 82 ALA B C 1
ATOM 3339 O O . ALA B 1 102 ? -22.798 29.599 8.107 1.00 57.12 82 ALA B O 1
ATOM 3341 N N . VAL B 1 103 ? -22.247 29.177 10.262 1.00 52.59 83 VAL B N 1
ATOM 3342 C CA . VAL B 1 103 ? -20.807 29.190 10.025 1.00 55.59 83 VAL B CA 1
ATOM 3343 C C . VAL B 1 103 ? -20.229 27.795 10.180 1.00 62.10 83 VAL B C 1
ATOM 3344 O O . VAL B 1 103 ? -20.303 27.198 11.265 1.00 58.77 83 VAL B O 1
ATOM 3348 N N . GLY B 1 104 ? -19.646 27.297 9.094 1.00 63.92 84 GLY B N 1
ATOM 3349 C CA . GLY B 1 104 ? -18.988 25.997 9.080 1.00 65.38 84 GLY B CA 1
ATOM 3350 C C . GLY B 1 104 ? -17.575 26.087 9.632 1.00 73.42 84 GLY B C 1
ATOM 3351 O O . GLY B 1 104 ? -17.018 27.193 9.714 1.00 74.31 84 GLY B O 1
ATOM 3352 N N . PRO B 1 105 ? -16.954 24.947 10.036 1.00 71.57 85 PRO B N 1
ATOM 3353 C CA . PRO B 1 105 ? -15.562 25.014 10.535 1.00 73.19 85 PRO B CA 1
ATOM 3354 C C . PRO B 1 105 ? -14.573 25.340 9.418 1.00 79.88 85 PRO B C 1
ATOM 3355 O O . PRO B 1 105 ? -13.702 26.172 9.608 1.00 81.12 85 PRO B O 1
ATOM 3359 N N . GLU B 1 117 ? -20.960 17.460 3.469 1.00 79.30 97 GLU B N 1
ATOM 3360 C CA . GLU B 1 117 ? -21.815 17.488 4.654 1.00 75.43 97 GLU B CA 1
ATOM 3361 C C . GLU B 1 117 ? -22.955 18.554 4.535 1.00 78.27 97 GLU B C 1
ATOM 3362 O O . GLU B 1 117 ? -22.759 19.707 4.950 1.00 76.67 97 GLU B O 1
ATOM 3364 N N . PRO B 1 118 ? -24.145 18.187 3.960 1.00 74.62 98 PRO B N 1
ATOM 3365 C CA . PRO B 1 118 ? -25.235 19.178 3.776 1.00 72.20 98 PRO B CA 1
ATOM 3366 C C . PRO B 1 118 ? -25.765 19.825 5.047 1.00 68.99 98 PRO B C 1
ATOM 3367 O O . PRO B 1 118 ? -26.017 19.134 6.041 1.00 67.82 98 PRO B O 1
ATOM 3371 N N . ALA B 1 119 ? -25.918 21.159 5.011 1.00 60.91 99 ALA B N 1
ATOM 3372 C CA . ALA B 1 119 ? -26.387 21.949 6.148 1.00 56.25 99 ALA B CA 1
ATOM 3373 C C . ALA B 1 119 ? -27.922 21.890 6.250 1.00 54.15 99 ALA B C 1
ATOM 3374 O O . ALA B 1 119 ? -28.632 22.562 5.498 1.00 53.50 99 ALA B O 1
ATOM 3376 N N . LEU B 1 120 ? -28.426 21.036 7.153 1.00 45.74 100 LEU B N 1
ATOM 3377 C CA . LEU B 1 120 ? -29.859 20.839 7.325 1.00 43.23 100 LEU B CA 1
ATOM 3378 C C . LEU B 1 120 ? -30.351 21.290 8.686 1.00 43.66 100 LEU B C 1
ATOM 3379 O O . LEU B 1 120 ? -29.610 21.266 9.669 1.00 41.69 100 LEU B O 1
ATOM 3384 N N . LEU B 1 121 ? -31.612 21.711 8.719 1.00 38.43 101 LEU B N 1
ATOM 3385 C CA . LEU B 1 121 ? -32.367 22.186 9.874 1.00 35.52 101 LEU B CA 1
ATOM 3386 C C . LEU B 1 121 ? -33.676 21.415 9.770 1.00 36.70 101 LEU B C 1
ATOM 3387 O O . LEU B 1 121 ? -34.289 21.372 8.699 1.00 38.65 101 LEU B O 1
ATOM 3392 N N . ASP B 1 122 ? -34.080 20.766 10.860 1.00 30.00 102 ASP B N 1
ATOM 3393 C CA . ASP B 1 122 ? -35.325 20.007 10.890 1.00 29.41 102 ASP B CA 1
ATOM 3394 C C . ASP B 1 122 ? -36.377 20.769 11.620 1.00 34.21 102 ASP B C 1
ATOM 3395 O O . ASP B 1 122 ? -36.092 21.395 12.645 1.00 31.86 102 ASP B O 1
ATOM 3400 N N . VAL B 1 123 ? -37.609 20.696 11.094 1.00 33.29 103 VAL B N 1
ATOM 3401 C CA . VAL B 1 123 ? -38.799 21.307 11.674 1.00 33.02 103 VAL B CA 1
ATOM 3402 C C . VAL B 1 123 ? -39.727 20.161 12.070 1.00 39.22 103 VAL B C 1
ATOM 3403 O O . VAL B 1 123 ? -40.238 19.426 11.209 1.00 40.10 103 VAL B O 1
ATOM 3407 N N . LEU B 1 124 ? -39.903 19.985 13.380 1.00 36.00 104 LEU B N 1
ATOM 3408 C CA . LEU B 1 124 ? -40.799 18.966 13.924 1.00 36.83 104 LEU B CA 1
ATOM 3409 C C . LEU B 1 124 ? -42.044 19.647 14.443 1.00 40.57 104 LEU B C 1
ATOM 3410 O O . LEU B 1 124 ? -41.958 20.729 15.020 1.00 39.68 104 LEU B O 1
ATOM 3415 N N . VAL B 1 125 ? -43.200 19.048 14.187 1.00 39.26 105 VAL B N 1
ATOM 3416 C CA . VAL B 1 125 ? -44.502 19.567 14.624 1.00 39.61 105 VAL B CA 1
ATOM 3417 C C . VAL B 1 125 ? -45.142 18.452 15.439 1.00 45.68 105 VAL B C 1
ATOM 3418 O O . VAL B 1 125 ? -45.455 17.390 14.885 1.00 47.49 105 VAL B O 1
ATOM 3422 N N . ASP B 1 126 ? -45.302 18.683 16.764 1.00 41.20 106 ASP B N 1
ATOM 3423 C CA . ASP B 1 126 ? -45.842 17.697 17.702 1.00 42.91 106 ASP B CA 1
ATOM 3424 C C . ASP B 1 126 ? -45.092 16.336 17.569 1.00 45.53 106 ASP B C 1
ATOM 3425 O O . ASP B 1 126 ? -45.711 15.280 17.416 1.00 45.52 106 ASP B O 1
ATOM 3430 N N . GLY B 1 127 ? -43.756 16.419 17.575 1.00 41.27 107 GLY B N 1
ATOM 3431 C CA . GLY B 1 127 ? -42.839 15.277 17.519 1.00 41.01 107 GLY B CA 1
ATOM 3432 C C . GLY B 1 127 ? -42.680 14.581 16.181 1.00 45.43 107 GLY B C 1
ATOM 3433 O O . GLY B 1 127 ? -41.986 13.565 16.089 1.00 43.70 107 GLY B O 1
ATOM 3434 N N . GLU B 1 128 ? -43.324 15.108 15.135 1.00 43.35 108 GLU B N 1
ATOM 3435 C CA . GLU B 1 128 ? -43.227 14.502 13.823 1.00 44.17 108 GLU B CA 1
ATOM 3436 C C . GLU B 1 128 ? -42.509 15.426 12.876 1.00 45.35 108 GLU B C 1
ATOM 3437 O O . GLU B 1 128 ? -42.758 16.631 12.905 1.00 43.19 108 GLU B O 1
ATOM 3443 N N . LEU B 1 129 ? -41.592 14.870 12.055 1.00 42.65 109 LEU B N 1
ATOM 3444 C CA . LEU B 1 129 ? -40.824 15.657 11.091 1.00 42.10 109 LEU B CA 1
ATOM 3445 C C . LEU B 1 129 ? -41.739 16.228 10.008 1.00 45.81 109 LEU B C 1
ATOM 3446 O O . LEU B 1 129 ? -42.405 15.473 9.315 1.00 47.28 109 LEU B O 1
ATOM 3451 N N . ALA B 1 130 ? -41.797 17.561 9.914 1.00 40.99 110 ALA B N 1
ATOM 3452 C CA . ALA B 1 130 ? -42.630 18.290 8.957 1.00 42.29 110 ALA B CA 1
ATOM 3453 C C . ALA B 1 130 ? -41.827 18.784 7.751 1.00 46.39 110 ALA B C 1
ATOM 3454 O O . ALA B 1 130 ? -42.320 18.705 6.627 1.00 49.15 110 ALA B O 1
ATOM 3456 N N . ARG B 1 131 ? -40.595 19.267 7.968 1.00 40.53 111 ARG B N 1
ATOM 3457 C CA . ARG B 1 131 ? -39.752 19.775 6.896 1.00 40.57 111 ARG B CA 1
ATOM 3458 C C . ARG B 1 131 ? -38.285 19.716 7.260 1.00 42.90 111 ARG B C 1
ATOM 3459 O O . ARG B 1 131 ? -37.910 20.010 8.389 1.00 40.20 111 ARG B O 1
ATOM 3467 N N . THR B 1 132 ? -37.456 19.344 6.292 1.00 42.18 112 THR B N 1
ATOM 3468 C CA . THR B 1 132 ? -35.998 19.363 6.385 1.00 41.11 112 THR B CA 1
ATOM 3469 C C . THR B 1 132 ? -35.633 20.519 5.458 1.00 45.40 112 THR B C 1
ATOM 3470 O O . THR B 1 132 ? -36.090 20.553 4.307 1.00 46.30 112 THR B O 1
ATOM 3474 N N . VAL B 1 133 ? -34.919 21.517 5.999 1.00 40.27 113 VAL B N 1
ATOM 3475 C CA . VAL B 1 133 ? -34.571 22.754 5.294 1.00 41.23 113 VAL B CA 1
ATOM 3476 C C . VAL B 1 133 ? -33.074 22.787 5.001 1.00 45.48 113 VAL B C 1
ATOM 3477 O O . VAL B 1 133 ? -32.278 22.537 5.904 1.00 42.51 113 VAL B O 1
ATOM 3481 N N . GLU B 1 134 ? -32.687 23.092 3.746 1.00 46.23 114 GLU B N 1
ATOM 3482 C CA . GLU B 1 134 ? -31.275 23.215 3.366 1.00 47.18 114 GLU B CA 1
ATOM 3483 C C . GLU B 1 134 ? -30.827 24.636 3.683 1.00 50.77 114 GLU B C 1
ATOM 3484 O O . GLU B 1 134 ? -31.453 25.593 3.218 1.00 52.29 114 GLU B O 1
ATOM 3490 N N . LEU B 1 135 ? -29.772 24.777 4.500 1.00 44.40 115 LEU B N 1
ATOM 3491 C CA . LEU B 1 135 ? -29.258 26.076 4.920 1.00 43.25 115 LEU B CA 1
ATOM 3492 C C . LEU B 1 135 ? -28.199 26.680 4.006 1.00 50.73 115 LEU B C 1
ATOM 3493 O O . LEU B 1 135 ? -27.372 25.960 3.433 1.00 50.68 115 LEU B O 1
ATOM 3498 N N . LYS B 1 136 ? -28.190 28.026 3.931 1.00 50.41 116 LYS B N 1
ATOM 3499 C CA . LYS B 1 136 ? -27.196 28.813 3.195 1.00 53.46 116 LYS B CA 1
ATOM 3500 C C . LYS B 1 136 ? -26.052 29.096 4.174 1.00 57.32 116 LYS B C 1
ATOM 3501 O O . LYS B 1 136 ? -26.308 29.462 5.318 1.00 54.26 116 LYS B O 1
ATOM 3507 N N . LEU B 1 137 ? -24.803 28.872 3.758 1.00 57.55 117 LEU B N 1
ATOM 3508 C CA . LEU B 1 137 ? -23.637 29.065 4.628 1.00 57.72 117 LEU B CA 1
ATOM 3509 C C . LEU B 1 137 ? -22.993 30.435 4.539 1.00 67.40 117 LEU B C 1
ATOM 3510 O O . LEU B 1 137 ? -22.997 31.052 3.470 1.00 69.92 117 LEU B O 1
ATOM 3515 N N . ASP B 1 138 ? -22.385 30.876 5.670 1.00 65.51 118 ASP B N 1
ATOM 3516 C CA . ASP B 1 138 ? -21.608 32.121 5.852 1.00 68.19 118 ASP B CA 1
ATOM 3517 C C . ASP B 1 138 ? -22.272 33.359 5.244 1.00 73.20 118 ASP B C 1
ATOM 3518 O O . ASP B 1 138 ? -21.639 34.135 4.517 1.00 77.47 118 ASP B O 1
ATOM 3523 N N . ALA B 1 139 ? -23.564 33.524 5.536 1.00 65.95 119 ALA B N 1
ATOM 3524 C CA . ALA B 1 139 ? -24.380 34.609 5.006 1.00 66.59 119 ALA B CA 1
ATOM 3525 C C . ALA B 1 139 ? -25.554 34.896 5.921 1.00 66.24 119 ALA B C 1
ATOM 3526 O O . ALA B 1 139 ? -26.071 33.991 6.582 1.00 62.81 119 ALA B O 1
ATOM 3528 N N . ASP B 1 140 ? -25.982 36.162 5.939 1.00 63.02 120 ASP B N 1
ATOM 3529 C CA . ASP B 1 140 ? -27.148 36.643 6.670 1.00 60.60 120 ASP B CA 1
ATOM 3530 C C . ASP B 1 140 ? -28.320 36.185 5.776 1.00 60.26 120 ASP B C 1
ATOM 3531 O O . ASP B 1 140 ? -28.567 36.779 4.731 1.00 63.08 120 ASP B O 1
ATOM 3536 N N . ALA B 1 141 ? -28.954 35.066 6.135 1.00 50.32 121 ALA B N 1
ATOM 3537 C CA . ALA B 1 141 ? -30.007 34.459 5.334 1.00 49.15 121 ALA B CA 1
ATOM 3538 C C . ALA B 1 141 ? -31.353 34.312 6.039 1.00 51.18 121 ALA B C 1
ATOM 3539 O O . ALA B 1 141 ? -31.454 34.530 7.237 1.00 49.20 121 ALA B O 1
ATOM 3541 N N . GLU B 1 142 ? -32.390 33.951 5.277 1.00 50.48 122 GLU B N 1
ATOM 3542 C CA . GLU B 1 142 ? -33.736 33.750 5.793 1.00 50.04 122 GLU B CA 1
ATOM 3543 C C . GLU B 1 142 ? -34.326 32.431 5.324 1.00 54.70 122 GLU B C 1
ATOM 3544 O O . GLU B 1 142 ? -34.351 32.124 4.135 1.00 57.53 122 GLU B O 1
ATOM 3550 N N . LEU B 1 143 ? -34.769 31.657 6.285 1.00 48.74 123 LEU B N 1
ATOM 3551 C CA . LEU B 1 143 ? -35.363 30.337 6.175 1.00 48.09 123 LEU B CA 1
ATOM 3552 C C . LEU B 1 143 ? -36.885 30.543 6.244 1.00 56.01 123 LEU B C 1
ATOM 3553 O O . LEU B 1 143 ? -37.348 31.323 7.074 1.00 56.62 123 LEU B O 1
ATOM 3558 N N . HIS B 1 144 ? -37.656 29.892 5.370 1.00 55.27 124 HIS B N 1
ATOM 3559 C CA . HIS B 1 144 ? -39.111 30.041 5.403 1.00 57.42 124 HIS B CA 1
ATOM 3560 C C . HIS B 1 144 ? -39.779 28.699 5.264 1.00 61.99 124 HIS B C 1
ATOM 3561 O O . HIS B 1 144 ? -39.581 28.011 4.265 1.00 63.11 124 HIS B O 1
ATOM 3568 N N . VAL B 1 145 ? -40.557 28.320 6.282 1.00 57.28 125 VAL B N 1
ATOM 3569 C CA . VAL B 1 145 ? -41.310 27.068 6.312 1.00 56.27 125 VAL B CA 1
ATOM 3570 C C . VAL B 1 145 ? -42.787 27.421 6.300 1.00 61.28 125 VAL B C 1
ATOM 3571 O O . VAL B 1 145 ? -43.318 27.962 7.260 1.00 59.54 125 VAL B O 1
ATOM 3575 N N . ASP B 1 146 ? -43.427 27.171 5.185 1.00 62.55 126 ASP B N 1
ATOM 3576 C CA . ASP B 1 146 ? -44.842 27.454 5.028 1.00 65.69 126 ASP B CA 1
ATOM 3577 C C . ASP B 1 146 ? -45.569 26.126 5.045 1.00 68.66 126 ASP B C 1
ATOM 3578 O O . ASP B 1 146 ? -44.932 25.075 4.971 1.00 64.88 126 ASP B O 1
ATOM 3583 N N . GLY B 1 147 ? -46.890 26.192 5.157 1.00 68.62 127 GLY B N 1
ATOM 3584 C CA . GLY B 1 147 ? -47.776 25.039 5.130 1.00 69.81 127 GLY B CA 1
ATOM 3585 C C . GLY B 1 147 ? -47.645 24.107 6.308 1.00 73.01 127 GLY B C 1
ATOM 3586 O O . GLY B 1 147 ? -47.584 22.889 6.117 1.00 73.42 127 GLY B O 1
ATOM 3587 N N . LEU B 1 148 ? -47.580 24.670 7.529 1.00 67.56 128 LEU B N 1
ATOM 3588 C CA . LEU B 1 148 ? -47.542 23.911 8.781 1.00 64.93 128 LEU B CA 1
ATOM 3589 C C . LEU B 1 148 ? -48.997 23.777 9.217 1.00 71.13 128 LEU B C 1
ATOM 3590 O O . LEU B 1 148 ? -49.812 24.603 8.791 1.00 72.91 128 LEU B O 1
ATOM 3595 N N . PRO B 1 149 ? -49.361 22.776 10.060 1.00 67.64 129 PRO B N 1
ATOM 3596 C CA . PRO B 1 149 ? -50.769 22.660 10.488 1.00 70.19 129 PRO B CA 1
ATOM 3597 C C . PRO B 1 149 ? -51.300 23.920 11.160 1.00 75.23 129 PRO B C 1
ATOM 3598 O O . PRO B 1 149 ? -50.556 24.624 11.831 1.00 72.77 129 PRO B O 1
ATOM 3602 N N . ALA B 1 150 ? -52.584 24.213 10.968 1.00 76.08 130 ALA B N 1
ATOM 3603 C CA . ALA B 1 150 ? -53.211 25.361 11.624 1.00 77.89 130 ALA B CA 1
ATOM 3604 C C . ALA B 1 150 ? -53.551 24.933 13.055 1.00 80.83 130 ALA B C 1
ATOM 3605 O O . ALA B 1 150 ? -53.662 23.730 13.329 1.00 81.19 130 ALA B O 1
ATOM 3607 N N . GLY B 1 151 ? -53.691 25.901 13.951 1.00 75.23 131 GLY B N 1
ATOM 3608 C CA . GLY B 1 151 ? -54.018 25.614 15.340 1.00 74.68 131 GLY B CA 1
ATOM 3609 C C . GLY B 1 151 ? -52.796 25.437 16.207 1.00 74.03 131 GLY B C 1
ATOM 3610 O O . GLY B 1 151 ? -51.675 25.325 15.698 1.00 70.90 131 GLY B O 1
ATOM 3611 N N . ASP B 1 152 ? -53.009 25.452 17.532 1.00 70.21 132 ASP B N 1
ATOM 3612 C CA . ASP B 1 152 ? -51.940 25.322 18.511 1.00 66.57 132 ASP B CA 1
ATOM 3613 C C . ASP B 1 152 ? -51.180 24.009 18.358 1.00 64.41 132 ASP B C 1
ATOM 3614 O O . ASP B 1 152 ? -51.784 22.948 18.185 1.00 65.88 132 ASP B O 1
ATOM 3619 N N . LYS B 1 153 ? -49.847 24.101 18.384 1.00 53.80 133 LYS B N 1
ATOM 3620 C CA . LYS B 1 153 ? -48.950 22.964 18.207 1.00 49.05 133 LYS B CA 1
ATOM 3621 C C . LYS B 1 153 ? -47.570 23.288 18.760 1.00 47.31 133 LYS B C 1
ATOM 3622 O O . LYS B 1 153 ? -47.183 24.457 18.812 1.00 45.21 133 LYS B O 1
ATOM 3628 N N . LEU B 1 154 ? -46.805 22.247 19.112 1.00 41.53 134 LEU B N 1
ATOM 3629 C CA . LEU B 1 154 ? -45.436 22.433 19.546 1.00 37.77 134 LEU B CA 1
ATOM 3630 C C . LEU B 1 154 ? -44.536 22.389 18.298 1.00 38.62 134 LEU B C 1
ATOM 3631 O O . LEU B 1 154 ? -44.577 21.432 17.521 1.00 36.36 134 LEU B O 1
ATOM 3636 N N . VAL B 1 155 ? -43.727 23.436 18.118 1.00 34.78 135 VAL B N 1
ATOM 3637 C CA . VAL B 1 155 ? -42.777 23.526 17.013 1.00 33.29 135 VAL B CA 1
ATOM 3638 C C . VAL B 1 155 ? -41.354 23.330 17.544 1.00 36.84 135 VAL B C 1
ATOM 3639 O O . VAL B 1 155 ? -40.935 24.075 18.432 1.00 35.09 135 VAL B O 1
ATOM 3643 N N . GLU B 1 156 ? -40.616 22.327 17.019 1.00 34.24 136 GLU B N 1
ATOM 3644 C CA . GLU B 1 156 ? -39.221 22.105 17.423 1.00 32.66 136 GLU B CA 1
ATOM 3645 C C . GLU B 1 156 ? -38.359 22.298 16.207 1.00 38.27 136 GLU B C 1
ATOM 3646 O O . GLU B 1 156 ? -38.578 21.657 15.180 1.00 39.73 136 GLU B O 1
ATOM 3652 N N . LEU B 1 157 ? -37.407 23.206 16.305 1.00 34.73 137 LEU B N 1
ATOM 3653 C CA . LEU B 1 157 ? -36.430 23.500 15.257 1.00 33.63 137 LEU B CA 1
ATOM 3654 C C . LEU B 1 157 ? -35.125 22.834 15.719 1.00 34.32 137 LEU B C 1
ATOM 3655 O O . LEU B 1 157 ? -34.525 23.278 16.696 1.00 32.91 137 LEU B O 1
ATOM 3660 N N . TRP B 1 158 ? -34.751 21.712 15.086 1.00 28.25 138 TRP B N 1
ATOM 3661 C CA . TRP B 1 158 ? -33.529 21.001 15.407 1.00 25.85 138 TRP B CA 1
ATOM 3662 C C . TRP B 1 158 ? -32.430 21.601 14.575 1.00 31.08 138 TRP B C 1
ATOM 3663 O O . TRP B 1 158 ? -32.386 21.429 13.359 1.00 33.87 138 TRP B O 1
ATOM 3674 N N . LEU B 1 159 ? -31.570 22.350 15.241 1.00 27.38 139 LEU B N 1
ATOM 3675 C CA . LEU B 1 159 ? -30.468 23.106 14.665 1.00 28.15 139 LEU B CA 1
ATOM 3676 C C . LEU B 1 159 ? -29.387 22.201 14.029 1.00 33.33 139 LEU B C 1
ATOM 3677 O O . LEU B 1 159 ? -29.244 21.045 14.448 1.00 33.93 139 LEU B O 1
ATOM 3682 N N . PRO B 1 160 ? -28.652 22.698 13.002 1.00 29.60 140 PRO B N 1
ATOM 3683 C CA . PRO B 1 160 ? -27.610 21.865 12.365 1.00 31.20 140 PRO B CA 1
ATOM 3684 C C . PRO B 1 160 ? -26.523 21.343 13.305 1.00 38.00 140 PRO B C 1
ATOM 3685 O O . PRO B 1 160 ? -26.130 22.004 14.259 1.00 36.05 140 PRO B O 1
ATOM 3689 N N . THR B 1 161 ? -26.027 20.148 12.987 1.00 40.11 141 THR B N 1
ATOM 3690 C CA . THR B 1 161 ? -25.056 19.350 13.718 1.00 41.70 141 THR B CA 1
ATOM 3691 C C . THR B 1 161 ? -23.600 19.847 13.768 1.00 50.70 141 THR B C 1
ATOM 3692 O O . THR B 1 161 ? -23.028 19.974 14.862 1.00 51.06 141 THR B O 1
ATOM 3696 N N . LEU B 1 162 ? -22.989 20.067 12.606 1.00 49.36 142 LEU B N 1
ATOM 3697 C CA . LEU B 1 162 ? -21.569 20.384 12.558 1.00 51.69 142 LEU B CA 1
ATOM 3698 C C . LEU B 1 162 ? -21.280 21.847 12.234 1.00 55.99 142 LEU B C 1
ATOM 3699 O O . LEU B 1 162 ? -20.216 22.183 11.686 1.00 59.10 142 LEU B O 1
ATOM 3704 N N . LEU B 1 163 ? -22.211 22.725 12.623 1.00 47.96 143 LEU B N 1
ATOM 3705 C CA . LEU B 1 163 ? -22.158 24.143 12.305 1.00 46.83 143 LEU B CA 1
ATOM 3706 C C . LEU B 1 163 ? -22.472 25.013 13.494 1.00 46.56 143 LEU B C 1
ATOM 3707 O O . LEU B 1 163 ? -23.263 24.631 14.352 1.00 43.48 143 LEU B O 1
ATOM 3712 N N . GLN B 1 164 ? -21.972 26.247 13.459 1.00 43.62 144 GLN B N 1
ATOM 3713 C CA . GLN B 1 164 ? -22.352 27.272 14.419 1.00 41.71 144 GLN B CA 1
ATOM 3714 C C . GLN B 1 164 ? -23.574 27.939 13.782 1.00 44.66 144 GLN B C 1
ATOM 3715 O O . GLN B 1 164 ? -23.525 28.311 12.608 1.00 47.31 144 GLN B O 1
ATOM 3721 N N . PHE B 1 165 ? -24.681 28.008 14.505 1.00 37.23 145 PHE B N 1
ATOM 3722 C CA . PHE B 1 165 ? -25.913 28.589 13.997 1.00 36.29 145 PHE B CA 1
ATOM 3723 C C . PHE B 1 165 ? -26.325 29.747 14.899 1.00 41.04 145 PHE B C 1
ATOM 3724 O O . PHE B 1 165 ? -26.465 29.557 16.110 1.00 39.12 145 PHE B O 1
ATOM 3732 N N . ARG B 1 166 ? -26.493 30.945 14.311 1.00 40.56 146 ARG B N 1
ATOM 3733 C CA . ARG B 1 166 ? -26.898 32.152 15.043 1.00 41.62 146 ARG B CA 1
ATOM 3734 C C . ARG B 1 166 ? -28.241 32.600 14.517 1.00 46.41 146 ARG B C 1
ATOM 3735 O O . ARG B 1 166 ? -28.541 32.406 13.341 1.00 47.37 146 ARG B O 1
ATOM 3743 N N . LEU B 1 167 ? -29.063 33.134 15.401 1.00 43.45 147 LEU B N 1
ATOM 3744 C CA . LEU B 1 167 ? -30.433 33.549 15.105 1.00 44.35 147 LEU B CA 1
ATOM 3745 C C . LEU B 1 167 ? -30.581 35.040 15.368 1.00 48.17 147 LEU B C 1
ATOM 3746 O O . LEU B 1 167 ? -30.131 35.501 16.421 1.00 47.92 147 LEU B O 1
ATOM 3751 N N . ALA B 1 168 ? -31.220 35.795 14.435 1.00 46.11 148 ALA B N 1
ATOM 3752 C CA . ALA B 1 168 ? -31.474 37.234 14.619 1.00 48.11 148 ALA B CA 1
ATOM 3753 C C . ALA B 1 168 ? -32.962 37.533 14.800 1.00 52.74 148 ALA B C 1
ATOM 3754 O O . ALA B 1 168 ? -33.315 38.529 15.439 1.00 54.73 148 ALA B O 1
ATOM 3756 N N . GLU B 1 169 ? -33.838 36.661 14.261 1.00 47.88 149 GLU B N 1
ATOM 3757 C CA . GLU B 1 169 ? -35.285 36.885 14.306 1.00 49.11 149 GLU B CA 1
ATOM 3758 C C . GLU B 1 169 ? -36.067 35.626 13.987 1.00 49.92 149 GLU B C 1
ATOM 3759 O O . GLU B 1 169 ? -35.602 34.762 13.246 1.00 48.64 149 GLU B O 1
ATOM 3765 N N . VAL B 1 170 ? -37.265 35.540 14.543 1.00 45.19 150 VAL B N 1
ATOM 3766 C CA . VAL B 1 170 ? -38.249 34.515 14.243 1.00 43.27 150 VAL B CA 1
ATOM 3767 C C . VAL B 1 170 ? -39.479 35.294 13.794 1.00 48.77 150 VAL B C 1
ATOM 3768 O O . VAL B 1 170 ? -39.832 36.303 14.401 1.00 51.39 150 VAL B O 1
ATOM 3772 N N . ARG B 1 171 ? -40.071 34.890 12.689 1.00 45.33 151 ARG B N 1
ATOM 3773 C CA . ARG B 1 171 ? -41.270 35.549 12.212 1.00 48.09 151 ARG B CA 1
ATOM 3774 C C . ARG B 1 171 ? -42.395 34.552 12.104 1.00 51.25 151 ARG B C 1
ATOM 3775 O O . ARG B 1 171 ? -42.183 33.396 11.754 1.00 47.08 151 ARG B O 1
ATOM 3783 N N . LEU B 1 172 ? -43.593 35.005 12.441 1.00 52.54 152 LEU B N 1
ATOM 3784 C CA . LEU B 1 172 ? -44.816 34.210 12.416 1.00 52.93 152 LEU B CA 1
ATOM 3785 C C . LEU B 1 172 ? -45.915 35.062 11.813 1.00 60.13 152 LEU B C 1
ATOM 3786 O O . LEU B 1 172 ? -45.728 36.270 11.641 1.00 61.96 152 LEU B O 1
ATOM 3791 N N . GLU B 1 173 ? -47.066 34.432 11.509 1.00 58.11 153 GLU B N 1
ATOM 3792 C CA . GLU B 1 173 ? -48.242 35.095 10.968 1.00 62.06 153 GLU B CA 1
ATOM 3793 C C . GLU B 1 173 ? -48.693 36.196 11.942 1.00 66.97 153 GLU B C 1
ATOM 3794 O O . GLU B 1 173 ? -48.528 36.049 13.161 1.00 66.47 153 GLU B O 1
ATOM 3800 N N . ALA B 1 174 ? -49.234 37.295 11.408 1.00 64.11 154 ALA B N 1
ATOM 3801 C CA . ALA B 1 174 ? -49.756 38.390 12.218 1.00 66.19 154 ALA B CA 1
ATOM 3802 C C . ALA B 1 174 ? -50.890 37.863 13.112 1.00 68.48 154 ALA B C 1
ATOM 3803 O O . ALA B 1 174 ? -51.686 37.031 12.675 1.00 68.23 154 ALA B O 1
ATOM 3805 N N . GLY B 1 175 ? -50.899 38.299 14.365 1.00 65.02 155 GLY B N 1
ATOM 3806 C CA . GLY B 1 175 ? -51.887 37.887 15.347 0.50 67.09 155 GLY B CA 1
ATOM 3807 C C . GLY B 1 175 ? -51.718 36.472 15.868 1.00 70.12 155 GLY B C 1
ATOM 3808 O O . GLY B 1 175 ? -52.541 36.038 16.675 1.00 71.52 155 GLY B O 1
ATOM 3809 N N . ALA B 1 176 ? -50.672 35.727 15.419 1.00 63.60 156 ALA B N 1
ATOM 3810 C CA . ALA B 1 176 ? -50.428 34.360 15.887 1.00 60.90 156 ALA B CA 1
ATOM 3811 C C . ALA B 1 176 ? -50.030 34.350 17.359 1.00 65.45 156 ALA B C 1
ATOM 3812 O O . ALA B 1 176 ? -49.388 35.293 17.837 1.00 64.62 156 ALA B O 1
ATOM 3814 N N . THR B 1 177 ? -50.443 33.287 18.078 1.00 62.37 157 THR B N 1
ATOM 3815 C CA . THR B 1 177 ? -50.152 33.058 19.497 1.00 60.62 157 THR B CA 1
ATOM 3816 C C . THR B 1 177 ? -48.715 32.584 19.638 1.00 59.05 157 THR B C 1
ATOM 3817 O O . THR B 1 177 ? -48.172 31.946 18.736 1.00 56.18 157 THR B O 1
ATOM 3821 N N . LEU B 1 178 ? -48.113 32.861 20.781 1.00 54.35 158 LEU B N 1
ATOM 3822 C CA . LEU B 1 178 ? -46.760 32.428 21.078 1.00 49.31 158 LEU B CA 1
ATOM 3823 C C . LEU B 1 178 ? -46.721 32.058 22.548 1.00 51.76 158 LEU B C 1
ATOM 3824 O O . LEU B 1 178 ? -46.964 32.905 23.405 1.00 53.13 158 LEU B O 1
ATOM 3829 N N . GLU B 1 179 ? -46.480 30.776 22.836 1.00 45.86 159 GLU B N 1
ATOM 3830 C CA . GLU B 1 179 ? -46.464 30.260 24.210 1.00 46.00 159 GLU B CA 1
ATOM 3831 C C . GLU B 1 179 ? -45.222 29.438 24.474 1.00 46.86 159 GLU B C 1
ATOM 3832 O O . GLU B 1 179 ? -44.658 28.842 23.551 1.00 43.64 159 GLU B O 1
ATOM 3838 N N . LYS B 1 180 ? -44.818 29.375 25.744 1.00 44.14 160 LYS B N 1
ATOM 3839 C CA . LYS B 1 180 ? -43.682 28.574 26.173 1.00 42.20 160 LYS B CA 1
ATOM 3840 C C . LYS B 1 180 ? -44.064 27.081 26.215 1.00 47.03 160 LYS B C 1
ATOM 3841 O O . LYS B 1 180 ? -45.154 26.734 26.691 1.00 47.99 160 LYS B O 1
ATOM 3847 N N . ASP B 1 181 ? -43.154 26.205 25.728 1.00 42.28 161 ASP B N 1
ATOM 3848 C CA . ASP B 1 181 ? -43.332 24.764 25.857 1.00 42.90 161 ASP B CA 1
ATOM 3849 C C . ASP B 1 181 ? -42.912 24.450 27.304 1.00 51.99 161 ASP B C 1
ATOM 3850 O O . ASP B 1 181 ? -41.754 24.637 27.643 1.00 50.29 161 ASP B O 1
ATOM 3855 N N . THR B 1 182 ? -43.837 24.042 28.161 1.00 55.40 162 THR B N 1
ATOM 3856 C CA . THR B 1 182 ? -43.498 23.786 29.576 1.00 58.09 162 THR B CA 1
ATOM 3857 C C . THR B 1 182 ? -43.102 22.342 29.926 1.00 64.98 162 THR B C 1
ATOM 3858 O O . THR B 1 182 ? -42.953 22.034 31.115 1.00 67.53 162 THR B O 1
ATOM 3862 N N . SER B 1 183 ? -42.915 21.468 28.903 1.00 59.94 163 SER B N 1
ATOM 3863 C CA . SER B 1 183 ? -42.551 20.057 29.108 1.00 60.59 163 SER B CA 1
ATOM 3864 C C . SER B 1 183 ? -41.342 19.859 29.986 1.00 61.84 163 SER B C 1
ATOM 3865 O O . SER B 1 183 ? -40.383 20.609 29.854 1.00 59.40 163 SER B O 1
ATOM 3868 N N . SER B 1 184 ? -41.418 18.878 30.916 1.00 57.16 164 SER B N 1
ATOM 3869 C CA . SER B 1 184 ? -40.347 18.510 31.828 1.00 54.88 164 SER B CA 1
ATOM 3870 C C . SER B 1 184 ? -39.963 17.011 31.757 1.00 53.03 164 SER B C 1
ATOM 3871 O O . SER B 1 184 ? -40.171 16.221 32.683 1.00 53.73 164 SER B O 1
ATOM 3874 N N . LYS B 1 185 ? -39.366 16.647 30.634 1.00 42.27 165 LYS B N 1
ATOM 3875 C CA . LYS B 1 185 ? -38.837 15.318 30.367 1.00 37.68 165 LYS B CA 1
ATOM 3876 C C . LYS B 1 185 ? -37.584 15.076 31.198 1.00 36.81 165 LYS B C 1
ATOM 3877 O O . LYS B 1 185 ? -36.875 16.036 31.510 1.00 37.28 165 LYS B O 1
ATOM 3883 N N . PRO B 1 186 ? -37.252 13.810 31.535 1.00 27.94 166 PRO B N 1
ATOM 3884 C CA . PRO B 1 186 ? -35.982 13.551 32.256 1.00 25.55 166 PRO B CA 1
ATOM 3885 C C . PRO B 1 186 ? -34.781 13.946 31.380 1.00 28.36 166 PRO B C 1
ATOM 3886 O O . PRO B 1 186 ? -34.821 13.855 30.140 1.00 25.13 166 PRO B O 1
ATOM 3890 N N . HIS B 1 187 ? -33.718 14.404 32.022 1.00 25.64 167 HIS B N 1
ATOM 3891 C CA . HIS B 1 187 ? -32.546 14.874 31.300 1.00 24.45 167 HIS B CA 1
ATOM 3892 C C . HIS B 1 187 ? -31.563 13.804 30.999 1.00 26.92 167 HIS B C 1
ATOM 3893 O O . HIS B 1 187 ? -31.164 13.047 31.891 1.00 25.64 167 HIS B O 1
ATOM 3900 N N . TRP B 1 188 ? -31.119 13.775 29.743 1.00 25.16 168 TRP B N 1
ATOM 3901 C CA . TRP B 1 188 ? -30.099 12.836 29.315 1.00 24.58 168 TRP B CA 1
ATOM 3902 C C . TRP B 1 188 ? -28.875 13.570 28.790 1.00 25.52 168 TRP B C 1
ATOM 3903 O O . TRP B 1 188 ? -28.938 14.215 27.742 1.00 23.55 168 TRP B O 1
ATOM 3914 N N . ILE B 1 189 ? -27.759 13.452 29.540 1.00 21.22 169 ILE B N 1
ATOM 3915 C CA . ILE B 1 189 ? -26.471 14.007 29.152 1.00 20.16 169 ILE B CA 1
ATOM 3916 C C . ILE B 1 189 ? -25.623 12.917 28.484 1.00 25.10 169 ILE B C 1
ATOM 3917 O O . ILE B 1 189 ? -25.367 11.860 29.089 1.00 22.72 169 ILE B O 1
ATOM 3922 N N . HIS B 1 190 ? -25.177 13.185 27.240 1.00 22.57 170 HIS B N 1
ATOM 3923 C CA . HIS B 1 190 ? -24.274 12.260 26.547 1.00 23.27 170 HIS B CA 1
ATOM 3924 C C . HIS B 1 190 ? -22.961 12.963 26.272 1.00 28.47 170 HIS B C 1
ATOM 3925 O O . HIS B 1 190 ? -22.951 14.045 25.697 1.00 28.59 170 HIS B O 1
ATOM 3932 N N . TYR B 1 191 ? -21.859 12.375 26.727 1.00 27.43 171 TYR B N 1
ATOM 3933 C CA . TYR B 1 191 ? -20.522 12.942 26.571 1.00 29.40 171 TYR B CA 1
ATOM 3934 C C . TYR B 1 191 ? -19.609 11.960 25.859 1.00 41.18 171 TYR B C 1
ATOM 3935 O O . TYR B 1 191 ? -19.654 10.775 26.135 1.00 39.43 171 TYR B O 1
ATOM 3944 N N . GLY B 1 192 ? -18.785 12.478 24.967 1.00 47.42 172 GLY B N 1
ATOM 3945 C CA . GLY B 1 192 ? -17.802 11.689 24.236 1.00 52.07 172 GLY B CA 1
ATOM 3946 C C . GLY B 1 192 ? -17.758 11.970 22.760 1.00 65.60 172 GLY B C 1
ATOM 3947 O O . GLY B 1 192 ? -17.506 13.105 22.358 1.00 65.91 172 GLY B O 1
ATOM 3948 N N . ASP B 1 193 ? -17.976 10.904 21.960 1.00 70.25 173 ASP B N 1
ATOM 3949 C CA . ASP B 1 193 ? -18.045 10.828 20.482 1.00 73.39 173 ASP B CA 1
ATOM 3950 C C . ASP B 1 193 ? -17.104 11.743 19.663 1.00 83.81 173 ASP B C 1
ATOM 3951 O O . ASP B 1 193 ? -17.554 12.740 19.085 1.00 83.74 173 ASP B O 1
ATOM 3956 N N . SER B 1 194 ? -15.796 11.380 19.618 1.00 84.77 174 SER B N 1
ATOM 3957 C CA . SER B 1 194 ? -14.732 12.107 18.904 1.00 87.19 174 SER B CA 1
ATOM 3958 C C . SER B 1 194 ? -15.023 12.309 17.402 1.00 94.50 174 SER B C 1
ATOM 3959 O O . SER B 1 194 ? -14.823 13.418 16.892 1.00 94.53 174 SER B O 1
ATOM 3962 N N . ILE B 1 195 ? -15.519 11.242 16.712 1.00 92.61 175 ILE B N 1
ATOM 3963 C CA . ILE B 1 195 ? -15.882 11.250 15.279 1.00 93.20 175 ILE B CA 1
ATOM 3964 C C . ILE B 1 195 ? -17.102 12.160 15.029 1.00 98.02 175 ILE B C 1
ATOM 3965 O O . ILE B 1 195 ? -17.347 12.572 13.889 1.00 98.05 175 ILE B O 1
ATOM 3970 N N . CYS B 1 196 ? -17.844 12.475 16.122 1.00 94.24 176 CYS B N 1
ATOM 3971 C CA . CYS B 1 196 ? -19.072 13.263 16.154 1.00 93.70 176 CYS B CA 1
ATOM 3972 C C . CYS B 1 196 ? -20.119 12.628 15.244 1.00 94.52 176 CYS B C 1
ATOM 3973 O O . CYS B 1 196 ? -20.269 13.013 14.074 1.00 94.07 176 CYS B O 1
ATOM 3976 N N . HIS B 1 197 ? -20.789 11.578 15.796 1.00 87.96 177 HIS B N 1
ATOM 3977 C CA . HIS B 1 197 ? -21.846 10.789 15.161 1.00 85.61 177 HIS B CA 1
ATOM 3978 C C . HIS B 1 197 ? -23.073 11.671 14.867 1.00 81.44 177 HIS B C 1
ATOM 3979 O O . HIS B 1 197 ? -24.106 11.633 15.555 1.00 80.60 177 HIS B O 1
ATOM 3986 N N . GLY B 1 198 ? -22.882 12.506 13.869 1.00 71.76 178 GLY B N 1
ATOM 3987 C CA . GLY B 1 198 ? -23.865 13.391 13.274 1.00 68.19 178 GLY B CA 1
ATOM 3988 C C . GLY B 1 198 ? -23.676 13.103 11.813 1.00 63.51 178 GLY B C 1
ATOM 3989 O O . GLY B 1 198 ? -24.615 13.163 11.010 1.00 62.16 178 GLY B O 1
ATOM 3990 N N . ARG B 1 199 ? -22.423 12.711 11.501 1.00 54.70 179 ARG B N 1
ATOM 3991 C CA . ARG B 1 199 ? -21.979 12.308 10.183 1.00 52.89 179 ARG B CA 1
ATOM 3992 C C . ARG B 1 199 ? -22.777 11.079 9.752 1.00 47.75 179 ARG B C 1
ATOM 3993 O O . ARG B 1 199 ? -22.894 10.103 10.501 1.00 43.79 179 ARG B O 1
ATOM 4001 N N . GLY B 1 200 ? -23.395 11.198 8.586 1.00 41.65 180 GLY B N 1
ATOM 4002 C CA . GLY B 1 200 ? -24.184 10.128 8.003 1.00 39.09 180 GLY B CA 1
ATOM 4003 C C . GLY B 1 200 ? -25.643 10.146 8.362 1.00 38.76 180 GLY B C 1
ATOM 4004 O O . GLY B 1 200 ? -26.401 9.399 7.757 1.00 38.53 180 GLY B O 1
ATOM 4005 N N . ALA B 1 201 ? -26.064 10.966 9.343 1.00 34.68 181 ALA B N 1
ATOM 4006 C CA . ALA B 1 201 ? -27.481 11.037 9.725 1.00 33.89 181 ALA B CA 1
ATOM 4007 C C . ALA B 1 201 ? -28.252 11.728 8.629 1.00 39.17 181 ALA B C 1
ATOM 4008 O O . ALA B 1 201 ? -27.706 12.610 7.953 1.00 41.37 181 ALA B O 1
ATOM 4010 N N . ALA B 1 202 ? -29.492 11.277 8.401 1.00 35.09 182 ALA B N 1
ATOM 4011 C CA . ALA B 1 202 ? -30.383 11.791 7.357 1.00 35.27 182 ALA B CA 1
ATOM 4012 C C . ALA B 1 202 ? -30.609 13.288 7.546 1.00 41.31 182 ALA B C 1
ATOM 4013 O O . ALA B 1 202 ? -30.545 14.031 6.569 1.00 44.20 182 ALA B O 1
ATOM 4015 N N . SER B 1 203 ? -30.792 13.730 8.800 1.00 34.81 183 SER B N 1
ATOM 4016 C CA . SER B 1 203 ? -31.026 15.124 9.162 1.00 33.89 183 SER B CA 1
ATOM 4017 C C . SER B 1 203 ? -30.806 15.304 10.682 1.00 34.92 183 SER B C 1
ATOM 4018 O O . SER B 1 203 ? -30.670 14.286 11.364 1.00 34.52 183 SER B O 1
ATOM 4021 N N . PRO B 1 204 ? -30.749 16.538 11.253 1.00 28.79 184 PRO B N 1
ATOM 4022 C CA . PRO B 1 204 ? -30.456 16.668 12.711 1.00 26.90 184 PRO B CA 1
ATOM 4023 C C . PRO B 1 204 ? -31.347 15.926 13.716 1.00 29.67 184 PRO B C 1
ATOM 4024 O O . PRO B 1 204 ? -30.856 15.544 14.784 1.00 31.21 184 PRO B O 1
ATOM 4028 N N . SER B 1 205 ? -32.636 15.739 13.411 1.00 24.14 185 SER B N 1
ATOM 4029 C CA . SER B 1 205 ? -33.541 15.026 14.325 1.00 23.78 185 SER B CA 1
ATOM 4030 C C . SER B 1 205 ? -33.425 13.519 14.117 1.00 30.77 185 SER B C 1
ATOM 4031 O O . SER B 1 205 ? -34.078 12.729 14.814 1.00 30.40 185 SER B O 1
ATOM 4034 N N . ARG B 1 206 ? -32.541 13.112 13.190 1.00 28.42 186 ARG B N 1
ATOM 4035 C CA . ARG B 1 206 ? -32.372 11.710 12.876 1.00 27.49 186 ARG B CA 1
ATOM 4036 C C . ARG B 1 206 ? -30.985 11.135 13.155 1.00 29.88 186 ARG B C 1
ATOM 4037 O O . ARG B 1 206 ? -30.625 10.119 12.560 1.00 29.19 186 ARG B O 1
ATOM 4045 N N . THR B 1 207 ? -30.236 11.740 14.101 1.00 25.69 187 THR B N 1
ATOM 4046 C CA . THR B 1 207 ? -28.958 11.180 14.563 1.00 25.57 187 THR B CA 1
ATOM 4047 C C . THR B 1 207 ? -29.358 10.072 15.533 1.00 31.58 187 THR B C 1
ATOM 4048 O O . THR B 1 207 ? -30.499 10.064 16.008 1.00 33.58 187 THR B O 1
ATOM 4052 N N . TRP B 1 208 ? -28.446 9.156 15.858 1.00 27.94 188 TRP B N 1
ATOM 4053 C CA . TRP B 1 208 ? -28.779 8.087 16.787 1.00 27.41 188 TRP B CA 1
ATOM 4054 C C . TRP B 1 208 ? -29.230 8.671 18.125 1.00 30.32 188 TRP B C 1
ATOM 4055 O O . TRP B 1 208 ? -30.237 8.223 18.658 1.00 30.45 188 TRP B O 1
ATOM 4066 N N . LEU B 1 209 ? -28.531 9.720 18.614 1.00 25.96 189 LEU B N 1
ATOM 4067 C CA . LEU B 1 209 ? -28.842 10.457 19.837 1.00 25.85 189 LEU B CA 1
ATOM 4068 C C . LEU B 1 209 ? -30.232 11.049 19.832 1.00 28.01 189 LEU B C 1
ATOM 4069 O O . LEU B 1 209 ? -30.966 10.852 20.786 1.00 27.86 189 LEU B O 1
ATOM 4074 N N . ALA B 1 210 ? -30.604 11.758 18.744 1.00 25.95 190 ALA B N 1
ATOM 4075 C CA . ALA B 1 210 ? -31.913 12.389 18.572 1.00 26.07 190 ALA B CA 1
ATOM 4076 C C . ALA B 1 210 ? -33.016 11.324 18.574 1.00 29.39 190 ALA B C 1
ATOM 4077 O O . ALA B 1 210 ? -33.986 11.444 19.319 1.00 29.86 190 ALA B O 1
ATOM 4079 N N . LEU B 1 211 ? -32.817 10.249 17.805 1.00 24.42 191 LEU B N 1
ATOM 4080 C CA . LEU B 1 211 ? -33.755 9.133 17.692 1.00 23.66 191 LEU B CA 1
ATOM 4081 C C . LEU B 1 211 ? -33.905 8.380 19.012 1.00 30.71 191 LEU B C 1
ATOM 4082 O O . LEU B 1 211 ? -35.019 8.004 19.377 1.00 32.79 191 LEU B O 1
ATOM 4087 N N . ALA B 1 212 ? -32.788 8.150 19.727 1.00 28.33 192 ALA B N 1
ATOM 4088 C CA . ALA B 1 212 ? -32.808 7.434 21.016 1.00 27.82 192 ALA B CA 1
ATOM 4089 C C . ALA B 1 212 ? -33.552 8.245 22.046 1.00 31.64 192 ALA B C 1
ATOM 4090 O O . ALA B 1 212 ? -34.438 7.693 22.690 1.00 32.69 192 ALA B O 1
ATOM 4092 N N . ALA B 1 213 ? -33.271 9.574 22.135 1.00 27.97 193 ALA B N 1
ATOM 4093 C CA . ALA B 1 213 ? -33.936 10.489 23.072 1.00 27.75 193 ALA B CA 1
ATOM 4094 C C . ALA B 1 213 ? -35.426 10.597 22.817 1.00 31.31 193 ALA B C 1
ATOM 4095 O O . ALA B 1 213 ? -36.201 10.523 23.764 1.00 31.86 193 ALA B O 1
ATOM 4097 N N . ARG B 1 214 ? -35.821 10.755 21.546 1.00 27.92 194 ARG B N 1
ATOM 4098 C CA . ARG B 1 214 ? -37.214 10.886 21.134 1.00 28.30 194 ARG B CA 1
ATOM 4099 C C . ARG B 1 214 ? -38.006 9.623 21.458 1.00 32.50 194 ARG B C 1
ATOM 4100 O O . ARG B 1 214 ? -39.117 9.724 21.983 1.00 33.03 194 ARG B O 1
ATOM 4108 N N . ALA B 1 215 ? -37.420 8.436 21.207 1.00 28.72 195 ALA B N 1
ATOM 4109 C CA . ALA B 1 215 ? -38.088 7.164 21.517 1.00 28.68 195 ALA B CA 1
ATOM 4110 C C . ALA B 1 215 ? -38.231 6.949 23.027 1.00 31.96 195 ALA B C 1
ATOM 4111 O O . ALA B 1 215 ? -39.196 6.338 23.465 1.00 33.16 195 ALA B O 1
ATOM 4113 N N . GLU B 1 216 ? -37.279 7.440 23.806 1.00 27.21 196 GLU B N 1
ATOM 4114 C CA . GLU B 1 216 ? -37.321 7.290 25.250 1.00 28.00 196 GLU B CA 1
ATOM 4115 C C . GLU B 1 216 ? -38.080 8.391 25.995 1.00 32.00 196 GLU B C 1
ATOM 4116 O O . GLU B 1 216 ? -38.430 8.180 27.150 1.00 32.90 196 GLU B O 1
ATOM 4122 N N . GLY B 1 217 ? -38.322 9.533 25.357 1.00 27.07 197 GLY B N 1
ATOM 4123 C CA . GLY B 1 217 ? -38.954 10.684 25.996 1.00 26.51 197 GLY B CA 1
ATOM 4124 C C . GLY B 1 217 ? -37.957 11.431 26.859 1.00 30.48 197 GLY B C 1
ATOM 4125 O O . GLY B 1 217 ? -38.308 11.889 27.941 1.00 30.79 197 GLY B O 1
ATOM 4126 N N . LEU B 1 218 ? -36.703 11.567 26.391 1.00 26.48 198 LEU B N 1
ATOM 4127 C CA . LEU B 1 218 ? -35.632 12.243 27.128 1.00 25.44 198 LEU B CA 1
ATOM 4128 C C . LEU B 1 218 ? -35.254 13.600 26.566 1.00 27.13 198 LEU B C 1
ATOM 4129 O O . LEU B 1 218 ? -35.242 13.792 25.365 1.00 26.80 198 LEU B O 1
ATOM 4134 N N . ASP B 1 219 ? -34.913 14.536 27.445 1.00 24.86 199 ASP B N 1
ATOM 4135 C CA . ASP B 1 219 ? -34.448 15.868 27.069 1.00 23.17 199 ASP B CA 1
ATOM 4136 C C . ASP B 1 219 ? -32.924 15.755 26.921 1.00 25.85 199 ASP B C 1
ATOM 4137 O O . ASP B 1 219 ? -32.177 15.783 27.899 1.00 24.39 199 ASP B O 1
ATOM 4142 N N . LEU B 1 220 ? -32.479 15.582 25.683 1.00 22.51 200 LEU B N 1
ATOM 4143 C CA . LEU B 1 220 ? -31.080 15.450 25.333 1.00 22.80 200 LEU B CA 1
ATOM 4144 C C . LEU B 1 220 ? -30.240 16.732 25.543 1.00 25.97 200 LEU B C 1
ATOM 4145 O O . LEU B 1 220 ? -30.696 17.860 25.299 1.00 24.04 200 LEU B O 1
ATOM 4150 N N . GLN B 1 221 ? -28.994 16.474 25.929 1.00 22.58 201 GLN B N 1
ATOM 4151 C CA . GLN B 1 221 ? -27.939 17.453 26.085 1.00 23.84 201 GLN B CA 1
ATOM 4152 C C . GLN B 1 221 ? -26.640 16.774 25.657 1.00 28.05 201 GLN B C 1
ATOM 4153 O O . GLN B 1 221 ? -26.100 15.947 26.377 1.00 28.52 201 GLN B O 1
ATOM 4159 N N . SER B 1 222 ? -26.157 17.125 24.473 1.00 24.03 202 SER B N 1
ATOM 4160 C CA . SER B 1 222 ? -24.955 16.560 23.911 0.50 24.07 202 SER B CA 1
ATOM 4161 C C . SER B 1 222 ? -23.757 17.382 24.338 1.00 31.89 202 SER B C 1
ATOM 4162 O O . SER B 1 222 ? -23.763 18.613 24.253 1.00 33.79 202 SER B O 1
ATOM 4165 N N . LEU B 1 223 ? -22.741 16.701 24.828 1.00 29.35 203 LEU B N 1
ATOM 4166 C CA . LEU B 1 223 ? -21.497 17.355 25.179 1.00 29.40 203 LEU B CA 1
ATOM 4167 C C . LEU B 1 223 ? -20.360 16.677 24.394 1.00 35.52 203 LEU B C 1
ATOM 4168 O O . LEU B 1 223 ? -19.280 16.424 24.923 1.00 38.45 203 LEU B O 1
ATOM 4173 N N . SER B 1 224 ? -20.629 16.361 23.138 1.00 32.20 204 SER B N 1
ATOM 4174 C CA . SER B 1 224 ? -19.674 15.784 22.186 1.00 33.94 204 SER B CA 1
ATOM 4175 C C . SER B 1 224 ? -19.166 16.907 21.306 1.00 42.46 204 SER B C 1
ATOM 4176 O O . SER B 1 224 ? -19.952 17.579 20.622 1.00 41.33 204 SER B O 1
ATOM 4179 N N . PHE B 1 225 ? -17.859 17.134 21.365 1.00 43.66 205 PHE B N 1
ATOM 4180 C CA . PHE B 1 225 ? -17.176 18.167 20.608 1.00 46.84 205 PHE B CA 1
ATOM 4181 C C . PHE B 1 225 ? -16.080 17.543 19.724 1.00 62.35 205 PHE B C 1
ATOM 4182 O O . PHE B 1 225 ? -15.519 16.483 20.060 1.00 62.50 205 PHE B O 1
ATOM 4190 N N . ALA B 1 226 ? -15.838 18.179 18.557 1.00 66.53 206 ALA B N 1
ATOM 4191 C CA . ALA B 1 226 ? -14.874 17.759 17.539 1.00 69.82 206 ALA B CA 1
ATOM 4192 C C . ALA B 1 226 ? -13.451 17.601 18.092 1.00 80.21 206 ALA B C 1
ATOM 4193 O O . ALA B 1 226 ? -13.018 18.376 18.960 1.00 79.54 206 ALA B O 1
ATOM 4195 N N . ALA B 1 227 ? -12.744 16.566 17.579 1.00 81.25 207 ALA B N 1
ATOM 4196 C CA . ALA B 1 227 ? -11.367 16.177 17.915 1.00 83.06 207 ALA B CA 1
ATOM 4197 C C . ALA B 1 227 ? -11.108 15.926 19.421 1.00 88.32 207 ALA B C 1
ATOM 4198 O O . ALA B 1 227 ? -11.796 15.087 20.019 1.00 87.14 207 ALA B O 1
ATOM 4200 N N . ASP B 1 228 ? -10.133 16.649 20.024 1.00 86.39 208 ASP B N 1
ATOM 4201 C CA . ASP B 1 228 ? -9.735 16.499 21.422 1.00 86.36 208 ASP B CA 1
ATOM 4202 C C . ASP B 1 228 ? -10.735 17.133 22.408 1.00 90.02 208 ASP B C 1
ATOM 4203 O O . ASP B 1 228 ? -10.377 18.016 23.202 1.00 89.95 208 ASP B O 1
ATOM 4208 N N . GLY B 1 229 ? -11.977 16.640 22.349 1.00 84.94 209 GLY B N 1
ATOM 4209 C CA . GLY B 1 229 ? -13.082 17.064 23.204 1.00 83.04 209 GLY B CA 1
ATOM 4210 C C . GLY B 1 229 ? -13.598 15.965 24.115 1.00 82.95 209 GLY B C 1
ATOM 4211 O O . GLY B 1 229 ? -14.328 16.257 25.069 1.00 82.15 209 GLY B O 1
ATOM 4212 N N . SER B 1 230 ? -13.214 14.689 23.827 1.00 76.61 210 SER B N 1
ATOM 4213 C CA . SER B 1 230 ? -13.598 13.474 24.576 1.00 74.45 210 SER B CA 1
ATOM 4214 C C . SER B 1 230 ? -12.448 12.918 25.462 1.00 73.42 210 SER B C 1
ATOM 4215 O O . SER B 1 230 ? -12.481 11.758 25.899 1.00 73.45 210 SER B O 1
ATOM 4218 N N . HIS B 1 231 ? -11.462 13.787 25.755 1.00 65.21 211 HIS B N 1
ATOM 4219 C CA . HIS B 1 231 ? -10.241 13.518 26.502 1.00 62.77 211 HIS B CA 1
ATOM 4220 C C . HIS B 1 231 ? -10.380 13.581 28.045 1.00 60.12 211 HIS B C 1
ATOM 4221 O O . HIS B 1 231 ? -9.351 13.561 28.745 1.00 62.27 211 HIS B O 1
ATOM 4228 N N . LEU B 1 232 ? -11.634 13.626 28.575 1.00 46.76 212 LEU B N 1
ATOM 4229 C CA . LEU B 1 232 ? -11.933 13.646 30.014 1.00 42.05 212 LEU B CA 1
ATOM 4230 C C . LEU B 1 232 ? -11.419 14.882 30.765 1.00 42.01 212 LEU B C 1
ATOM 4231 O O . LEU B 1 232 ? -11.071 14.788 31.937 1.00 40.89 212 LEU B O 1
ATOM 4236 N N . GLN B 1 233 ? -11.418 16.046 30.125 1.00 34.85 213 GLN B N 1
ATOM 4237 C CA . GLN B 1 233 ? -10.989 17.277 30.770 0.50 33.04 213 GLN B CA 1
ATOM 4238 C C . GLN B 1 233 ? -11.900 17.542 31.995 1.00 34.20 213 GLN B C 1
ATOM 4239 O O . GLN B 1 233 ? -13.135 17.423 31.903 1.00 33.58 213 GLN B O 1
ATOM 4245 N N . PRO B 1 234 ? -11.295 17.790 33.177 1.00 28.08 214 PRO B N 1
ATOM 4246 C CA . PRO B 1 234 ? -12.090 18.043 34.391 1.00 26.21 214 PRO B CA 1
ATOM 4247 C C . PRO B 1 234 ? -13.151 19.152 34.282 1.00 27.98 214 PRO B C 1
ATOM 4248 O O . PRO B 1 234 ? -14.166 19.080 34.975 1.00 28.29 214 PRO B O 1
ATOM 4252 N N . MET B 1 235 ? -12.962 20.135 33.382 1.00 22.58 215 MET B N 1
ATOM 4253 C CA . MET B 1 235 ? -13.957 21.190 33.166 1.00 22.43 215 MET B CA 1
ATOM 4254 C C . MET B 1 235 ? -15.302 20.618 32.649 1.00 28.02 215 MET B C 1
ATOM 4255 O O . MET B 1 235 ? -16.373 21.149 32.965 1.00 28.49 215 MET B O 1
ATOM 4260 N N . PHE B 1 236 ? -15.231 19.512 31.891 1.00 24.68 216 PHE B N 1
ATOM 4261 C CA . PHE B 1 236 ? -16.405 18.845 31.373 1.00 24.95 216 PHE B CA 1
ATOM 4262 C C . PHE B 1 236 ? -17.150 18.072 32.434 1.00 27.24 216 PHE B C 1
ATOM 4263 O O . PHE B 1 236 ? -18.374 18.125 32.436 1.00 26.87 216 PHE B O 1
ATOM 4271 N N . ALA B 1 237 ? -16.427 17.435 33.393 1.00 23.01 217 ALA B N 1
ATOM 4272 C CA . ALA B 1 237 ? -17.028 16.715 34.525 1.00 19.96 217 ALA B CA 1
ATOM 4273 C C . ALA B 1 237 ? -17.745 17.740 35.380 1.00 21.18 217 ALA B C 1
ATOM 4274 O O . ALA B 1 237 ? -18.890 17.509 35.734 1.00 20.19 217 ALA B O 1
ATOM 4276 N N . ARG B 1 238 ? -17.120 18.923 35.607 1.00 18.50 218 ARG B N 1
ATOM 4277 C CA . ARG B 1 238 ? -17.721 20.017 36.373 1.00 19.53 218 ARG B CA 1
ATOM 4278 C C . ARG B 1 238 ? -19.008 20.514 35.709 1.00 23.15 218 ARG B C 1
ATOM 4279 O O . ARG B 1 238 ? -19.981 20.791 36.401 1.00 22.73 218 ARG B O 1
ATOM 4287 N N . LEU B 1 239 ? -18.999 20.617 34.370 1.00 20.61 219 LEU B N 1
ATOM 4288 C CA . LEU B 1 239 ? -20.151 21.023 33.579 1.00 20.74 219 LEU B CA 1
ATOM 4289 C C . LEU B 1 239 ? -21.285 20.013 33.758 1.00 26.52 219 LEU B C 1
ATOM 4290 O O . LEU B 1 239 ? -22.372 20.414 34.139 1.00 29.66 219 LEU B O 1
ATOM 4295 N N . ILE B 1 240 ? -21.017 18.711 33.538 1.00 21.53 220 ILE B N 1
ATOM 4296 C CA . ILE B 1 240 ? -21.986 17.635 33.719 1.00 20.52 220 ILE B CA 1
ATOM 4297 C C . ILE B 1 240 ? -22.569 17.683 35.127 1.00 24.55 220 ILE B C 1
ATOM 4298 O O . ILE B 1 240 ? -23.788 17.631 35.275 1.00 25.59 220 ILE B O 1
ATOM 4303 N N . ARG B 1 241 ? -21.694 17.824 36.158 1.00 18.98 221 ARG B N 1
ATOM 4304 C CA . ARG B 1 241 ? -22.065 17.919 37.561 1.00 18.01 221 ARG B CA 1
ATOM 4305 C C . ARG B 1 241 ? -23.056 19.072 37.800 1.00 24.38 221 ARG B C 1
ATOM 4306 O O . ARG B 1 241 ? -23.993 18.909 38.585 1.00 25.52 221 ARG B O 1
ATOM 4314 N N . ASP B 1 242 ? -22.824 20.233 37.146 1.00 20.35 222 ASP B N 1
ATOM 4315 C CA . ASP B 1 242 ? -23.618 21.432 37.323 1.00 21.91 222 ASP B CA 1
ATOM 4316 C C . ASP B 1 242 ? -24.859 21.525 36.427 1.00 25.29 222 ASP B C 1
ATOM 4317 O O . ASP B 1 242 ? -25.648 22.462 36.558 1.00 25.45 222 ASP B O 1
ATOM 4322 N N . LEU B 1 243 ? -25.073 20.516 35.584 1.00 20.56 223 LEU B N 1
ATOM 4323 C CA . LEU B 1 243 ? -26.203 20.431 34.679 1.00 20.88 223 LEU B CA 1
ATOM 4324 C C . LEU B 1 243 ? -27.288 19.477 35.246 1.00 25.12 223 LEU B C 1
ATOM 4325 O O . LEU B 1 243 ? -26.935 18.525 35.929 1.00 21.98 223 LEU B O 1
ATOM 4330 N N . PRO B 1 244 ? -28.604 19.665 34.975 1.00 26.37 224 PRO B N 1
ATOM 4331 C CA . PRO B 1 244 ? -29.593 18.664 35.466 1.00 26.38 224 PRO B CA 1
ATOM 4332 C C . PRO B 1 244 ? -29.424 17.364 34.671 1.00 30.30 224 PRO B C 1
ATOM 4333 O O . PRO B 1 244 ? -29.135 17.400 33.466 1.00 29.19 224 PRO B O 1
ATOM 4337 N N . ALA B 1 245 ? -29.544 16.214 35.350 1.00 27.53 225 ALA B N 1
ATOM 4338 C CA . ALA B 1 245 ? -29.360 14.913 34.693 1.00 26.61 225 ALA B CA 1
ATOM 4339 C C . ALA B 1 245 ? -30.075 13.786 35.400 1.00 32.21 225 ALA B C 1
ATOM 4340 O O . ALA B 1 245 ? -29.949 13.605 36.623 1.00 34.30 225 ALA B O 1
ATOM 4342 N N . ASP B 1 246 ? -30.767 12.980 34.611 1.00 26.48 226 ASP B N 1
ATOM 4343 C CA . ASP B 1 246 ? -31.481 11.810 35.099 1.00 25.24 226 ASP B CA 1
ATOM 4344 C C . ASP B 1 246 ? -30.824 10.546 34.564 1.00 27.23 226 ASP B C 1
ATOM 4345 O O . ASP B 1 246 ? -31.019 9.472 35.120 1.00 26.02 226 ASP B O 1
ATOM 4350 N N . LEU B 1 247 ? -29.978 10.704 33.524 1.00 22.87 227 LEU B N 1
ATOM 4351 C CA . LEU B 1 247 ? -29.193 9.667 32.868 1.00 21.12 227 LEU B CA 1
ATOM 4352 C C . LEU B 1 247 ? -27.948 10.324 32.277 1.00 24.44 227 LEU B C 1
ATOM 4353 O O . LEU B 1 247 ? -28.050 11.345 31.590 1.00 22.88 227 LEU B O 1
ATOM 4358 N N . ILE B 1 248 ? -26.767 9.749 32.564 1.00 21.07 228 ILE B N 1
ATOM 4359 C CA . ILE B 1 248 ? -25.488 10.234 32.041 1.00 19.19 228 ILE B CA 1
ATOM 4360 C C . ILE B 1 248 ? -24.783 9.086 31.322 1.00 24.22 228 ILE B C 1
ATOM 4361 O O . ILE B 1 248 ? -24.633 7.995 31.869 1.00 23.11 228 ILE B O 1
ATOM 4366 N N . SER B 1 249 ? -24.340 9.332 30.105 1.00 24.06 229 SER B N 1
ATOM 4367 C CA . SER B 1 249 ? -23.582 8.340 29.349 1.00 24.57 229 SER B CA 1
ATOM 4368 C C . SER B 1 249 ? -22.318 8.991 28.841 1.00 28.55 229 SER B C 1
ATOM 4369 O O . SER B 1 249 ? -22.354 10.111 28.339 1.00 27.47 229 SER B O 1
ATOM 4372 N N . LEU B 1 250 ? -21.190 8.321 29.079 1.00 27.28 230 LEU B N 1
ATOM 4373 C CA . LEU B 1 250 ? -19.852 8.764 28.709 1.00 27.63 230 LEU B CA 1
ATOM 4374 C C . LEU B 1 250 ? -19.231 7.704 27.810 1.00 32.82 230 LEU B C 1
ATOM 4375 O O . LEU B 1 250 ? -19.109 6.550 28.228 1.00 32.90 230 LEU B O 1
ATOM 4380 N N . ARG B 1 251 ? -18.874 8.068 26.567 1.00 30.47 231 ARG B N 1
ATOM 4381 C CA . ARG B 1 251 ? -18.192 7.151 25.651 1.00 32.00 231 ARG B CA 1
ATOM 4382 C C . ARG B 1 251 ? -16.760 7.680 25.426 1.00 38.39 231 ARG B C 1
ATOM 4383 O O . ARG B 1 251 ? -16.600 8.706 24.769 1.00 36.48 231 ARG B O 1
ATOM 4391 N N . VAL B 1 252 ? -15.731 7.013 26.031 1.00 38.80 232 VAL B N 1
ATOM 4392 C CA . VAL B 1 252 ? -14.325 7.459 25.996 1.00 41.82 232 VAL B CA 1
ATOM 4393 C C . VAL B 1 252 ? -13.338 6.336 25.649 1.00 50.18 232 VAL B C 1
ATOM 4394 O O . VAL B 1 252 ? -13.695 5.152 25.710 1.00 49.02 232 VAL B O 1
ATOM 4398 N N . GLY B 1 253 ? -12.135 6.737 25.229 1.00 51.17 233 GLY B N 1
ATOM 4399 C CA . GLY B 1 253 ? -11.069 5.834 24.806 1.00 53.16 233 GLY B CA 1
ATOM 4400 C C . GLY B 1 253 ? -10.416 6.228 23.494 1.00 61.62 233 GLY B C 1
ATOM 4401 O O . GLY B 1 253 ? -9.284 6.726 23.502 1.00 62.28 233 GLY B O 1
ATOM 4402 N N . THR B 1 254 ? -11.130 6.012 22.356 1.00 60.98 234 THR B N 1
ATOM 4403 C CA . THR B 1 254 ? -10.658 6.287 20.976 1.00 63.00 234 THR B CA 1
ATOM 4404 C C . THR B 1 254 ? -10.091 7.684 20.713 1.00 68.54 234 THR B C 1
ATOM 4405 O O . THR B 1 254 ? -9.161 7.820 19.910 1.00 68.59 234 THR B O 1
ATOM 4409 N N . SER B 1 255 ? -10.648 8.711 21.385 1.00 65.55 235 SER B N 1
ATOM 4410 C CA . SER B 1 255 ? -10.196 10.103 21.301 1.00 66.44 235 SER B CA 1
ATOM 4411 C C . SER B 1 255 ? -8.673 10.168 21.533 1.00 70.12 235 SER B C 1
ATOM 4412 O O . SER B 1 255 ? -7.922 10.554 20.625 1.00 70.65 235 SER B O 1
ATOM 4415 N N . ASN B 1 256 ? -8.237 9.698 22.736 1.00 64.71 236 ASN B N 1
ATOM 4416 C CA . ASN B 1 256 ? -6.856 9.604 23.199 1.00 64.03 236 ASN B CA 1
ATOM 4417 C C . ASN B 1 256 ? -6.075 8.566 22.379 1.00 66.82 236 ASN B C 1
ATOM 4418 O O . ASN B 1 256 ? -4.859 8.686 22.273 1.00 66.64 236 ASN B O 1
ATOM 4423 N N . PHE B 1 257 ? -6.768 7.544 21.817 1.00 63.86 237 PHE B N 1
ATOM 4424 C CA . PHE B 1 257 ? -6.172 6.502 20.963 1.00 65.39 237 PHE B CA 1
ATOM 4425 C C . PHE B 1 257 ? -5.669 7.031 19.584 1.00 71.68 237 PHE B C 1
ATOM 4426 O O . PHE B 1 257 ? -4.701 6.484 19.048 1.00 72.03 237 PHE B O 1
ATOM 4434 N N . MET B 1 258 ? -6.334 8.064 19.010 1.00 69.56 238 MET B N 1
ATOM 4435 C CA . MET B 1 258 ? -5.948 8.659 17.717 1.00 70.98 238 MET B CA 1
ATOM 4436 C C . MET B 1 258 ? -4.561 9.298 17.747 1.00 76.35 238 MET B C 1
ATOM 4437 O O . MET B 1 258 ? -3.834 9.237 16.753 1.00 77.41 238 MET B O 1
ATOM 4442 N N . ASP B 1 259 ? -4.192 9.887 18.896 1.00 72.24 239 ASP B N 1
ATOM 4443 C CA . ASP B 1 259 ? -2.885 10.508 19.103 1.00 72.98 239 ASP B CA 1
ATOM 4444 C C . ASP B 1 259 ? -1.964 9.662 19.988 1.00 76.67 239 ASP B C 1
ATOM 4445 O O . ASP B 1 259 ? -0.753 9.883 19.993 1.00 78.05 239 ASP B O 1
ATOM 4450 N N . GLY B 1 260 ? -2.539 8.718 20.733 1.00 71.58 240 GLY B N 1
ATOM 4451 C CA . GLY B 1 260 ? -1.805 7.882 21.681 1.00 71.35 240 GLY B CA 1
ATOM 4452 C C . GLY B 1 260 ? -1.600 8.555 23.036 1.00 71.87 240 GLY B C 1
ATOM 4453 O O . GLY B 1 260 ? -1.411 7.874 24.058 1.00 70.10 240 GLY B O 1
ATOM 4454 N N . ASP B 1 261 ? -1.636 9.913 23.048 1.00 65.74 241 ASP B N 1
ATOM 4455 C CA . ASP B 1 261 ? -1.435 10.700 24.249 1.00 63.69 241 ASP B CA 1
ATOM 4456 C C . ASP B 1 261 ? -2.639 10.670 25.170 1.00 60.86 241 ASP B C 1
ATOM 4457 O O . ASP B 1 261 ? -3.752 10.929 24.724 1.00 60.42 241 ASP B O 1
ATOM 4462 N N . GLY B 1 262 ? -2.384 10.350 26.442 1.00 52.35 242 GLY B N 1
ATOM 4463 C CA . GLY B 1 262 ? -3.370 10.314 27.510 1.00 48.68 242 GLY B CA 1
ATOM 4464 C C . GLY B 1 262 ? -3.579 8.988 28.207 1.00 48.37 242 GLY B C 1
ATOM 4465 O O . GLY B 1 262 ? -4.375 8.928 29.145 1.00 49.88 242 GLY B O 1
ATOM 4466 N N . PHE B 1 263 ? -2.893 7.921 27.770 1.00 39.14 243 PHE B N 1
ATOM 4467 C CA . PHE B 1 263 ? -3.066 6.591 28.350 1.00 36.29 243 PHE B CA 1
ATOM 4468 C C . PHE B 1 263 ? -2.692 6.414 29.837 1.00 34.52 243 PHE B C 1
ATOM 4469 O O . PHE B 1 263 ? -3.443 5.764 30.574 1.00 31.94 243 PHE B O 1
ATOM 4477 N N . VAL B 1 264 ? -1.518 6.916 30.252 1.00 29.94 244 VAL B N 1
ATOM 4478 C CA . VAL B 1 264 ? -1.049 6.779 31.630 1.00 29.24 244 VAL B CA 1
ATOM 4479 C C . VAL B 1 264 ? -2.030 7.422 32.624 1.00 35.20 244 VAL B C 1
ATOM 4480 O O . VAL B 1 264 ? -2.378 6.811 33.643 1.00 35.63 244 VAL B O 1
ATOM 4484 N N . ASP B 1 265 ? -2.504 8.630 32.309 1.00 33.09 245 ASP B N 1
ATOM 4485 C CA . ASP B 1 265 ? -3.409 9.366 33.194 1.00 32.89 245 ASP B CA 1
ATOM 4486 C C . ASP B 1 265 ? -4.857 8.959 33.082 1.00 35.38 245 ASP B C 1
ATOM 4487 O O . ASP B 1 265 ? -5.653 9.332 33.935 1.00 34.89 245 ASP B O 1
ATOM 4492 N N . PHE B 1 266 ? -5.199 8.202 32.026 1.00 30.62 246 PHE B N 1
ATOM 4493 C CA . PHE B 1 266 ? -6.543 7.767 31.726 1.00 28.62 246 PHE B CA 1
ATOM 4494 C C . PHE B 1 266 ? -7.346 7.197 32.922 1.00 30.45 246 PHE B C 1
ATOM 4495 O O . PHE B 1 266 ? -8.418 7.732 33.192 1.00 28.02 246 PHE B O 1
ATOM 4503 N N . PRO B 1 267 ? -6.883 6.144 33.651 1.00 27.33 247 PRO B N 1
ATOM 4504 C CA . PRO B 1 267 ? -7.686 5.634 34.784 1.00 26.39 247 PRO B CA 1
ATOM 4505 C C . PRO B 1 267 ? -7.954 6.681 35.851 1.00 30.41 247 PRO B C 1
ATOM 4506 O O . PRO B 1 267 ? -9.092 6.781 36.313 1.00 31.04 247 PRO B O 1
ATOM 4510 N N . ALA B 1 268 ? -6.928 7.481 36.215 1.00 28.12 248 ALA B N 1
ATOM 4511 C CA . ALA B 1 268 ? -7.047 8.538 37.223 1.00 28.34 248 ALA B CA 1
ATOM 4512 C C . ALA B 1 268 ? -8.016 9.613 36.770 1.00 31.40 248 ALA B C 1
ATOM 4513 O O . ALA B 1 268 ? -8.848 10.058 37.565 1.00 31.93 248 ALA B O 1
ATOM 4515 N N . ASN B 1 269 ? -7.932 9.999 35.490 1.00 26.91 249 ASN B N 1
ATOM 4516 C CA . ASN B 1 269 ? -8.813 11.012 34.914 1.00 26.82 249 ASN B CA 1
ATOM 4517 C C . ASN B 1 269 ? -10.253 10.547 34.846 1.00 29.65 249 ASN B C 1
ATOM 4518 O O . ASN B 1 269 ? -11.129 11.360 35.064 1.00 31.44 249 ASN B O 1
ATOM 4523 N N . LEU B 1 270 ? -10.498 9.262 34.580 1.00 24.39 250 LEU B N 1
ATOM 4524 C CA . LEU B 1 270 ? -11.833 8.682 34.506 1.00 23.35 250 LEU B CA 1
ATOM 4525 C C . LEU B 1 270 ? -12.454 8.564 35.913 1.00 26.29 250 LEU B C 1
ATOM 4526 O O . LEU B 1 270 ? -13.610 8.978 36.109 1.00 25.11 250 LEU B O 1
ATOM 4531 N N . VAL B 1 271 ? -11.673 8.060 36.895 1.00 21.52 251 VAL B N 1
ATOM 4532 C CA . VAL B 1 271 ? -12.112 7.970 38.300 1.00 21.55 251 VAL B CA 1
ATOM 4533 C C . VAL B 1 271 ? -12.476 9.394 38.778 1.00 25.40 251 VAL B C 1
ATOM 4534 O O . VAL B 1 271 ? -13.609 9.624 39.217 1.00 24.01 251 VAL B O 1
ATOM 4538 N N . GLY B 1 272 ? -11.543 10.340 38.580 1.00 22.70 252 GLY B N 1
ATOM 4539 C CA . GLY B 1 272 ? -11.730 11.746 38.913 1.00 22.98 252 GLY B CA 1
ATOM 4540 C C . GLY B 1 272 ? -12.971 12.326 38.264 1.00 28.24 252 GLY B C 1
ATOM 4541 O O . GLY B 1 272 ? -13.772 12.971 38.936 1.00 28.90 252 GLY B O 1
ATOM 4542 N N . PHE B 1 273 ? -13.179 12.028 36.970 1.00 23.65 253 PHE B N 1
ATOM 4543 C CA . PHE B 1 273 ? -14.322 12.489 36.179 1.00 23.11 253 PHE B CA 1
ATOM 4544 C C . PHE B 1 273 ? -15.654 12.099 36.804 1.00 26.81 253 PHE B C 1
ATOM 4545 O O . PHE B 1 273 ? -16.497 12.968 37.000 1.00 25.53 253 PHE B O 1
ATOM 4553 N N . VAL B 1 274 ? -15.830 10.800 37.130 1.00 23.69 254 VAL B N 1
ATOM 4554 C CA . VAL B 1 274 ? -17.036 10.254 37.762 1.00 21.99 254 VAL B CA 1
ATOM 4555 C C . VAL B 1 274 ? -17.256 10.865 39.163 1.00 24.90 254 VAL B C 1
ATOM 4556 O O . VAL B 1 274 ? -18.378 11.271 39.487 1.00 27.02 254 VAL B O 1
ATOM 4560 N N . GLN B 1 275 ? -16.201 10.926 39.989 1.00 18.11 255 GLN B N 1
ATOM 4561 C CA . GLN B 1 275 ? -16.291 11.484 41.332 0.50 17.11 255 GLN B CA 1
ATOM 4562 C C . GLN B 1 275 ? -16.797 12.903 41.384 1.00 24.39 255 GLN B C 1
ATOM 4563 O O . GLN B 1 275 ? -17.553 13.221 42.304 1.00 26.36 255 GLN B O 1
ATOM 4569 N N . ILE B 1 276 ? -16.381 13.769 40.411 1.00 21.63 256 ILE B N 1
ATOM 4570 C CA . ILE B 1 276 ? -16.808 15.162 40.301 1.00 22.45 256 ILE B CA 1
ATOM 4571 C C . ILE B 1 276 ? -18.316 15.192 40.015 1.00 28.69 256 ILE B C 1
ATOM 4572 O O . ILE B 1 276 ? -19.044 15.949 40.651 1.00 28.79 256 ILE B O 1
ATOM 4577 N N . ILE B 1 277 ? -18.784 14.344 39.077 1.00 24.01 257 ILE B N 1
ATOM 4578 C CA . ILE B 1 277 ? -20.193 14.238 38.698 1.00 21.33 257 ILE B CA 1
ATOM 4579 C C . ILE B 1 277 ? -21.043 13.831 39.912 1.00 26.81 257 ILE B C 1
ATOM 4580 O O . ILE B 1 277 ? -22.112 14.411 40.157 1.00 26.91 257 ILE B O 1
ATOM 4585 N N . ARG B 1 278 ? -20.541 12.828 40.666 1.00 23.65 258 ARG B N 1
ATOM 4586 C CA . ARG B 1 278 ? -21.175 12.240 41.841 1.00 23.47 258 ARG B CA 1
ATOM 4587 C C . ARG B 1 278 ? -21.401 13.209 42.989 1.00 26.32 258 ARG B C 1
ATOM 4588 O O . ARG B 1 278 ? -22.241 12.931 43.815 1.00 27.23 258 ARG B O 1
ATOM 4596 N N . GLU B 1 279 ? -20.691 14.348 43.026 1.00 22.59 259 GLU B N 1
ATOM 4597 C CA . GLU B 1 279 ? -20.915 15.370 44.045 1.00 21.78 259 GLU B CA 1
ATOM 4598 C C . GLU B 1 279 ? -22.356 15.925 43.975 1.00 27.60 259 GLU B C 1
ATOM 4599 O O . GLU B 1 279 ? -22.933 16.146 45.013 1.00 28.69 259 GLU B O 1
ATOM 4605 N N . ARG B 1 280 ? -22.943 16.141 42.758 1.00 25.39 260 ARG B N 1
ATOM 4606 C CA . ARG B 1 280 ? -24.322 16.688 42.545 1.00 24.67 260 ARG B CA 1
ATOM 4607 C C . ARG B 1 280 ? -25.296 15.593 42.038 1.00 28.74 260 ARG B C 1
ATOM 4608 O O . ARG B 1 280 ? -26.505 15.775 42.141 1.00 28.84 260 ARG B O 1
ATOM 4616 N N . HIS B 1 281 ? -24.771 14.490 41.448 1.00 23.85 261 HIS B N 1
ATOM 4617 C CA . HIS B 1 281 ? -25.572 13.372 40.934 1.00 22.04 261 HIS B CA 1
ATOM 4618 C C . HIS B 1 281 ? -25.122 12.089 41.653 1.00 26.41 261 HIS B C 1
ATOM 4619 O O . HIS B 1 281 ? -24.440 11.252 41.058 1.00 25.33 261 HIS B O 1
ATOM 4626 N N . PRO B 1 282 ? -25.445 11.926 42.957 1.00 24.74 262 PRO B N 1
ATOM 4627 C CA . PRO B 1 282 ? -24.955 10.745 43.681 1.00 24.16 262 PRO B CA 1
ATOM 4628 C C . PRO B 1 282 ? -25.546 9.396 43.286 1.00 29.36 262 PRO B C 1
ATOM 4629 O O . PRO B 1 282 ? -24.901 8.371 43.512 1.00 30.28 262 PRO B O 1
ATOM 4633 N N . LEU B 1 283 ? -26.777 9.383 42.768 1.00 25.46 263 LEU B N 1
ATOM 4634 C CA . LEU B 1 283 ? -27.499 8.134 42.446 1.00 24.83 263 LEU B CA 1
ATOM 4635 C C . LEU B 1 283 ? -27.848 7.996 40.966 1.00 26.16 263 LEU B C 1
ATOM 4636 O O . LEU B 1 283 ? -28.349 6.944 40.549 1.00 26.84 263 LEU B O 1
ATOM 4641 N N . THR B 1 284 ? -27.618 9.057 40.180 1.00 20.62 264 THR B N 1
ATOM 4642 C CA . THR B 1 284 ? -27.916 9.094 38.745 1.00 20.05 264 THR B CA 1
A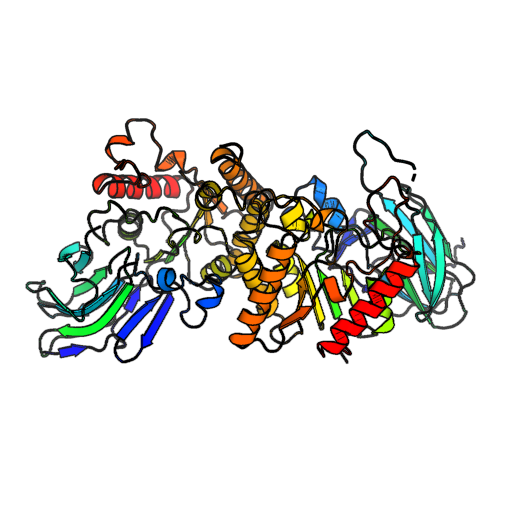TOM 4643 C C . THR B 1 284 ? -27.176 7.970 38.015 1.00 26.96 264 THR B C 1
ATOM 4644 O O . THR B 1 284 ? -25.966 7.804 38.210 1.00 28.14 264 THR B O 1
ATOM 4648 N N . PRO B 1 285 ? -27.864 7.197 37.166 1.00 24.11 265 PRO B N 1
ATOM 4649 C CA . PRO B 1 285 ? -27.154 6.149 36.415 1.00 24.87 265 PRO B CA 1
ATOM 4650 C C . PRO B 1 285 ? -26.106 6.759 35.476 1.00 30.58 265 PRO B C 1
ATOM 4651 O O . PRO B 1 285 ? -26.433 7.632 34.650 1.00 32.76 265 PRO B O 1
ATOM 4655 N N . ILE B 1 286 ? -24.839 6.352 35.658 1.00 23.92 266 ILE B N 1
ATOM 4656 C CA . ILE B 1 286 ? -23.711 6.760 34.834 1.00 21.58 266 ILE B CA 1
ATOM 4657 C C . ILE B 1 286 ? -23.308 5.518 34.042 1.00 27.46 266 ILE B C 1
ATOM 4658 O O . ILE B 1 286 ? -22.979 4.469 34.621 1.00 28.50 266 ILE B O 1
ATOM 4663 N N . VAL B 1 287 ? -23.378 5.637 32.717 1.00 24.16 267 VAL B N 1
ATOM 4664 C CA . VAL B 1 287 ? -23.035 4.561 31.800 1.00 24.44 267 VAL B CA 1
ATOM 4665 C C . VAL B 1 287 ? -21.684 4.856 31.205 1.00 29.20 267 VAL B C 1
ATOM 4666 O O . VAL B 1 287 ? -21.484 5.867 30.522 1.00 24.97 267 VAL B O 1
ATOM 4670 N N . LEU B 1 288 ? -20.731 3.998 31.553 1.00 30.49 268 LEU B N 1
ATOM 4671 C CA . LEU B 1 288 ? -19.328 4.084 31.132 1.00 30.63 268 LEU B CA 1
ATOM 4672 C C . LEU B 1 288 ? -19.196 3.235 29.886 1.00 34.03 268 LEU B C 1
ATOM 4673 O O . LEU B 1 288 ? -19.229 2.012 29.938 1.00 32.81 268 LEU B O 1
ATOM 4678 N N . GLY B 1 289 ? -19.160 3.904 28.760 1.00 33.75 269 GLY B N 1
ATOM 4679 C CA . GLY B 1 289 ? -19.098 3.238 27.472 1.00 35.60 269 GLY B CA 1
ATOM 4680 C C . GLY B 1 289 ? -17.710 3.213 26.890 1.00 45.60 269 GLY B C 1
ATOM 4681 O O . GLY B 1 289 ? -17.060 4.261 26.750 1.00 43.72 269 GLY B O 1
ATOM 4682 N N . SER B 1 290 ? -17.240 2.000 26.552 1.00 48.68 270 SER B N 1
ATOM 4683 C CA . SER B 1 290 ? -15.946 1.847 25.896 1.00 51.25 270 SER B CA 1
ATOM 4684 C C . SER B 1 290 ? -16.199 2.226 24.454 1.00 60.60 270 SER B C 1
ATOM 4685 O O . SER B 1 290 ? -17.319 2.042 23.973 1.00 60.39 270 SER B O 1
ATOM 4688 N N . SER B 1 291 ? -15.204 2.817 23.795 1.00 62.35 271 SER B N 1
ATOM 4689 C CA . SER B 1 291 ? -15.326 3.311 22.424 1.00 64.88 271 SER B CA 1
ATOM 4690 C C . SER B 1 291 ? -15.181 2.239 21.329 1.00 73.11 271 SER B C 1
ATOM 4691 O O . SER B 1 291 ? -14.141 1.568 21.259 1.00 73.28 271 SER B O 1
ATOM 4694 N N . VAL B 1 292 ? -16.218 2.121 20.452 1.00 71.66 272 VAL B N 1
ATOM 4695 C CA . VAL B 1 292 ? -16.262 1.180 19.316 1.00 73.53 272 VAL B CA 1
ATOM 4696 C C . VAL B 1 292 ? -15.223 1.491 18.190 1.00 80.48 272 VAL B C 1
ATOM 4697 O O . VAL B 1 292 ? -15.199 2.581 17.609 1.00 80.62 272 VAL B O 1
ATOM 4701 N N . ASP B 1 303 ? -0.555 0.754 16.072 1.00 81.90 283 ASP B N 1
ATOM 4702 C CA . ASP B 1 303 ? 0.853 1.163 16.147 1.00 83.02 283 ASP B CA 1
ATOM 4703 C C . ASP B 1 303 ? 1.504 0.758 17.503 1.00 84.72 283 ASP B C 1
ATOM 4704 O O . ASP B 1 303 ? 0.836 0.152 18.355 1.00 82.97 283 ASP B O 1
ATOM 4709 N N . ASP B 1 304 ? 2.801 1.118 17.696 1.00 80.35 284 ASP B N 1
ATOM 4710 C CA . ASP B 1 304 ? 3.605 0.852 18.892 1.00 79.68 284 ASP B CA 1
ATOM 4711 C C . ASP B 1 304 ? 3.170 1.648 20.155 1.00 79.23 284 ASP B C 1
ATOM 4712 O O . ASP B 1 304 ? 3.806 1.558 21.212 1.00 79.70 284 ASP B O 1
ATOM 4717 N N . LYS B 1 305 ? 2.073 2.401 20.032 1.00 70.93 285 LYS B N 1
ATOM 4718 C CA . LYS B 1 305 ? 1.442 3.191 21.079 1.00 67.69 285 LYS B CA 1
ATOM 4719 C C . LYS B 1 305 ? 0.223 2.404 21.632 1.00 66.21 285 LYS B C 1
ATOM 4720 O O . LYS B 1 305 ? -0.187 1.441 20.977 1.00 67.62 285 LYS B O 1
ATOM 4726 N N . PRO B 1 306 ? -0.358 2.753 22.818 1.00 56.74 286 PRO B N 1
ATOM 4727 C CA . PRO B 1 306 ? -1.526 1.996 23.344 1.00 53.45 286 PRO B CA 1
ATOM 4728 C C . PRO B 1 306 ? -2.638 1.790 22.316 1.00 50.17 286 PRO B C 1
ATOM 4729 O O . PRO B 1 306 ? -2.875 2.654 21.475 1.00 47.92 286 PRO B O 1
ATOM 4733 N N . THR B 1 307 ? -3.312 0.637 22.401 1.00 42.92 287 THR B N 1
ATOM 4734 C CA . THR B 1 307 ? -4.368 0.189 21.496 1.00 39.61 287 THR B CA 1
ATOM 4735 C C . THR B 1 307 ? -5.743 0.462 22.061 1.00 38.90 287 THR B C 1
ATOM 4736 O O . THR B 1 307 ? -5.863 0.837 23.231 1.00 38.02 287 THR B O 1
ATOM 4740 N N . VAL B 1 308 ? -6.777 0.265 21.239 1.00 33.93 288 VAL B N 1
ATOM 4741 C CA . VAL B 1 308 ? -8.195 0.387 21.597 1.00 32.95 288 VAL B CA 1
ATOM 4742 C C . VAL B 1 308 ? -8.477 -0.556 22.782 1.00 35.06 288 VAL B C 1
ATOM 4743 O O . VAL B 1 308 ? -9.105 -0.140 23.750 1.00 33.77 288 VAL B O 1
ATOM 4747 N N . ALA B 1 309 ? -7.974 -1.816 22.700 1.00 32.67 289 ALA B N 1
ATOM 4748 C CA . ALA B 1 309 ? -8.116 -2.860 23.721 1.00 32.56 289 ALA B CA 1
ATOM 4749 C C . ALA B 1 309 ? -7.590 -2.371 25.065 1.00 35.28 289 ALA B C 1
ATOM 4750 O O . ALA B 1 309 ? -8.271 -2.551 26.071 1.00 35.32 289 ALA B O 1
ATOM 4752 N N . ASP B 1 310 ? -6.406 -1.699 25.064 1.00 30.28 290 ASP B N 1
ATOM 4753 C CA . ASP B 1 310 ? -5.766 -1.114 26.242 1.00 28.93 290 ASP B CA 1
ATOM 4754 C C . ASP B 1 310 ? -6.655 -0.093 26.931 1.00 33.05 290 ASP B C 1
ATOM 4755 O O . ASP B 1 310 ? -6.774 -0.128 28.155 1.00 30.70 290 ASP B O 1
ATOM 4760 N N . TYR B 1 311 ? -7.315 0.792 26.144 1.00 32.39 291 TYR B N 1
ATOM 4761 C CA . TYR B 1 311 ? -8.205 1.811 26.676 1.00 31.55 291 TYR B CA 1
ATOM 4762 C C . TYR B 1 311 ? -9.451 1.183 27.249 1.00 32.53 291 TYR B C 1
ATOM 4763 O O . TYR B 1 311 ? -9.868 1.544 28.351 1.00 31.44 291 TYR B O 1
ATOM 4772 N N . ARG B 1 312 ? -9.985 0.182 26.533 1.00 27.67 292 ARG B N 1
ATOM 4773 C CA . ARG B 1 312 ? -11.186 -0.549 26.902 1.00 26.68 292 ARG B CA 1
ATOM 4774 C C . ARG B 1 312 ? -10.982 -1.291 28.220 1.00 33.16 292 ARG B C 1
ATOM 4775 O O . ARG B 1 312 ? -11.878 -1.242 29.063 1.00 35.95 292 ARG B O 1
ATOM 4783 N N . GLU B 1 313 ? -9.781 -1.887 28.445 1.00 27.37 293 GLU B N 1
ATOM 4784 C CA . GLU B 1 313 ? -9.489 -2.540 29.711 1.00 27.11 293 GLU B CA 1
ATOM 4785 C C . GLU B 1 313 ? -9.455 -1.586 30.913 1.00 30.15 293 GLU B C 1
ATOM 4786 O O . GLU B 1 313 ? -9.828 -1.978 32.022 1.00 30.67 293 GLU B O 1
ATOM 4792 N N . GLN B 1 314 ? -9.082 -0.329 30.681 1.00 24.36 294 GLN B N 1
ATOM 4793 C CA . GLN B 1 314 ? -9.052 0.665 31.740 1.00 24.05 294 GLN B CA 1
ATOM 4794 C C . GLN B 1 314 ? -10.468 1.092 32.124 1.00 25.36 294 GLN B C 1
ATOM 4795 O O . GLN B 1 314 ? -10.735 1.228 33.314 1.00 23.10 294 GLN B O 1
ATOM 4801 N N . VAL B 1 315 ? -11.390 1.225 31.138 1.00 23.42 295 VAL B N 1
ATOM 4802 C CA . VAL B 1 315 ? -12.819 1.592 31.355 1.00 22.50 295 VAL B CA 1
ATOM 4803 C C . VAL B 1 315 ? -13.512 0.502 32.201 1.00 27.08 295 VAL B C 1
ATOM 4804 O O . VAL B 1 315 ? -14.241 0.826 33.137 1.00 25.70 295 VAL B O 1
ATOM 4808 N N . VAL B 1 316 ? -13.245 -0.779 31.879 1.00 24.56 296 VAL B N 1
ATOM 4809 C CA . VAL B 1 316 ? -13.786 -1.960 32.562 1.00 25.44 296 VAL B CA 1
ATOM 4810 C C . VAL B 1 316 ? -13.254 -1.964 34.012 1.00 32.55 296 VAL B C 1
ATOM 4811 O O . VAL B 1 316 ? -14.035 -2.163 34.957 1.00 33.84 296 VAL B O 1
ATOM 4815 N N . LYS B 1 317 ? -11.932 -1.717 34.174 1.00 27.58 297 LYS B N 1
ATOM 4816 C CA . LYS B 1 317 ? -11.270 -1.666 35.472 1.00 26.89 297 LYS B CA 1
ATOM 4817 C C . LYS B 1 317 ? -11.799 -0.574 36.393 1.00 28.52 297 LYS B C 1
ATOM 4818 O O . LYS B 1 317 ? -11.986 -0.817 37.576 1.00 29.04 297 LYS B O 1
ATOM 4824 N N . VAL B 1 318 ? -12.057 0.604 35.865 1.00 25.56 298 VAL B N 1
ATOM 4825 C CA . VAL B 1 318 ? -12.568 1.736 36.659 1.00 25.11 298 VAL B CA 1
ATOM 4826 C C . VAL B 1 318 ? -14.018 1.462 37.060 1.00 33.07 298 VAL B C 1
ATOM 4827 O O . VAL B 1 318 ? -14.375 1.682 38.224 1.00 35.21 298 VAL B O 1
ATOM 4831 N N . ALA B 1 319 ? -14.845 0.956 36.110 1.00 28.85 299 ALA B N 1
ATOM 4832 C CA . ALA B 1 319 ? -16.246 0.613 36.366 1.00 27.73 299 ALA B CA 1
ATOM 4833 C C . ALA B 1 319 ? -16.339 -0.430 37.469 1.00 32.43 299 ALA B C 1
ATOM 4834 O O . ALA B 1 319 ? -17.127 -0.254 38.393 1.00 33.66 299 ALA B O 1
ATOM 4836 N N . GLU B 1 320 ? -15.498 -1.480 37.417 1.00 28.77 300 GLU B N 1
ATOM 4837 C CA . GLU B 1 320 ? -15.480 -2.529 38.430 1.00 28.22 300 GLU B CA 1
ATOM 4838 C C . GLU B 1 320 ? -14.987 -1.984 39.774 1.00 31.77 300 GLU B C 1
ATOM 4839 O O . GLU B 1 320 ? -15.531 -2.351 40.804 1.00 33.89 300 GLU B O 1
ATOM 4845 N N . LEU B 1 321 ? -13.979 -1.106 39.765 1.00 25.04 301 LEU B N 1
ATOM 4846 C CA . LEU B 1 321 ? -13.437 -0.492 40.965 1.00 24.79 301 LEU B CA 1
ATOM 4847 C C . LEU B 1 321 ? -14.481 0.381 41.687 1.00 25.97 301 LEU B C 1
ATOM 4848 O O . LEU B 1 321 ? -14.674 0.225 42.891 1.00 25.43 301 LEU B O 1
ATOM 4853 N N . LEU B 1 322 ? -15.182 1.246 40.949 1.00 22.04 302 LEU B N 1
ATOM 4854 C CA . LEU B 1 322 ? -16.233 2.109 41.487 1.00 22.27 302 LEU B CA 1
ATOM 4855 C C . LEU B 1 322 ? -17.387 1.288 42.069 1.00 27.06 302 LEU B C 1
ATOM 4856 O O . LEU B 1 322 ? -17.851 1.586 43.169 1.00 26.85 302 LEU B O 1
ATOM 4861 N N . ARG B 1 323 ? -17.757 0.185 41.392 1.00 25.13 303 ARG B N 1
ATOM 4862 C CA . ARG B 1 323 ? -18.837 -0.691 41.830 1.00 27.48 303 ARG B CA 1
ATOM 4863 C C . ARG B 1 323 ? -18.459 -1.458 43.092 1.00 32.60 303 ARG B C 1
ATOM 4864 O O . ARG B 1 323 ? -19.235 -1.499 44.065 1.00 32.44 303 ARG B O 1
ATOM 4872 N N . LYS B 1 324 ? -17.261 -2.064 43.069 1.00 29.97 304 LYS B N 1
ATOM 4873 C CA . LYS B 1 324 ? -16.714 -2.863 44.172 1.00 31.43 304 LYS B CA 1
ATOM 4874 C C . LYS B 1 324 ? -16.752 -2.058 45.495 1.00 35.52 304 LYS B C 1
ATOM 4875 O O . LYS B 1 324 ? -17.110 -2.606 46.529 1.00 34.92 304 LYS B O 1
ATOM 4881 N N . HIS B 1 325 ? -16.436 -0.759 45.424 1.00 31.92 305 HIS B N 1
ATOM 4882 C CA . HIS B 1 325 ? -16.426 0.100 46.581 1.00 32.63 305 HIS B CA 1
ATOM 4883 C C . HIS B 1 325 ? -17.712 0.909 46.837 1.00 39.84 305 HIS B C 1
ATOM 4884 O O . HIS B 1 325 ? -17.666 1.956 47.485 1.00 39.42 305 HIS B O 1
ATOM 4891 N N . GLY B 1 326 ? -18.856 0.397 46.376 1.00 37.95 306 GLY B N 1
ATOM 4892 C CA . GLY B 1 326 ? -20.137 1.010 46.711 1.00 37.47 306 GLY B CA 1
ATOM 4893 C C . GLY B 1 326 ? -21.007 1.706 45.691 1.00 39.74 306 GLY B C 1
ATOM 4894 O O . GLY B 1 326 ? -22.169 1.967 46.007 1.00 40.54 306 GLY B O 1
ATOM 4895 N N . ASP B 1 327 ? -20.481 2.051 44.490 1.00 31.74 307 ASP B N 1
ATOM 4896 C CA . ASP B 1 327 ? -21.312 2.747 43.512 1.00 28.75 307 ASP B CA 1
ATOM 4897 C C . ASP B 1 327 ? -22.184 1.778 42.724 1.00 36.47 307 ASP B C 1
ATOM 4898 O O . ASP B 1 327 ? -21.721 1.122 41.785 1.00 39.08 307 ASP B O 1
ATOM 4903 N N . GLN B 1 328 ? -23.451 1.676 43.125 1.00 32.39 308 GLN B N 1
ATOM 4904 C CA . GLN B 1 328 ? -24.447 0.784 42.504 1.00 31.38 308 GLN B CA 1
ATOM 4905 C C . GLN B 1 328 ? -25.004 1.369 41.217 1.00 34.98 308 GLN B C 1
ATOM 4906 O O . GLN B 1 328 ? -25.697 0.670 40.487 1.00 34.96 308 GLN B O 1
ATOM 4912 N N . ASN B 1 329 ? -24.694 2.647 40.928 1.00 29.66 309 ASN B N 1
ATOM 4913 C CA . ASN B 1 329 ? -25.220 3.313 39.749 1.00 27.63 309 ASN B CA 1
ATOM 4914 C C . ASN B 1 329 ? -24.214 3.625 38.649 1.00 28.77 309 ASN B C 1
ATOM 4915 O O . ASN B 1 329 ? -24.478 4.474 37.815 1.00 27.76 309 ASN B O 1
ATOM 4920 N N . VAL B 1 330 ? -23.069 2.927 38.640 1.00 26.05 310 VAL B N 1
ATOM 4921 C CA . VAL B 1 330 ? -22.057 3.020 37.589 1.00 26.06 310 VAL B CA 1
ATOM 4922 C C . VAL B 1 330 ? -22.167 1.714 36.807 1.00 28.97 310 VAL B C 1
ATOM 4923 O O . VAL B 1 330 ? -22.233 0.647 37.425 1.00 28.15 310 VAL B O 1
ATOM 4927 N N . HIS B 1 331 ? -22.253 1.799 35.464 1.00 25.49 311 HIS B N 1
ATOM 4928 C CA . HIS B 1 331 ? -22.432 0.605 34.618 1.00 26.09 311 HIS B CA 1
ATOM 4929 C C . HIS B 1 331 ? -21.521 0.634 33.452 1.00 32.92 311 HIS B C 1
ATOM 4930 O O . HIS B 1 331 ? -21.234 1.701 32.905 1.00 33.74 311 HIS B O 1
ATOM 4937 N N . TYR B 1 332 ? -21.066 -0.534 33.051 1.00 29.96 312 TYR B N 1
ATOM 4938 C CA . TYR B 1 332 ? -20.213 -0.622 31.893 1.00 28.91 312 TYR B CA 1
ATOM 4939 C C . TYR B 1 332 ? -21.029 -1.065 30.671 1.00 34.28 312 TYR B C 1
ATOM 4940 O O . TYR B 1 332 ? -21.786 -2.039 30.742 1.00 35.82 312 TYR B O 1
ATOM 4949 N N . LEU B 1 333 ? -20.880 -0.334 29.580 1.00 32.11 313 LEU B N 1
ATOM 4950 C CA . LEU B 1 333 ? -21.515 -0.608 28.295 1.00 33.92 313 LEU B CA 1
ATOM 4951 C C . LEU B 1 333 ? -20.396 -0.913 27.296 1.00 39.59 313 LEU B C 1
ATOM 4952 O O . LEU B 1 333 ? -19.588 -0.042 26.970 1.00 38.92 313 LEU B O 1
ATOM 4957 N N . ASP B 1 334 ? -20.334 -2.169 26.847 1.00 38.87 314 ASP B N 1
ATOM 4958 C CA . ASP B 1 334 ? -19.333 -2.607 25.884 1.00 39.91 314 ASP B CA 1
ATOM 4959 C C . ASP B 1 334 ? -19.751 -2.074 24.515 1.00 42.33 314 ASP B C 1
ATOM 4960 O O . ASP B 1 334 ? -20.816 -2.429 24.020 1.00 39.35 314 ASP B O 1
ATOM 4965 N N . GLY B 1 335 ? -18.940 -1.186 23.961 1.00 42.55 315 GLY B N 1
ATOM 4966 C CA . GLY B 1 335 ? -19.166 -0.584 22.652 1.00 44.43 315 GLY B CA 1
ATOM 4967 C C . GLY B 1 335 ? -19.360 -1.612 21.557 1.00 53.87 315 GLY B C 1
ATOM 4968 O O . GLY B 1 335 ? -20.235 -1.453 20.709 1.00 51.89 315 GLY B O 1
ATOM 4969 N N . MET B 1 336 ? -18.581 -2.698 21.602 1.00 58.38 316 MET B N 1
ATOM 4970 C CA . MET B 1 336 ? -18.668 -3.798 20.644 1.00 62.62 316 MET B CA 1
ATOM 4971 C C . MET B 1 336 ? -20.011 -4.548 20.697 1.00 71.01 316 MET B C 1
ATOM 4972 O O . MET B 1 336 ? -20.424 -5.114 19.687 1.00 71.79 316 MET B O 1
ATOM 4977 N N . ARG B 1 337 ? -20.733 -4.451 21.833 1.00 69.46 317 ARG B N 1
ATOM 4978 C CA . ARG B 1 337 ? -22.063 -5.028 22.046 1.00 70.31 317 ARG B CA 1
ATOM 4979 C C . ARG B 1 337 ? -23.166 -4.190 21.343 1.00 75.23 317 ARG B C 1
ATOM 4980 O O . ARG B 1 337 ? -24.269 -4.696 21.130 1.00 74.83 317 ARG B O 1
ATOM 4988 N N . VAL B 1 338 ? -22.863 -2.923 20.981 1.00 72.86 318 VAL B N 1
ATOM 4989 C CA . VAL B 1 338 ? -23.806 -1.978 20.357 1.00 73.10 318 VAL B CA 1
ATOM 4990 C C . VAL B 1 338 ? -23.569 -1.769 18.841 1.00 82.10 318 VAL B C 1
ATOM 4991 O O . VAL B 1 338 ? -24.341 -2.279 18.031 1.00 82.54 318 VAL B O 1
ATOM 4995 N N . TRP B 1 339 ? -22.512 -0.995 18.482 1.00 82.06 319 TRP B N 1
ATOM 4996 C CA . TRP B 1 339 ? -22.086 -0.561 17.137 1.00 83.21 319 TRP B CA 1
ATOM 4997 C C . TRP B 1 339 ? -21.101 -1.527 16.449 1.00 87.00 319 TRP B C 1
ATOM 4998 O O . TRP B 1 339 ? -20.506 -1.153 15.430 1.00 86.75 319 TRP B O 1
ATOM 5009 N N . GLY B 1 340 ? -20.934 -2.731 17.008 1.00 83.21 320 GLY B N 1
ATOM 5010 C CA . GLY B 1 340 ? -20.015 -3.766 16.524 1.00 83.16 320 GLY B CA 1
ATOM 5011 C C . GLY B 1 340 ? -20.105 -4.184 15.056 1.00 84.93 320 GLY B C 1
ATOM 5012 O O . GLY B 1 340 ? -20.971 -3.698 14.316 1.00 84.01 320 GLY B O 1
ATOM 5013 N N . PRO B 1 341 ? -19.209 -5.099 14.594 1.00 79.38 321 PRO B N 1
ATOM 5014 C CA . PRO B 1 341 ? -19.212 -5.499 13.170 1.00 78.28 321 PRO B CA 1
ATOM 5015 C C . PRO B 1 341 ? -19.846 -6.873 12.897 1.00 76.83 321 PRO B C 1
ATOM 5016 O O . PRO B 1 341 ? -20.240 -7.172 11.762 1.00 76.04 321 PRO B O 1
ATOM 5020 N N . GLU B 1 342 ? -19.881 -7.719 13.939 1.00 69.04 322 GLU B N 1
ATOM 5021 C CA . GLU B 1 342 ? -20.388 -9.083 13.947 1.00 66.98 322 GLU B CA 1
ATOM 5022 C C . GLU B 1 342 ? -21.886 -9.119 13.572 1.00 65.14 322 GLU B C 1
ATOM 5023 O O . GLU B 1 342 ? -22.667 -8.253 14.010 1.00 63.78 322 GLU B O 1
ATOM 5029 N N . ARG B 1 343 ? -22.259 -10.128 12.747 1.00 56.09 323 ARG B N 1
ATOM 5030 C CA . ARG B 1 343 ? -23.616 -10.411 12.259 1.00 52.31 323 ARG B CA 1
ATOM 5031 C C . ARG B 1 343 ? -24.183 -9.397 11.264 1.00 51.39 323 ARG B C 1
ATOM 5032 O O . ARG B 1 343 ? -25.334 -8.966 11.376 1.00 50.76 323 ARG B O 1
ATOM 5040 N N . GLY B 1 344 ? -23.365 -9.042 10.284 1.00 45.47 324 GLY B N 1
ATOM 5041 C CA . GLY B 1 344 ? -23.745 -8.166 9.183 1.00 43.89 324 GLY B CA 1
ATOM 5042 C C . GLY B 1 344 ? -24.026 -6.704 9.459 1.00 43.86 324 GLY B C 1
ATOM 5043 O O . GLY B 1 344 ? -24.812 -6.090 8.731 1.00 41.24 324 GLY B O 1
ATOM 5044 N N . MET B 1 345 ? -23.342 -6.121 10.441 1.00 41.91 325 MET B N 1
ATOM 5045 C CA . MET B 1 345 ? -23.493 -4.707 10.787 1.00 43.16 325 MET B CA 1
ATOM 5046 C C . MET B 1 345 ? -22.848 -3.694 9.809 1.00 44.25 325 MET B C 1
ATOM 5047 O O . MET B 1 345 ? -23.131 -2.505 9.925 1.00 43.21 325 MET B O 1
ATOM 5052 N N . GLU B 1 346 ? -22.005 -4.146 8.857 1.00 39.74 326 GLU B N 1
ATOM 5053 C CA . GLU B 1 346 ? -21.330 -3.260 7.898 1.00 39.97 326 GLU B CA 1
ATOM 5054 C C . GLU B 1 346 ? -22.282 -2.571 6.916 1.00 42.29 326 GLU B C 1
ATOM 5055 O O . GLU B 1 346 ? -21.989 -1.462 6.455 1.00 43.35 326 GLU B O 1
ATOM 5061 N N . LEU B 1 347 ? -23.438 -3.198 6.640 1.00 34.42 327 LEU B N 1
ATOM 5062 C CA . LEU B 1 347 ? -24.495 -2.657 5.784 1.00 31.76 327 LEU B CA 1
ATOM 5063 C C . LEU B 1 347 ? -24.925 -1.272 6.294 1.00 32.17 327 LEU B C 1
ATOM 5064 O O . LEU B 1 347 ? -25.345 -0.423 5.511 1.00 30.83 327 LEU B O 1
ATOM 5069 N N . TYR B 1 348 ? -24.842 -1.068 7.625 1.00 27.05 328 TYR B N 1
ATOM 5070 C CA . TYR B 1 348 ? -25.266 0.152 8.303 1.00 24.55 328 TYR B CA 1
ATOM 5071 C C . TYR B 1 348 ? -24.163 1.176 8.439 1.00 31.65 328 TYR B C 1
ATOM 5072 O O . TYR B 1 348 ? -24.393 2.222 9.058 1.00 31.46 328 TYR B O 1
ATOM 5081 N N . LEU B 1 349 ? -22.972 0.891 7.869 1.00 31.10 329 LEU B N 1
ATOM 5082 C CA . LEU B 1 349 ? -21.799 1.753 7.975 1.00 32.82 329 LEU B CA 1
ATOM 5083 C C . LEU B 1 349 ? -21.378 2.387 6.678 1.00 42.49 329 LEU B C 1
ATOM 5084 O O . LEU B 1 349 ? -21.494 1.761 5.645 1.00 44.49 329 LEU B O 1
ATOM 5089 N N . GLU B 1 350 ? -20.911 3.634 6.726 1.00 42.52 330 GLU B N 1
ATOM 5090 C CA . GLU B 1 350 ? -20.388 4.374 5.584 1.00 45.56 330 GLU B CA 1
ATOM 5091 C C . GLU B 1 350 ? -18.888 4.387 5.822 1.00 57.62 330 GLU B C 1
ATOM 5092 O O . GLU B 1 350 ? -18.432 4.811 6.896 1.00 55.04 330 GLU B O 1
ATOM 5098 N N . LYS B 1 351 ? -18.128 3.844 4.859 1.00 63.26 331 LYS B N 1
ATOM 5099 C CA . LYS B 1 351 ? -16.676 3.696 4.958 1.00 67.39 331 LYS B CA 1
ATOM 5100 C C . LYS B 1 351 ? -15.900 4.568 3.943 1.00 80.05 331 LYS B C 1
ATOM 5101 O O . LYS B 1 351 ? -15.447 4.045 2.918 1.00 81.79 331 LYS B O 1
ATOM 5107 N N . PRO B 1 352 ? -15.715 5.885 4.190 1.00 81.62 332 PRO B N 1
ATOM 5108 C CA . PRO B 1 352 ? -14.915 6.690 3.247 1.00 84.47 332 PRO B CA 1
ATOM 5109 C C . PRO B 1 352 ? -13.411 6.421 3.454 1.00 93.08 332 PRO B C 1
ATOM 5110 O O . PRO B 1 352 ? -13.019 6.016 4.563 1.00 92.62 332 PRO B O 1
ATOM 5114 N N . ASP B 1 353 ? -12.575 6.607 2.387 1.00 92.68 333 ASP B N 1
ATOM 5115 C CA . ASP B 1 353 ? -11.121 6.349 2.411 1.00 94.16 333 ASP B CA 1
ATOM 5116 C C . ASP B 1 353 ? -10.346 7.108 3.505 1.00 99.14 333 ASP B C 1
ATOM 5117 O O . ASP B 1 353 ? -9.895 6.475 4.467 1.00 98.29 333 ASP B O 1
ATOM 5122 N N . LYS B 1 354 ? -10.183 8.447 3.349 1.00 96.55 334 LYS B N 1
ATOM 5123 C CA . LYS B 1 354 ? -9.455 9.302 4.300 1.00 96.04 334 LYS B CA 1
ATOM 5124 C C . LYS B 1 354 ? -10.267 9.556 5.579 1.00 96.82 334 LYS B C 1
ATOM 5125 O O . LYS B 1 354 ? -9.697 9.503 6.676 1.00 96.13 334 LYS B O 1
ATOM 5131 N N . TYR B 1 355 ? -11.586 9.834 5.433 1.00 90.61 335 TYR B N 1
ATOM 5132 C CA . TYR B 1 355 ? -12.507 10.111 6.542 1.00 88.11 335 TYR B CA 1
ATOM 5133 C C . TYR B 1 355 ? -12.730 8.873 7.465 1.00 88.05 335 TYR B C 1
ATOM 5134 O O . TYR B 1 355 ? -12.647 7.738 6.974 1.00 88.35 335 TYR B O 1
ATOM 5136 N N . PRO B 1 356 ? -12.969 9.052 8.798 1.00 80.22 336 PRO B N 1
ATOM 5137 C CA . PRO B 1 356 ? -13.188 7.875 9.670 1.00 77.73 336 PRO B CA 1
ATOM 5138 C C . PRO B 1 356 ? -14.615 7.336 9.549 1.00 76.46 336 PRO B C 1
ATOM 5139 O O . PRO B 1 356 ? -15.560 8.119 9.473 1.00 76.76 336 PRO B O 1
ATOM 5143 N N . THR B 1 357 ? -14.775 6.008 9.510 1.00 67.95 337 THR B N 1
ATOM 5144 C CA . THR B 1 357 ? -16.084 5.384 9.305 1.00 64.47 337 THR B CA 1
ATOM 5145 C C . THR B 1 357 ? -17.144 5.773 10.320 1.00 60.58 337 THR B C 1
ATOM 5146 O O . THR B 1 357 ? -16.823 6.039 11.476 1.00 61.07 337 THR B O 1
ATOM 5150 N N . HIS B 1 358 ? -18.404 5.840 9.863 1.00 49.89 338 HIS B N 1
ATOM 5151 C CA . HIS B 1 358 ? -19.559 6.235 10.667 1.00 45.04 338 HIS B CA 1
ATOM 5152 C C . HIS B 1 358 ? -20.889 5.551 10.189 1.00 42.47 338 HIS B C 1
ATOM 5153 O O . HIS B 1 358 ? -20.944 5.033 9.072 1.00 40.65 338 HIS B O 1
ATOM 5160 N N . PRO B 1 359 ? -21.993 5.590 10.975 1.00 35.55 339 PRO B N 1
ATOM 5161 C CA . PRO B 1 359 ? -23.248 5.002 10.468 1.00 33.39 339 PRO B CA 1
ATOM 5162 C C . PRO B 1 359 ? -23.831 5.835 9.341 1.00 36.91 339 PRO B C 1
ATOM 5163 O O . PRO B 1 359 ? -23.631 7.060 9.303 1.00 37.05 339 PRO B O 1
ATOM 5167 N N . ASN B 1 360 ? -24.582 5.178 8.437 1.00 31.48 340 ASN B N 1
ATOM 5168 C CA . ASN B 1 360 ? -25.358 5.861 7.395 1.00 30.54 340 ASN B CA 1
ATOM 5169 C C . ASN B 1 360 ? -26.747 6.205 8.027 1.00 32.16 340 ASN B C 1
ATOM 5170 O O . ASN B 1 360 ? -26.948 5.972 9.234 1.00 32.27 340 ASN B O 1
ATOM 5175 N N . ALA B 1 361 ? -27.681 6.730 7.242 1.00 27.17 341 ALA B N 1
ATOM 5176 C CA . ALA B 1 361 ? -29.013 7.090 7.744 1.00 26.67 341 ALA B CA 1
ATOM 5177 C C . ALA B 1 361 ? -29.741 5.919 8.461 1.00 31.03 341 ALA B C 1
ATOM 5178 O O . ALA B 1 361 ? -30.212 6.088 9.594 1.00 33.06 341 ALA B O 1
ATOM 5180 N N . VAL B 1 362 ? -29.735 4.723 7.851 1.00 26.16 342 VAL B N 1
ATOM 5181 C CA . VAL B 1 362 ? -30.337 3.521 8.457 1.00 24.51 342 VAL B CA 1
ATOM 5182 C C . VAL B 1 362 ? -29.544 3.113 9.710 1.00 27.31 342 VAL B C 1
ATOM 5183 O O . VAL B 1 362 ? -30.152 2.850 10.748 1.00 26.74 342 VAL B O 1
ATOM 5187 N N . GLY B 1 363 ? -28.213 3.157 9.628 1.00 23.63 343 GLY B N 1
ATOM 5188 C CA . GLY B 1 363 ? -27.341 2.829 10.752 1.00 23.71 343 GLY B CA 1
ATOM 5189 C C . GLY B 1 363 ? -27.645 3.675 11.974 1.00 30.00 343 GLY B C 1
ATOM 5190 O O . GLY B 1 363 ? -27.733 3.154 13.085 1.00 30.14 343 GLY B O 1
ATOM 5191 N N . HIS B 1 364 ? -27.862 4.990 11.778 1.00 25.5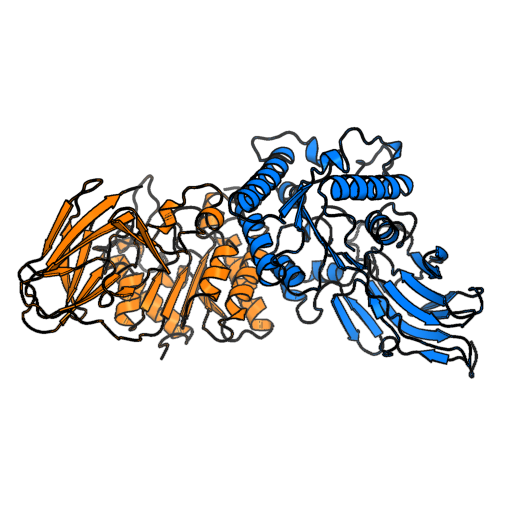8 344 HIS B N 1
ATOM 5192 C CA . HIS B 1 364 ? -28.211 5.855 12.887 1.00 23.91 344 HIS B CA 1
ATOM 5193 C C . HIS B 1 364 ? -29.481 5.346 13.585 1.00 31.85 344 HIS B C 1
ATOM 5194 O O . HIS B 1 364 ? -29.523 5.359 14.819 1.00 31.31 344 HIS B O 1
ATOM 5201 N N . GLU B 1 365 ? -30.465 4.810 12.812 1.00 31.17 345 GLU B N 1
ATOM 5202 C CA . GLU B 1 365 ? -31.715 4.263 13.375 1.00 31.51 345 GLU B CA 1
ATOM 5203 C C . GLU B 1 365 ? -31.483 2.982 14.168 1.00 37.14 345 GLU B C 1
ATOM 5204 O O . GLU B 1 365 ? -31.996 2.832 15.282 1.00 37.83 345 GLU B O 1
ATOM 5210 N N . ILE B 1 366 ? -30.674 2.078 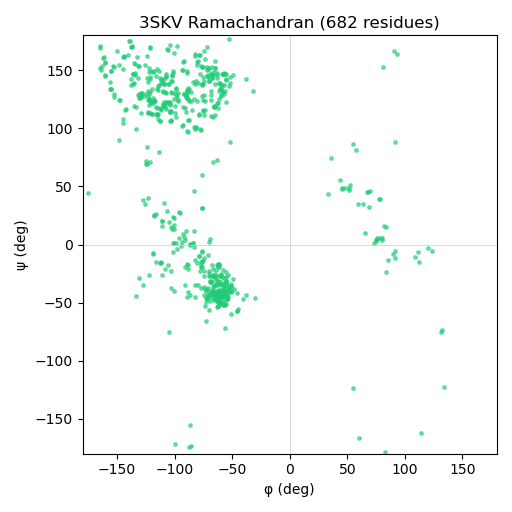13.594 1.00 33.65 346 ILE B N 1
ATOM 5211 C CA . ILE B 1 366 ? -30.299 0.800 14.181 1.00 32.01 346 ILE B CA 1
ATOM 5212 C C . ILE B 1 366 ? -29.523 1.013 15.472 1.00 36.79 346 ILE B C 1
ATOM 5213 O O . ILE B 1 366 ? -29.847 0.397 16.494 1.00 36.10 346 ILE B O 1
ATOM 5218 N N . PHE B 1 367 ? -28.509 1.879 15.425 1.00 33.34 347 PHE B N 1
ATOM 5219 C CA . PHE B 1 367 ? -27.666 2.153 16.578 1.00 33.36 347 PHE B CA 1
ATOM 5220 C C . PHE B 1 367 ? -28.417 2.801 17.764 1.00 33.27 347 PHE B C 1
ATOM 5221 O O . PHE B 1 367 ? -28.180 2.429 18.905 1.00 31.02 347 PHE B O 1
ATOM 5229 N N . ALA B 1 368 ? -29.425 3.631 17.464 1.00 29.02 348 ALA B N 1
ATOM 5230 C CA . ALA B 1 368 ? -30.333 4.218 18.437 1.00 28.29 348 ALA B CA 1
ATOM 5231 C C . ALA B 1 368 ? -31.155 3.150 19.191 1.00 32.10 348 ALA B C 1
ATOM 5232 O O . ALA B 1 368 ? -31.220 3.187 20.432 1.00 33.20 348 ALA B O 1
ATOM 5234 N N . GLU B 1 369 ? -31.775 2.207 18.441 1.00 26.49 349 GLU B N 1
ATOM 5235 C CA . GLU B 1 369 ? -32.574 1.112 18.984 0.50 24.42 349 GLU B CA 1
ATOM 5236 C C . GLU B 1 369 ? -31.661 0.171 19.759 1.00 30.23 349 GLU B C 1
ATOM 5237 O O . GLU B 1 369 ? -32.004 -0.275 20.858 1.00 32.05 349 GLU B O 1
ATOM 5243 N N . SER B 1 370 ? -30.461 -0.067 19.225 1.00 27.80 350 SER B N 1
ATOM 5244 C CA . SER B 1 370 ? -29.432 -0.916 19.815 1.00 28.47 350 SER B CA 1
ATOM 5245 C C . SER B 1 370 ? -28.937 -0.347 21.166 1.00 35.15 350 SER B C 1
ATOM 5246 O O . SER B 1 370 ? -28.759 -1.113 22.128 1.00 35.74 350 SER B O 1
ATOM 5249 N N . SER B 1 371 ? -28.736 0.985 21.242 1.00 31.47 351 SER B N 1
ATOM 5250 C CA . SER B 1 371 ? -28.304 1.674 22.475 1.00 31.32 351 SER B CA 1
ATOM 5251 C C . SER B 1 371 ? -29.381 1.538 23.540 1.00 34.75 351 SER B C 1
ATOM 5252 O O . SER B 1 371 ? -29.062 1.242 24.697 1.00 33.69 351 SER B O 1
ATOM 5255 N N . ARG B 1 372 ? -30.656 1.737 23.136 1.00 29.95 352 ARG B N 1
ATOM 5256 C CA . ARG B 1 372 ? -31.812 1.636 24.033 1.00 29.95 352 ARG B CA 1
ATOM 5257 C C . ARG B 1 372 ? -31.969 0.218 24.579 1.00 34.36 352 ARG B C 1
ATOM 5258 O O . ARG B 1 372 ? -32.188 0.050 25.779 1.00 34.39 352 ARG B O 1
ATOM 5266 N N . ARG B 1 373 ? -31.796 -0.788 23.705 1.00 29.66 353 ARG B N 1
ATOM 5267 C CA . ARG B 1 373 ? -31.860 -2.185 24.060 1.00 31.44 353 ARG B CA 1
ATOM 5268 C C . ARG B 1 373 ? -30.746 -2.518 25.091 1.00 38.62 353 ARG B C 1
ATOM 5269 O O . ARG B 1 373 ? -31.021 -3.134 26.129 1.00 38.72 353 ARG B O 1
ATOM 5277 N N . GLU B 1 374 ? -29.508 -2.089 24.813 1.00 36.94 354 GLU B N 1
ATOM 5278 C CA . GLU B 1 374 ? -28.378 -2.342 25.714 1.00 37.77 354 GLU B CA 1
ATOM 5279 C C . GLU B 1 374 ? -28.497 -1.606 27.061 1.00 42.09 354 GLU B C 1
ATOM 5280 O O . GLU B 1 374 ? -28.267 -2.212 28.111 1.00 43.46 354 GLU B O 1
ATOM 5286 N N . MET B 1 375 ? -28.946 -0.349 27.045 1.00 36.02 355 MET B N 1
ATOM 5287 C CA . MET B 1 375 ? -29.156 0.393 28.280 1.00 35.24 355 MET B CA 1
ATOM 5288 C C . MET B 1 375 ? -30.337 -0.162 29.096 1.00 38.61 355 MET B C 1
ATOM 5289 O O . MET B 1 375 ? -30.287 -0.148 30.332 1.00 39.17 355 MET B O 1
ATOM 5294 N N . ALA B 1 376 ? -31.373 -0.701 28.417 1.00 34.42 356 ALA B N 1
ATOM 5295 C CA . ALA B 1 376 ? -32.489 -1.357 29.100 1.00 34.95 356 ALA B CA 1
ATOM 5296 C C . ALA B 1 376 ? -31.963 -2.635 29.775 1.00 44.07 356 ALA B C 1
ATOM 5297 O O . ALA B 1 376 ? -32.287 -2.877 30.939 1.00 45.65 356 ALA B O 1
ATOM 5299 N N . ALA B 1 377 ? -31.066 -3.397 29.092 1.00 41.35 357 ALA B N 1
ATOM 5300 C CA . ALA B 1 377 ? -30.466 -4.613 29.664 1.00 41.75 357 ALA B CA 1
ATOM 5301 C C . ALA B 1 377 ? -29.679 -4.298 30.951 1.00 45.79 357 ALA B C 1
ATOM 5302 O O . ALA B 1 377 ? -29.656 -5.130 31.853 1.00 46.89 357 ALA B O 1
ATOM 5304 N N . LEU B 1 378 ? -29.061 -3.096 31.041 1.00 40.25 358 LEU B N 1
ATOM 5305 C CA . LEU B 1 378 ? -28.328 -2.658 32.237 1.00 38.80 358 LEU B CA 1
ATOM 5306 C C . LEU B 1 378 ? -29.317 -2.226 33.358 1.00 39.37 358 LEU B C 1
ATOM 5307 O O . LEU B 1 378 ? -28.900 -2.035 34.494 1.00 36.74 358 LEU B O 1
ATOM 5312 N N . GLY B 1 379 ? -30.595 -2.027 33.010 1.00 36.27 359 GLY B N 1
ATOM 5313 C CA . GLY B 1 379 ? -31.623 -1.590 33.947 1.00 35.35 359 GLY B CA 1
ATOM 5314 C C . GLY B 1 379 ? -31.690 -0.097 34.186 1.00 38.80 359 GLY B C 1
ATOM 5315 O O . GLY B 1 379 ? -32.321 0.322 35.156 1.00 39.82 359 GLY B O 1
ATOM 5316 N N . VAL B 1 380 ? -31.046 0.719 33.321 1.00 34.08 360 VAL B N 1
ATOM 5317 C CA . VAL B 1 380 ? -31.051 2.193 33.417 1.00 32.57 360 VAL B CA 1
ATOM 5318 C C . VAL B 1 380 ? -32.243 2.806 32.667 1.00 37.85 360 VAL B C 1
ATOM 5319 O O . VAL B 1 380 ? -32.621 3.946 32.927 1.00 39.63 360 VAL B O 1
ATOM 5323 N N . LEU B 1 381 ? -32.813 2.047 31.730 1.00 33.67 361 LEU B N 1
ATOM 5324 C CA . LEU B 1 381 ? -33.949 2.433 30.896 1.00 33.98 361 LEU B CA 1
ATOM 5325 C C . LEU B 1 381 ? -35.132 1.532 31.240 1.00 43.03 361 LEU B C 1
ATOM 5326 O O . LEU B 1 381 ? -34.933 0.323 31.390 1.00 43.52 361 LEU B O 1
ATOM 5331 N N . PRO B 1 382 ? -36.356 2.080 31.443 1.00 40.96 362 PRO B N 1
ATOM 5332 C CA . PRO B 1 382 ? -36.760 3.507 31.349 1.00 40.66 362 PRO B CA 1
ATOM 5333 C C . PRO B 1 382 ? -36.244 4.325 32.536 1.00 46.63 362 PRO B C 1
ATOM 5334 O O . PRO B 1 382 ? -35.888 3.739 33.568 1.00 46.60 362 PRO B O 1
ATOM 5338 N N . VAL B 1 383 ? -36.158 5.658 32.391 1.00 44.15 363 VAL B N 1
ATOM 5339 C CA . VAL B 1 383 ? -35.661 6.470 33.496 1.00 45.27 363 VAL B CA 1
ATOM 5340 C C . VAL B 1 383 ? -36.726 6.791 34.563 1.00 52.31 363 VAL B C 1
ATOM 5341 O O . VAL B 1 383 ? -36.446 6.659 35.762 1.00 51.74 363 VAL B O 1
ATOM 5345 N N . ARG B 1 384 ? -37.945 7.184 34.119 1.00 50.58 364 ARG B N 1
ATOM 5346 C CA . ARG B 1 384 ? -39.080 7.566 34.971 1.00 60.17 364 ARG B CA 1
ATOM 5347 C C . ARG B 1 384 ? -40.194 6.537 34.904 1.00 97.08 364 ARG B C 1
ATOM 5348 O O . ARG B 1 384 ? -40.943 6.404 35.867 1.00 72.91 364 ARG B O 1
#

Radius of gyration: 29.86 Å; Cα contacts (8 Å, |Δi|>4): 1576; chains: 2; bounding box: 84×53×86 Å

Nearest PDB structures (foldseek):
  3skv-assembly3_A  TM=1.003E+00  e=1.653E-89  Streptomyces sp. SF2575
  3skv-assembly3_B  TM=9.745E-01  e=3.900E-74  Streptomyces sp. SF2575
  4lhs-assembly1_A-2  TM=7.991E-01  e=4.861E-25  Bacteroides ovatus ATCC 8483
  7pzh-assembly4_GGG  TM=6.189E-01  e=5.681E-05  Phocaeicola vulgatus
  7pzg-assembly1_AAA  TM=6.302E-01  e=2.268E-04  Phocaeicola vulgatus

B-factor: mean 43.82, std 20.99, range [9.87, 151.31]

Secondary structure (DSSP, 8-state):
--SSSEEE-TT-TT-EEES-SEEEEETTEEEEESS-GGGHHHHS-TTGGGGGGB-TT-EEEEEE--S-EEEEEEEE-----SS------EEEEEETTEEEEEEEPPBSS-EEEEE--PPSSSEEEEEE--SSSEEEEEEEEE-TT--EE-----PPEEEEEE-SS-TTTT-SSGGGSHHHHHHHHHT-EEEEE--TGGGGS--HHHHHHHHHS--SEEEEEESHHHHTTT--TTTHHHHHHHHHHHHHTT-SSS-EEEEEPPP-TTTTTS--TTS--HHHHHHHHHHHHHHHHHTT-TTEEEE-HHHHS-TT--GGGB-S-TTS---SB-HHHHHHHHHHHHHHHHHTT-----/-EEE-TT-TT-EEES-SEEEEETTEEEEESS-GGGHHHH-TTS-GGGGGB-TT-EEEEEE--S-EEEEEEEE-----EEEEEETTEEEEEEEPPPSS-EEEEE--PPSSSEEEEEE--SSSEEEEEEEEE-TT--EE-----PPEEEEEE-TT-TTTT-SSGGGSHHHHHHHHHT-EEEEEE-TTTTSS--HHHHHHHHHS--SEEEEEESHHHHHH-TTTTTHHHHHHHHHHHHHTT-SSS-EEEEEP---SPPHHHHHHHHHHHHHHHHHTT-TTEEEE-GGGTS-STTTGGGGEE--SSSPPEE-HHHHHHHHHHHHHHHHHTT--S--

Organism: NCBI:txid746675